Protein AF-0000000068952014 (afdb_homodimer)

Organism: Cupriavidus necator (strain ATCC 17699 / DSM 428 / KCTC 22496 / NCIMB 10442 / H16 / Stanier 337) (NCBI:txid381666)

InterPro domains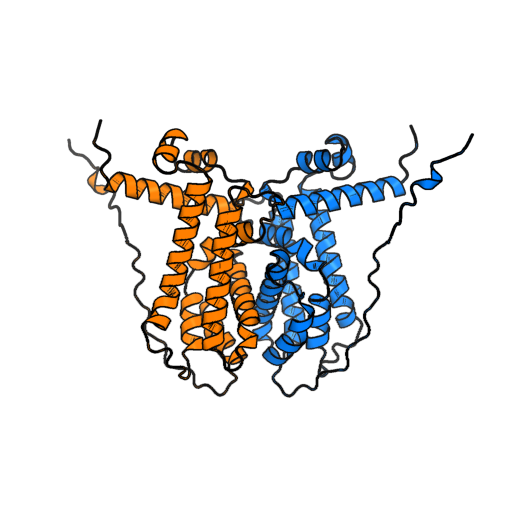:
  IPR001647 DNA-binding HTH domain, TetR-type [PF00440] (16-62)
  IPR001647 DNA-binding HTH domain, TetR-type [PR00455] (16-29)
  IPR001647 DNA-binding HTH domain, TetR-type [PR00455] (37-60)
  IPR001647 DNA-binding HTH domain, TetR-type [PS50977] (10-70)
  IPR009057 Homedomain-like superfamily [SSF46689] (2-76)
  IPR050109 HTH-type, TetR-like transcriptional regulator [PTHR30055] (3-180)

Secondary structure (DSSP, 8-state):
-----HHHHHHHHHHHHHHHHHHHHHH-GGG--HHHHHHHTT--HHHHHTT-SSHHHHHHHHHHHHHHHHHHHHHHHHHS-----TTHHHHHHHHHHSSSTTGGGHHHHHHHHH---SS--TTHHHHHHHHHHHHHHHHHHHTTSSSGGGHHHHHHHHHHHHHHHHTT--TT-STTHHHHHHHHHH-TTSPPPP---------------GGGGS---/-----HHHHHHHHHHHHHHHHHHHHHH-GGG--HHHHHHHTT--HHHHHTT-SSHHHHHHHHHHHHHHHHHHHHHHHHHS-----TTHHHHHHHHHHSSSTTGGGHHHHHHHHH---SS--TTHHHHHHHHHHHHHHHHHHHTTSSSGGGHHHHHHHHHHHHHHHHTT--TT-STTHHHHHHHHHH-TTSPPPP---------------GGGGS---

Nearest PDB structures (foldseek):
  6yj2-assembly1_A  TM=7.355E-01  e=4.094E-04  Mycobacterium tuberculosis H37Rv
  8t5y-assembly1_A-2  TM=7.036E-01  e=1.053E-03  Rhodococcus sp. USK13
  3pas-assembly1_A  TM=5.888E-01  e=6.333E-03  Marinobacter nauticus VT8
  1ui5-assembly1_A  TM=5.022E-01  e=4.770E-03  Streptomyces coelicolor A3(2)
  4pxi-assembly1_C  TM=5.421E-01  e=2.611E-02  Streptomyces coelicolor

Radius of gyration: 24.77 Å; Cα contacts (8 Å, |Δi|>4): 427; chains: 2; bounding box: 82×66×55 Å

Sequence (434 aa):
MARHTREDAAVTRTRILASALQLIRHRGLHCVTVDDVARAIGMTRGAVYGHFRSRAELLGALLSCAEADFAARLAPLAQGRAANGPGTLEQALAALLDGDDLARHVSLLAALLQHKCGDDCELCPLRARVLAGVETLRATFAGLLPAPGMAGLLVAHLWGLLSAHAMHLAPSGLSGCAAALARLYQGPDVPPHPALSTIPSCRPDATFDPALLRDTPMARHTREDAAVTRTRILASALQLIRHRGLHCVTVDDVARAIGMTRGAVYGHFRSRAELLGALLSCAEADFAARLAPLAQGRAANGPGTLEQALAALLDGDDLARHVSLLAALLQHKCGDDCELCPLRARVLAGVETLRATFAGLLPAPGMAGLLVAHLWGLLSAHAMHLAPSGLSGCAAALARLYQGPDVPPHPALSTIPSCRPDATFDPALLRDTP

Solvent-accessible surface area (backbone atoms only — not comparable to full-atom values): 24558 Å² total; per-residue (Å²): 129,80,76,78,42,75,66,53,50,50,54,49,48,51,51,51,50,53,43,40,47,52,45,25,55,71,44,28,62,73,57,54,46,66,57,55,38,18,56,75,71,75,44,49,55,66,62,48,43,74,77,29,87,38,68,52,52,46,52,49,52,52,49,50,51,47,52,49,56,54,48,61,42,48,39,60,56,72,74,39,79,77,49,88,46,75,38,46,53,28,51,51,39,34,41,64,31,47,75,65,70,66,30,68,41,43,53,58,52,50,49,36,45,44,57,77,66,99,56,92,50,77,56,48,65,55,24,52,51,52,52,51,50,52,50,51,52,29,52,56,43,21,74,61,36,87,56,41,86,46,17,62,58,49,51,25,30,51,49,12,47,38,46,34,44,52,37,64,70,35,86,85,54,45,55,80,46,18,61,55,49,35,36,47,66,67,39,81,83,54,65,81,57,80,80,76,80,81,76,82,72,84,64,82,76,76,75,77,67,73,69,75,76,58,69,83,127,129,81,76,78,42,75,65,54,51,51,54,50,50,51,51,51,50,52,43,41,48,52,46,25,57,72,43,28,62,73,58,54,48,66,57,55,37,19,56,73,71,74,44,51,56,66,62,48,41,74,78,31,87,39,69,52,52,47,51,49,50,53,48,49,51,47,53,48,55,54,47,62,44,47,42,62,55,72,74,39,77,77,50,84,44,77,38,46,52,28,53,53,39,34,41,64,32,47,76,65,70,65,30,68,41,43,53,59,52,51,48,37,44,44,55,76,64,98,56,92,50,76,54,50,65,55,24,51,52,51,51,51,50,52,51,51,52,29,54,56,42,21,71,61,37,90,55,41,86,48,16,62,59,50,51,25,30,49,48,10,47,40,46,34,44,53,37,63,69,34,87,85,54,45,56,79,46,18,61,56,49,34,35,48,67,65,40,81,82,53,64,83,57,82,81,78,80,81,75,82,74,82,64,82,76,75,73,76,70,73,68,75,75,54,75,78,126

pLDDT: mean 82.07, std 20.83, range [26.66, 98.38]

Foldseek 3Di:
DPPCDPVNLVVVLVLLLVQLLVCCLVPNDVPDDCCNSQVVVVHHSVVVCVNPVGPLRSLVVNLVVLVVQLCVLCVVVVVPPVPLAQASQLSSLLSLQPDLVNLSCLRSLVRLCPDDDPDDDSSVVVNVVSVVVLVVQLCVVLSNFPHSVCSNVVSVVSSVLSPCVSVVVCVVGCNVVSVVSCCVGHPPPRPHDPDPDDDDDPPPPPPPPVPVVDDDD/DPPCDPVNLVVVLVLLLVQLLVCCLVPNDVPDDCCNSQVVVVHHSVVVCVNPVGPLRSLVVNLVVLVVQLCVLCVVVVVPPVPLAQASQLSSLLSLQPDLVNLSCLRSLVRLCPDDDPDDDSSVVVNVVSVVVLVVQLCVVLSNFPHSVCSNVVSVVSSVLSPCVSVVVCVVGCNVVSVVSCCVGHPPPRPHDPDPDDDDDPPPPPPPPVVVVDDPD

Structure (mmCIF, N/CA/C/O backbone):
data_AF-0000000068952014-model_v1
#
loop_
_entity.id
_entity.type
_entity.pdbx_description
1 polymer 'TetR family transcriptional regulator'
#
loop_
_atom_site.group_PDB
_atom_site.id
_atom_site.type_symbol
_atom_site.label_atom_id
_atom_site.label_alt_id
_atom_site.label_comp_id
_atom_site.label_asym_id
_atom_site.label_entity_id
_atom_site.label_seq_id
_atom_site.pdbx_PDB_ins_code
_atom_site.Cartn_x
_atom_site.Cartn_y
_atom_site.Cartn_z
_atom_site.occupancy
_atom_site.B_iso_or_equiv
_atom_site.auth_seq_id
_atom_site.auth_comp_id
_atom_site.auth_asym_id
_atom_site.auth_atom_id
_atom_site.pdbx_PDB_model_num
ATOM 1 N N . MET A 1 1 ? -34.156 31.016 9.719 1 43.47 1 MET A N 1
ATOM 2 C CA . MET A 1 1 ? -33.156 29.969 9.805 1 43.47 1 MET A CA 1
ATOM 3 C C . MET A 1 1 ? -33.625 28.703 9.102 1 43.47 1 MET A C 1
ATOM 5 O O . MET A 1 1 ? -34.625 28.109 9.492 1 43.47 1 MET A O 1
ATOM 9 N N . ALA A 1 2 ? -33.594 28.531 7.93 1 51.16 2 ALA A N 1
ATOM 10 C CA . ALA A 1 2 ? -34.188 27.453 7.152 1 51.16 2 ALA A CA 1
ATOM 11 C C . ALA A 1 2 ? -33.875 26.094 7.789 1 51.16 2 ALA A C 1
ATOM 13 O O . ALA A 1 2 ? -32.75 25.828 8.227 1 51.16 2 ALA A O 1
ATOM 14 N N . ARG A 1 3 ? -34.688 25.406 8.211 1 53.66 3 ARG A N 1
ATOM 15 C CA . ARG A 1 3 ? -34.719 24.125 8.898 1 53.66 3 ARG A CA 1
ATOM 16 C C . ARG A 1 3 ? -33.875 23.094 8.148 1 53.66 3 ARG A C 1
ATOM 18 O O . ARG A 1 3 ? -34.188 22.75 7.004 1 53.66 3 ARG A O 1
ATOM 25 N N . HIS A 1 4 ? -32.5 23.109 8.352 1 64.81 4 HIS A N 1
ATOM 26 C CA . HIS A 1 4 ? -31.641 22.047 7.867 1 64.81 4 HIS A CA 1
ATOM 27 C C . HIS A 1 4 ? -32.312 20.688 8.031 1 64.81 4 HIS A C 1
ATOM 29 O O . HIS A 1 4 ? -32.625 20.281 9.148 1 64.81 4 HIS A O 1
ATOM 35 N N . THR A 1 5 ? -33.094 20.266 7.035 1 75.88 5 THR A N 1
ATOM 36 C CA . THR A 1 5 ? -33.75 18.969 7.031 1 75.88 5 THR A CA 1
ATOM 37 C C . THR A 1 5 ? -32.75 17.844 7.176 1 75.88 5 THR A C 1
ATOM 39 O O . THR A 1 5 ? -31.547 18.047 7.043 1 75.88 5 THR A O 1
ATOM 42 N N . ARG A 1 6 ? -33.281 16.734 7.805 1 76 6 ARG A N 1
ATOM 43 C CA . ARG A 1 6 ? -32.5 15.508 7.918 1 76 6 ARG A CA 1
ATOM 44 C C . ARG A 1 6 ? -31.812 15.172 6.602 1 76 6 ARG A C 1
ATOM 46 O O . ARG A 1 6 ? -30.688 14.664 6.594 1 76 6 ARG A O 1
ATOM 53 N N . GLU A 1 7 ? -32.438 15.523 5.488 1 76.75 7 GLU A N 1
ATOM 54 C CA . GLU A 1 7 ? -31.891 15.25 4.16 1 76.75 7 GLU A CA 1
ATOM 55 C C . GLU A 1 7 ? -30.688 16.141 3.865 1 76.75 7 GLU A C 1
ATOM 57 O O . GLU A 1 7 ? -29.688 15.68 3.301 1 76.75 7 GLU A O 1
ATOM 62 N N . ASP A 1 8 ? -30.812 17.344 4.32 1 83.12 8 ASP A N 1
ATOM 63 C CA . ASP A 1 8 ? -29.703 18.281 4.121 1 83.12 8 ASP A CA 1
ATOM 64 C C . ASP A 1 8 ? -28.484 17.859 4.918 1 83.12 8 ASP A C 1
ATOM 66 O O . ASP A 1 8 ? -27.359 17.938 4.426 1 83.12 8 ASP A O 1
ATOM 70 N N . ALA A 1 9 ? -28.797 17.312 6.062 1 87 9 ALA A N 1
ATOM 71 C CA . ALA A 1 9 ? -27.703 16.875 6.938 1 87 9 ALA A CA 1
ATOM 72 C C . ALA A 1 9 ? -26.984 15.664 6.348 1 87 9 ALA A C 1
ATOM 74 O O . ALA A 1 9 ? -25.766 15.562 6.43 1 87 9 ALA A O 1
ATOM 75 N N . ALA A 1 10 ? -27.781 14.844 5.73 1 90.12 10 ALA A N 1
ATOM 76 C CA . ALA A 1 10 ? -27.219 13.648 5.125 1 90.12 10 ALA A CA 1
ATOM 77 C C . ALA A 1 10 ? -26.344 14 3.924 1 90.12 10 ALA A C 1
ATOM 79 O O . ALA A 1 10 ? -25.281 13.406 3.727 1 90.12 10 ALA A O 1
ATOM 80 N N . VAL A 1 11 ? -26.781 14.906 3.186 1 92.69 11 VAL A N 1
ATOM 81 C CA . VAL A 1 11 ? -26.031 15.352 2.014 1 92.69 11 VAL A CA 1
ATOM 82 C C . VAL A 1 11 ? -24.703 15.984 2.451 1 92.69 11 VAL A C 1
ATOM 84 O O . VAL A 1 11 ? -23.656 15.695 1.878 1 92.69 11 VAL A O 1
ATOM 87 N N . THR A 1 12 ? -24.75 16.766 3.498 1 94.31 12 THR A N 1
ATOM 88 C CA . THR A 1 12 ? -23.547 17.406 4.012 1 94.31 12 THR A CA 1
ATOM 89 C C . THR A 1 12 ? -22.578 16.375 4.574 1 94.31 12 THR A C 1
ATOM 91 O O . THR A 1 12 ? -21.375 16.469 4.352 1 94.31 12 THR A O 1
ATOM 94 N N . ARG A 1 13 ? -23.125 15.453 5.246 1 95.81 13 ARG A N 1
ATOM 95 C CA . ARG A 1 13 ? -22.297 14.391 5.809 1 95.81 13 ARG A CA 1
ATOM 96 C C . ARG A 1 13 ? -21.547 13.641 4.715 1 95.81 13 ARG A C 1
ATOM 98 O O . ARG A 1 13 ? -20.359 13.367 4.852 1 95.81 13 ARG A O 1
ATOM 105 N N . THR A 1 14 ? -22.219 13.391 3.646 1 96.19 14 THR A N 1
ATOM 106 C CA . THR A 1 14 ? -21.609 12.703 2.516 1 96.19 14 THR A CA 1
ATOM 107 C C . THR A 1 14 ? -20.516 13.555 1.877 1 96.19 14 THR A C 1
ATOM 109 O O . THR A 1 14 ? -19.469 13.047 1.484 1 96.19 14 THR A O 1
ATOM 112 N N . ARG A 1 15 ? -20.75 14.789 1.837 1 96.38 15 ARG A N 1
ATOM 113 C CA . ARG A 1 15 ? -19.766 15.719 1.286 1 96.38 15 ARG A CA 1
ATOM 114 C C . ARG A 1 15 ? -18.5 15.742 2.141 1 96.38 15 ARG A C 1
ATOM 116 O O . ARG A 1 15 ? -17.391 15.773 1.61 1 96.38 15 ARG A O 1
ATOM 123 N N . ILE A 1 16 ? -18.703 15.711 3.412 1 97.62 16 ILE A N 1
ATOM 124 C CA . ILE A 1 16 ? -17.578 15.711 4.344 1 97.62 16 ILE A CA 1
ATOM 125 C C . ILE A 1 16 ? -16.75 14.438 4.164 1 97.62 16 ILE A C 1
ATOM 127 O O . ILE A 1 16 ? -15.531 14.484 4.062 1 97.62 16 ILE A O 1
ATOM 131 N N . LEU A 1 17 ? -17.453 13.328 4.027 1 97.94 17 LEU A N 1
ATOM 132 C CA . LEU A 1 17 ? -16.781 12.039 3.889 1 97.94 17 LEU A CA 1
ATOM 133 C C . LEU A 1 17 ? -16 11.969 2.574 1 97.94 17 LEU A C 1
ATOM 135 O O . LEU A 1 17 ? -14.859 11.516 2.545 1 97.94 17 LEU A O 1
ATOM 139 N N . ALA A 1 18 ? -16.625 12.453 1.526 1 97.25 18 ALA A N 1
ATOM 140 C CA . ALA A 1 18 ? -15.984 12.445 0.217 1 97.25 18 ALA A CA 1
ATOM 141 C C . ALA A 1 18 ? -14.727 13.32 0.22 1 97.25 18 ALA A C 1
ATOM 143 O O . ALA A 1 18 ? -13.688 12.93 -0.32 1 97.25 18 ALA A O 1
ATOM 144 N N . SER A 1 19 ? -14.828 14.438 0.833 1 97.19 19 SER A N 1
ATOM 145 C CA . SER A 1 19 ? -13.688 15.344 0.934 1 97.19 19 SER A CA 1
ATOM 146 C C . SER A 1 19 ? -12.562 14.734 1.753 1 97.19 19 SER A C 1
ATOM 148 O O . SER A 1 19 ? -11.391 14.789 1.355 1 97.19 19 SER A O 1
ATOM 150 N N . ALA A 1 20 ? -12.898 14.133 2.883 1 97.75 20 ALA A N 1
ATOM 151 C CA . ALA A 1 20 ? -11.906 13.516 3.76 1 97.75 20 ALA A CA 1
ATOM 152 C C . ALA A 1 20 ? -11.156 12.398 3.037 1 97.75 20 ALA A C 1
ATOM 154 O O . ALA A 1 20 ? -9.93 12.328 3.102 1 97.75 20 ALA A O 1
ATOM 155 N N . LEU A 1 21 ? -11.914 11.602 2.338 1 96.62 21 LEU A N 1
ATOM 156 C CA . LEU A 1 21 ? -11.305 10.484 1.629 1 96.62 21 LEU A CA 1
ATOM 157 C C . LEU A 1 21 ? -10.359 10.977 0.543 1 96.62 21 LEU A C 1
ATOM 159 O O . LEU A 1 21 ? -9.258 10.438 0.382 1 96.62 21 LEU A O 1
ATOM 163 N N . GLN A 1 22 ? -10.766 11.969 -0.124 1 94 22 GLN A N 1
ATOM 164 C CA . GLN A 1 22 ? -9.93 12.539 -1.176 1 94 22 GLN A CA 1
ATOM 165 C C . GLN A 1 22 ? -8.641 13.117 -0.601 1 94 22 GLN A C 1
ATOM 167 O O . GLN A 1 22 ? -7.559 12.906 -1.15 1 94 22 GLN A O 1
ATOM 172 N N . LEU A 1 23 ? -8.727 13.82 0.485 1 93.69 23 LEU A N 1
ATOM 173 C CA . LEU A 1 23 ? -7.555 14.414 1.117 1 93.69 23 LEU A CA 1
ATOM 174 C C . LEU A 1 23 ? -6.609 13.336 1.628 1 93.69 23 LEU A C 1
ATOM 176 O O . LEU A 1 23 ? -5.391 13.453 1.481 1 93.69 23 LEU A O 1
ATOM 180 N N . ILE A 1 24 ? -7.191 12.32 2.152 1 93.56 24 ILE A N 1
ATOM 181 C CA . ILE A 1 24 ? -6.375 11.227 2.678 1 93.56 24 ILE A CA 1
ATOM 182 C C . ILE A 1 24 ? -5.656 10.523 1.529 1 93.56 24 ILE A C 1
ATOM 184 O O . ILE A 1 24 ? -4.484 10.164 1.65 1 93.56 24 ILE A O 1
ATOM 188 N N . ARG A 1 25 ? -6.332 10.367 0.453 1 90.06 25 ARG A N 1
ATOM 189 C CA . ARG A 1 25 ? -5.73 9.742 -0.718 1 90.06 25 ARG A CA 1
ATOM 190 C C . ARG A 1 25 ? -4.543 10.555 -1.227 1 90.06 25 ARG A C 1
ATOM 192 O O . ARG A 1 25 ? -3.539 9.984 -1.661 1 90.06 25 ARG A O 1
ATOM 199 N N . HIS A 1 26 ? -4.613 11.805 -1.052 1 85.56 26 HIS A N 1
ATOM 200 C CA . HIS A 1 26 ? -3.611 12.688 -1.647 1 85.56 26 HIS A CA 1
ATOM 201 C C . HIS A 1 26 ? -2.502 13.008 -0.651 1 85.56 26 HIS A C 1
ATOM 203 O O . HIS A 1 26 ? -1.327 13.07 -1.021 1 85.56 26 HIS A O 1
ATOM 209 N N . ARG A 1 27 ? -2.863 13.125 0.619 1 86.38 27 ARG A N 1
ATOM 210 C CA . ARG A 1 27 ? -1.905 13.672 1.57 1 86.38 27 ARG A CA 1
ATOM 211 C C . ARG A 1 27 ? -1.518 12.641 2.621 1 86.38 27 ARG A C 1
ATOM 213 O O . ARG A 1 27 ? -0.521 12.805 3.328 1 86.38 27 ARG A O 1
ATOM 220 N N . GLY A 1 28 ? -2.318 11.648 2.703 1 88.81 28 GLY A N 1
ATOM 221 C CA . GLY A 1 28 ? -2.086 10.688 3.764 1 88.81 28 GLY A CA 1
ATOM 222 C C . GLY A 1 28 ? -2.943 10.93 4.992 1 88.81 28 GLY A C 1
ATOM 223 O O . GLY A 1 28 ? -3.273 12.078 5.305 1 88.81 28 GLY A O 1
ATOM 224 N N . LEU A 1 29 ? -3.227 9.914 5.715 1 91 29 LEU A N 1
ATOM 225 C CA . LEU A 1 29 ? -4.141 9.914 6.848 1 91 29 LEU A CA 1
ATOM 226 C C . LEU A 1 29 ? -3.643 10.836 7.953 1 91 29 LEU A C 1
ATOM 228 O O . LEU A 1 29 ? -4.414 11.633 8.5 1 91 29 LEU A O 1
ATOM 232 N N . HIS A 1 30 ? -2.383 10.75 8.195 1 86.88 30 HIS A N 1
ATOM 233 C CA . HIS A 1 30 ? -1.825 11.453 9.352 1 86.88 30 HIS A CA 1
ATOM 234 C C . HIS A 1 30 ? -1.729 12.945 9.094 1 86.88 30 HIS A C 1
ATOM 236 O O . HIS A 1 30 ? -1.673 13.742 10.031 1 86.88 30 HIS A O 1
ATOM 242 N N . CYS A 1 31 ? -1.848 13.328 7.875 1 87 31 CYS A N 1
ATOM 243 C CA . CYS A 1 31 ? -1.68 14.734 7.508 1 87 31 CYS A CA 1
ATOM 244 C C . CYS A 1 31 ? -3.029 15.43 7.402 1 87 31 CYS A C 1
ATOM 246 O O . CYS A 1 31 ? -3.088 16.656 7.238 1 87 31 CYS A O 1
ATOM 248 N N . VAL A 1 32 ? -4.031 14.703 7.492 1 92.06 32 VAL A N 1
ATOM 249 C CA . VAL A 1 32 ? -5.348 15.289 7.25 1 92.06 32 VAL A CA 1
ATOM 250 C C . VAL A 1 32 ? -6.055 15.531 8.586 1 92.06 32 VAL A C 1
ATOM 252 O O . VAL A 1 32 ? -6.211 14.617 9.391 1 92.06 32 VAL A O 1
ATOM 255 N N . THR A 1 33 ? -6.457 16.766 8.773 1 92.94 33 THR A N 1
ATOM 256 C CA . THR A 1 33 ? -7.215 17.141 9.961 1 92.94 33 THR A CA 1
ATOM 257 C C . THR A 1 33 ? -8.656 17.484 9.594 1 92.94 33 THR A C 1
ATOM 259 O O . THR A 1 33 ? -8.992 17.609 8.414 1 92.94 33 THR A O 1
ATOM 262 N N . VAL A 1 34 ? -9.414 17.578 10.648 1 95.25 34 VAL A N 1
ATOM 263 C CA . VAL A 1 34 ? -10.805 17.984 10.438 1 95.25 34 VAL A CA 1
ATOM 264 C C . VAL A 1 34 ? -10.852 19.391 9.844 1 95.25 34 VAL A C 1
ATOM 266 O O . VAL A 1 34 ? -11.695 19.672 8.984 1 95.25 34 VAL A O 1
ATOM 269 N N . ASP A 1 35 ? -9.938 20.234 10.195 1 95.12 35 ASP A N 1
ATOM 270 C CA . ASP A 1 35 ? -9.852 21.578 9.656 1 95.12 35 ASP A CA 1
ATOM 271 C C . ASP A 1 35 ? -9.555 21.562 8.156 1 95.12 35 ASP A C 1
ATOM 273 O O . ASP A 1 35 ? -10.141 22.312 7.387 1 95.12 35 ASP A O 1
ATOM 277 N N . ASP A 1 36 ? -8.703 20.719 7.746 1 94.88 36 ASP A N 1
ATOM 278 C CA . ASP A 1 36 ? -8.391 20.562 6.328 1 94.88 36 ASP A CA 1
ATOM 279 C C . ASP A 1 36 ? -9.625 20.172 5.527 1 94.88 36 ASP A C 1
ATOM 281 O O . ASP A 1 36 ? -9.867 20.719 4.445 1 94.88 36 ASP A O 1
ATOM 285 N N . VAL A 1 37 ? -10.367 19.25 6.074 1 97.25 37 VAL A N 1
ATOM 286 C CA . VAL A 1 37 ? -11.562 18.734 5.414 1 97.25 37 VAL A CA 1
ATOM 287 C C . VAL A 1 37 ? -12.602 19.828 5.293 1 97.25 37 VAL A C 1
ATOM 289 O O . VAL A 1 37 ? -13.18 20.031 4.223 1 97.25 37 VAL A O 1
ATOM 292 N N . ALA A 1 38 ? -12.789 20.547 6.375 1 97.12 38 ALA A N 1
ATOM 293 C CA . ALA A 1 38 ? -13.742 21.656 6.391 1 97.12 38 ALA A CA 1
ATOM 294 C C . ALA A 1 38 ? -13.383 22.703 5.344 1 97.12 38 ALA A C 1
ATOM 296 O O . ALA A 1 38 ? -14.227 23.094 4.535 1 97.12 38 ALA A O 1
ATOM 297 N N . ARG A 1 39 ? -12.164 23.094 5.297 1 96.75 39 ARG A N 1
ATOM 298 C CA . ARG A 1 39 ? -11.68 24.109 4.379 1 96.75 39 ARG A CA 1
ATOM 299 C C . ARG A 1 39 ? -11.844 23.672 2.93 1 96.75 39 ARG A C 1
ATOM 301 O O . ARG A 1 39 ? -12.227 24.469 2.072 1 96.75 39 ARG A O 1
ATOM 308 N N . ALA A 1 40 ? -11.688 22.469 2.658 1 95.88 40 ALA A N 1
ATOM 309 C CA . ALA A 1 40 ? -11.734 21.953 1.295 1 95.88 40 ALA A CA 1
ATOM 310 C C . ALA A 1 40 ? -13.141 22.062 0.71 1 95.88 40 ALA A C 1
ATOM 312 O O . ALA A 1 40 ? -13.305 22.172 -0.508 1 95.88 40 ALA A O 1
ATOM 313 N N . ILE A 1 41 ? -14.094 22.047 1.554 1 96.69 41 ILE A N 1
ATOM 314 C CA . ILE A 1 41 ? -15.461 22.062 1.042 1 96.69 41 ILE A CA 1
ATOM 315 C C . ILE A 1 41 ? -16.156 23.359 1.461 1 96.69 41 ILE A C 1
ATOM 317 O O . ILE A 1 41 ? -17.391 23.453 1.441 1 96.69 41 ILE A O 1
ATOM 321 N N . GLY A 1 42 ? -15.398 24.312 2.002 1 97.19 42 GLY A N 1
ATOM 322 C CA . GLY A 1 42 ? -15.922 25.641 2.311 1 97.19 42 GLY A CA 1
ATOM 323 C C . GLY A 1 42 ? -16.812 25.656 3.541 1 97.19 42 GLY A C 1
ATOM 324 O O . GLY A 1 42 ? -17.797 26.406 3.592 1 97.19 42 GLY A O 1
ATOM 325 N N . MET A 1 43 ? -16.531 24.844 4.438 1 96.12 43 MET A N 1
ATOM 326 C CA . MET A 1 43 ? -17.266 24.812 5.699 1 96.12 43 MET A CA 1
ATOM 327 C C . MET A 1 43 ? -16.375 25.25 6.859 1 96.12 43 MET A C 1
ATOM 329 O O . MET A 1 43 ? -15.148 25.234 6.746 1 96.12 43 MET A O 1
ATOM 333 N N . THR A 1 44 ? -17.047 25.609 7.965 1 94.69 44 THR A N 1
ATOM 334 C CA . THR A 1 44 ? -16.312 25.891 9.188 1 94.69 44 THR A CA 1
ATOM 335 C C . THR A 1 44 ? -16 24.594 9.945 1 94.69 44 THR A C 1
ATOM 337 O O . THR A 1 44 ? -16.719 23.609 9.789 1 94.69 44 THR A O 1
ATOM 340 N N . ARG A 1 45 ? -14.914 24.688 10.695 1 92.56 45 ARG A N 1
ATOM 341 C CA . ARG A 1 45 ? -14.586 23.562 11.562 1 92.56 45 ARG A CA 1
ATOM 342 C C . ARG A 1 45 ? -15.766 23.188 12.453 1 92.56 45 ARG A C 1
ATOM 344 O O . ARG A 1 45 ? -16.078 22 12.617 1 92.56 45 ARG A O 1
ATOM 351 N N . GLY A 1 46 ? -16.5 24.156 12.898 1 93.75 46 GLY A N 1
ATOM 352 C CA . GLY A 1 46 ? -17.656 23.953 13.75 1 93.75 46 GLY A CA 1
ATOM 353 C C . GLY A 1 46 ? -18.781 23.203 13.055 1 93.75 46 GLY A C 1
ATOM 354 O O . GLY A 1 46 ? -19.422 22.328 13.641 1 93.75 46 GLY A O 1
ATOM 355 N N . ALA A 1 47 ? -19.031 23.531 11.898 1 94.12 47 ALA A N 1
ATOM 356 C CA . ALA A 1 47 ? -20.078 22.891 11.117 1 94.12 47 ALA A CA 1
ATOM 357 C C . ALA A 1 47 ? -19.797 21.406 10.922 1 94.12 47 ALA A C 1
ATOM 359 O O . ALA A 1 47 ? -20.719 20.578 10.961 1 94.12 47 ALA A O 1
ATOM 360 N N . VAL A 1 48 ? -18.516 21.094 10.711 1 95.62 48 VAL A N 1
ATOM 361 C CA . VAL A 1 48 ? -18.141 19.688 10.523 1 95.62 48 VAL A CA 1
ATOM 362 C C . VAL A 1 48 ? -18.297 18.938 11.844 1 95.62 48 VAL A C 1
ATOM 364 O O . VAL A 1 48 ? -18.766 17.797 11.867 1 95.62 48 VAL A O 1
ATOM 367 N N . TYR A 1 49 ? -18 19.578 12.898 1 94.31 49 TYR A N 1
ATOM 368 C CA . TYR A 1 49 ? -18.094 18.938 14.211 1 94.31 49 TYR A CA 1
ATOM 369 C C . TYR A 1 49 ? -19.562 18.719 14.602 1 94.31 49 TYR A C 1
ATOM 371 O O . TYR A 1 49 ? -19.859 17.922 15.492 1 94.31 49 TYR A O 1
ATOM 379 N N . GLY A 1 50 ? -20.469 19.422 13.977 1 94.69 50 GLY A N 1
ATOM 380 C CA . GLY A 1 50 ? -21.875 19.109 14.125 1 94.69 50 GLY A CA 1
ATOM 381 C C . GLY A 1 50 ? -22.25 17.766 13.555 1 94.69 50 GLY A C 1
ATOM 382 O O . GLY A 1 50 ? -23.203 17.125 14.016 1 94.69 50 GLY A O 1
ATOM 383 N N . HIS A 1 51 ? -21.484 17.297 12.672 1 95.75 51 HIS A N 1
ATOM 384 C CA . HIS A 1 51 ? -21.734 16.031 12.008 1 95.75 51 HIS A CA 1
ATOM 385 C C . HIS A 1 51 ? -20.844 14.922 12.578 1 95.75 51 HIS A C 1
ATOM 387 O O . HIS A 1 51 ? -21.25 13.766 12.633 1 95.75 51 HIS A O 1
ATOM 393 N N . PHE A 1 52 ? -19.594 15.305 12.906 1 96.62 52 PHE A N 1
ATOM 394 C CA . PHE A 1 52 ? -18.594 14.398 13.477 1 96.62 52 PHE A CA 1
ATOM 395 C C . PHE A 1 52 ? -17.953 15.016 14.711 1 96.62 52 PHE A C 1
ATOM 397 O O . PHE A 1 52 ? -17.203 15.992 14.602 1 96.62 52 PHE A O 1
ATOM 404 N N . ARG A 1 53 ? -18.047 14.312 15.781 1 93.81 53 ARG A N 1
ATOM 405 C CA . ARG A 1 53 ? -17.656 14.898 17.062 1 93.81 53 ARG A CA 1
ATOM 406 C C . ARG A 1 53 ? -16.156 14.836 17.25 1 93.81 53 ARG A C 1
ATOM 408 O O . ARG A 1 53 ? -15.609 15.461 18.156 1 93.81 53 ARG A O 1
ATOM 415 N N . SER A 1 54 ? -15.531 14.008 16.406 1 93.31 54 SER A N 1
ATOM 416 C CA . SER A 1 54 ? -14.086 13.844 16.516 1 93.31 54 SER A CA 1
ATOM 417 C C . SER A 1 54 ? -13.484 13.32 15.219 1 93.31 54 SER A C 1
ATOM 419 O O . SER A 1 54 ? -14.211 12.828 14.352 1 93.31 54 SER A O 1
ATOM 421 N N . ARG A 1 55 ? -12.227 13.477 15.117 1 93.88 55 ARG A N 1
ATOM 422 C CA . ARG A 1 55 ? -11.508 12.891 13.984 1 93.88 55 ARG A CA 1
ATOM 423 C C . ARG A 1 55 ? -11.688 11.383 13.945 1 93.88 55 ARG A C 1
ATOM 425 O O . ARG A 1 55 ? -11.844 10.797 12.867 1 93.88 55 ARG A O 1
ATOM 432 N N . ALA A 1 56 ? -11.75 10.773 15.102 1 94.06 56 ALA A N 1
ATOM 433 C CA . ALA A 1 56 ? -11.945 9.328 15.195 1 94.06 56 ALA A CA 1
ATOM 434 C C . ALA A 1 56 ? -13.305 8.922 14.633 1 94.06 56 ALA A C 1
ATOM 436 O O . ALA A 1 56 ? -13.414 7.914 13.93 1 94.06 56 ALA A O 1
ATOM 437 N N . GLU A 1 57 ? -14.25 9.68 14.953 1 96.56 57 GLU A N 1
ATOM 438 C CA . GLU A 1 57 ? -15.594 9.398 14.445 1 96.56 57 GLU A CA 1
ATOM 439 C C . GLU A 1 57 ? -15.648 9.555 12.93 1 96.56 57 GLU A C 1
ATOM 441 O O . GLU A 1 57 ? -16.281 8.75 12.242 1 96.56 57 GLU A O 1
ATOM 446 N N . LEU A 1 58 ? -15.031 10.578 12.445 1 97.5 58 LEU A N 1
ATOM 447 C CA . LEU A 1 58 ? -14.953 10.797 11.008 1 97.5 58 LEU A CA 1
ATOM 448 C C . LEU A 1 58 ? -14.258 9.625 10.32 1 97.5 58 LEU A C 1
ATOM 450 O O . LEU A 1 58 ? -14.781 9.07 9.352 1 97.5 58 LEU A O 1
ATOM 454 N N . LEU A 1 59 ? -13.156 9.188 10.859 1 97.69 59 LEU A N 1
ATOM 455 C CA . LEU A 1 59 ? -12.398 8.078 10.289 1 97.69 59 LEU A CA 1
ATOM 456 C C . LEU A 1 59 ? -13.18 6.777 10.391 1 97.69 59 LEU A C 1
ATOM 458 O O . LEU A 1 59 ? -13.133 5.941 9.484 1 97.69 59 LEU A O 1
ATOM 462 N N . GLY A 1 60 ? -13.852 6.625 11.492 1 98 60 GLY A N 1
ATOM 463 C CA . GLY A 1 60 ? -14.711 5.461 11.656 1 98 60 GLY A CA 1
ATOM 464 C C . GLY A 1 60 ? -15.805 5.375 10.602 1 98 60 GLY A C 1
ATOM 465 O O . GLY A 1 60 ? -16.109 4.293 10.109 1 98 60 GLY A O 1
ATOM 466 N N . ALA A 1 61 ? -16.328 6.523 10.289 1 98.31 61 ALA A N 1
ATOM 467 C CA . ALA A 1 61 ? -17.359 6.578 9.258 1 98.31 61 ALA A CA 1
ATOM 468 C C . ALA A 1 61 ? -16.781 6.246 7.887 1 98.31 61 ALA A C 1
ATOM 470 O O . ALA A 1 61 ? -17.422 5.551 7.094 1 98.31 61 ALA A O 1
ATOM 471 N N . LEU A 1 62 ? -15.648 6.711 7.594 1 98.25 62 LEU A N 1
ATOM 472 C CA . LEU A 1 62 ? -14.969 6.363 6.352 1 98.25 62 LEU A CA 1
ATOM 473 C C . LEU A 1 62 ? -14.719 4.863 6.27 1 98.25 62 LEU A C 1
ATOM 475 O O . LEU A 1 62 ? -14.922 4.25 5.219 1 98.25 62 LEU A O 1
ATOM 479 N N . LEU A 1 63 ? -14.312 4.309 7.379 1 98.25 63 LEU A N 1
ATOM 480 C CA . LEU A 1 63 ? -14.062 2.871 7.426 1 98.25 63 LEU A CA 1
ATOM 481 C C . LEU A 1 63 ? -15.352 2.084 7.211 1 98.25 63 LEU A C 1
ATOM 483 O O . LEU A 1 63 ? -15.352 1.066 6.512 1 98.25 63 LEU A O 1
ATOM 487 N N . SER A 1 64 ? -16.406 2.586 7.762 1 98.38 64 SER A N 1
ATOM 488 C CA . SER A 1 64 ? -17.688 1.935 7.562 1 98.38 64 SER A CA 1
ATOM 489 C C . SER A 1 64 ? -18.094 1.938 6.09 1 98.38 64 SER A C 1
ATOM 491 O O . SER A 1 64 ? -18.672 0.965 5.594 1 98.38 64 SER A O 1
ATOM 493 N N . CYS A 1 65 ? -17.797 3.006 5.406 1 97.31 65 CYS A N 1
ATOM 494 C CA . CYS A 1 65 ? -18.047 3.061 3.969 1 97.31 65 CYS A CA 1
ATOM 495 C C . CYS A 1 65 ? -17.234 1.999 3.238 1 97.31 65 CYS A C 1
ATOM 497 O O . CYS A 1 65 ? -17.75 1.301 2.367 1 97.31 65 CYS A O 1
ATOM 499 N N . ALA A 1 66 ? -15.977 1.873 3.582 1 97.44 66 ALA A N 1
ATOM 500 C CA . ALA A 1 66 ? -15.117 0.86 2.98 1 97.44 66 ALA A CA 1
ATOM 501 C C . ALA A 1 66 ? -15.656 -0.543 3.236 1 97.44 66 ALA A C 1
ATOM 503 O O . ALA A 1 66 ? -15.742 -1.36 2.316 1 97.44 66 ALA A O 1
ATOM 504 N N . GLU A 1 67 ? -16 -0.776 4.453 1 97 67 GLU A N 1
ATOM 505 C CA . GLU A 1 67 ? -16.547 -2.072 4.84 1 97 67 GLU A CA 1
ATOM 506 C C . GLU A 1 67 ? -17.812 -2.396 4.051 1 97 67 GLU A C 1
ATOM 508 O O . GLU A 1 67 ? -17.984 -3.525 3.59 1 97 67 GLU A O 1
ATOM 513 N N . ALA A 1 68 ? -18.609 -1.41 3.906 1 96.25 68 ALA A N 1
ATOM 514 C CA . ALA A 1 68 ? -19.859 -1.591 3.164 1 96.25 68 ALA A CA 1
ATOM 515 C C . ALA A 1 68 ? -19.578 -1.891 1.693 1 96.25 68 ALA A C 1
ATOM 517 O O . ALA A 1 68 ? -20.234 -2.752 1.095 1 96.25 68 ALA A O 1
ATOM 518 N N . ASP A 1 69 ? -18.688 -1.187 1.087 1 95.19 69 ASP A N 1
ATOM 519 C CA . ASP A 1 69 ? -18.328 -1.397 -0.313 1 95.19 69 ASP A CA 1
ATOM 520 C C . ASP A 1 69 ? -17.797 -2.809 -0.536 1 95.19 69 ASP A C 1
ATOM 522 O O . ASP A 1 69 ? -18.156 -3.473 -1.506 1 95.19 69 ASP A O 1
ATOM 526 N N . PHE A 1 70 ? -16.938 -3.316 0.357 1 94.56 70 PHE A N 1
ATOM 527 C CA . PHE A 1 70 ? -16.406 -4.668 0.249 1 94.56 70 PHE A CA 1
ATOM 528 C C . PHE A 1 70 ? -17.5 -5.707 0.417 1 94.56 70 PHE A C 1
ATOM 530 O O . PHE A 1 70 ? -17.578 -6.672 -0.346 1 94.56 70 PHE A O 1
ATOM 537 N N . ALA A 1 71 ? -18.312 -5.461 1.426 1 93.19 71 ALA A N 1
ATOM 538 C CA . ALA A 1 71 ? -19.422 -6.387 1.687 1 93.19 71 ALA A CA 1
ATOM 539 C C . ALA A 1 71 ? -20.344 -6.484 0.484 1 93.19 71 ALA A C 1
ATOM 541 O O . ALA A 1 71 ? -20.797 -7.574 0.127 1 93.19 71 ALA A O 1
ATOM 542 N N . ALA A 1 72 ? -20.594 -5.387 -0.125 1 93.25 72 ALA A N 1
ATOM 543 C CA . ALA A 1 72 ? -21.484 -5.352 -1.28 1 93.25 72 ALA A CA 1
ATOM 544 C C . ALA A 1 72 ? -20.922 -6.16 -2.439 1 93.25 72 ALA A C 1
ATOM 546 O O . ALA A 1 72 ? -21.656 -6.809 -3.178 1 93.25 72 ALA A O 1
ATOM 547 N N . ARG A 1 73 ? -19.625 -6.152 -2.582 1 91.75 73 ARG A N 1
ATOM 548 C CA . ARG A 1 73 ? -18.984 -6.887 -3.662 1 91.75 73 ARG A CA 1
ATOM 549 C C . ARG A 1 73 ? -19.031 -8.391 -3.41 1 91.75 73 ARG A C 1
ATOM 551 O O . ARG A 1 73 ? -19.094 -9.18 -4.355 1 91.75 73 ARG A O 1
ATOM 558 N N . LEU A 1 74 ? -19.047 -8.789 -2.172 1 87.44 74 LEU A N 1
ATOM 559 C CA . LEU A 1 74 ? -18.984 -10.211 -1.839 1 87.44 74 LEU A CA 1
ATOM 560 C C . LEU A 1 74 ? -20.391 -10.766 -1.575 1 87.44 74 LEU A C 1
ATOM 562 O O . LEU A 1 74 ? -20.562 -11.984 -1.486 1 87.44 74 LEU A O 1
ATOM 566 N N . ALA A 1 75 ? -21.375 -9.953 -1.442 1 86.44 75 ALA A N 1
ATOM 567 C CA . ALA A 1 75 ? -22.75 -10.32 -1.073 1 86.44 75 ALA A CA 1
ATOM 568 C C . ALA A 1 75 ? -23.297 -11.391 -2.012 1 86.44 75 ALA A C 1
ATOM 570 O O . ALA A 1 75 ? -23.906 -12.367 -1.562 1 86.44 75 ALA A O 1
ATOM 571 N N . PRO A 1 76 ? -23.047 -11.219 -3.305 1 77.19 76 PRO A N 1
ATOM 572 C CA . PRO A 1 76 ? -23.609 -12.234 -4.195 1 77.19 76 PRO A CA 1
ATOM 573 C C . PRO A 1 76 ? -23.062 -13.633 -3.92 1 77.19 76 PRO A C 1
ATOM 575 O O . PRO A 1 76 ? -23.719 -14.633 -4.207 1 77.19 76 PRO A O 1
ATOM 578 N N . LEU A 1 77 ? -21.859 -13.68 -3.469 1 74.5 77 LEU A N 1
ATOM 579 C CA . LEU A 1 77 ? -21.266 -14.969 -3.143 1 74.5 77 LEU A CA 1
ATOM 580 C C . LEU A 1 77 ? -21.953 -15.602 -1.943 1 74.5 77 LEU A C 1
ATOM 582 O O . LEU A 1 77 ? -22.094 -16.828 -1.874 1 74.5 77 LEU A O 1
ATOM 586 N N . ALA A 1 78 ? -22.359 -14.711 -1.01 1 67.44 78 ALA A N 1
ATOM 587 C CA . ALA A 1 78 ? -23.031 -15.18 0.196 1 67.44 78 ALA A CA 1
ATOM 588 C C . ALA A 1 78 ? -24.438 -15.672 -0.122 1 67.44 78 ALA A C 1
ATOM 590 O O . ALA A 1 78 ? -24.938 -16.594 0.519 1 67.44 78 ALA A O 1
ATOM 591 N N . GLN A 1 79 ? -25.219 -14.781 -0.947 1 62.28 79 GLN A N 1
ATOM 592 C CA . GLN A 1 79 ? -26.594 -15.117 -1.284 1 62.28 79 GLN A CA 1
ATOM 593 C C . GLN A 1 79 ? -26.656 -16.328 -2.197 1 62.28 79 GLN A C 1
ATOM 595 O O . GLN A 1 79 ? -27.672 -17.047 -2.219 1 62.28 79 GLN A O 1
ATOM 600 N N . GLY A 1 80 ? -25.828 -16.344 -3.193 1 57 80 GLY A N 1
ATOM 601 C CA . GLY A 1 80 ? -25.781 -17.516 -4.066 1 57 80 GLY A CA 1
ATOM 602 C C . GLY A 1 80 ? -25.016 -18.672 -3.459 1 57 80 GLY A C 1
ATOM 603 O O . GLY A 1 80 ? -24.219 -18.5 -2.547 1 57 80 GLY A O 1
ATOM 604 N N . ARG A 1 81 ? -25.719 -19.875 -3.35 1 48.25 81 ARG A N 1
ATOM 605 C CA . ARG A 1 81 ? -25.109 -21.094 -2.83 1 48.25 81 ARG A CA 1
ATOM 606 C C . ARG A 1 81 ? -23.609 -21.125 -3.133 1 48.25 81 ARG A C 1
ATOM 608 O O . ARG A 1 81 ? -23.188 -20.797 -4.242 1 48.25 81 ARG A O 1
ATOM 615 N N . ALA A 1 82 ? -22.469 -20.875 -2.084 1 48.31 82 ALA A N 1
ATOM 616 C CA . ALA A 1 82 ? -21.156 -21.516 -2.027 1 48.31 82 ALA A CA 1
ATOM 617 C C . ALA A 1 82 ? -21.062 -22.656 -3.041 1 48.31 82 ALA A C 1
ATOM 619 O O . ALA A 1 82 ? -21.25 -23.828 -2.689 1 48.31 82 ALA A O 1
ATOM 620 N N . ALA A 1 83 ? -21.969 -22.609 -3.867 1 47.38 83 ALA A N 1
ATOM 621 C CA . ALA A 1 83 ? -21.797 -23.781 -4.719 1 47.38 83 ALA A CA 1
ATOM 622 C C . ALA A 1 83 ? -20.359 -23.891 -5.219 1 47.38 83 ALA A C 1
ATOM 624 O O . ALA A 1 83 ? -19.844 -22.984 -5.871 1 47.38 83 ALA A O 1
ATOM 625 N N . ASN A 1 84 ? -19.531 -24.25 -4.316 1 54.53 84 ASN A N 1
ATOM 626 C CA . ASN A 1 84 ? -18.188 -24.781 -4.562 1 54.53 84 ASN A CA 1
ATOM 627 C C . ASN A 1 84 ? -18.031 -25.25 -6 1 54.53 84 ASN A C 1
ATOM 629 O O . ASN A 1 84 ? -17.344 -26.25 -6.254 1 54.53 84 ASN A O 1
ATOM 633 N N . GLY A 1 85 ? -19.016 -24.594 -6.828 1 57.81 85 GLY A N 1
ATOM 634 C CA . GLY A 1 85 ? -18.859 -25.094 -8.18 1 57.81 85 GLY A CA 1
ATOM 635 C C . GLY A 1 85 ? -17.703 -24.469 -8.93 1 57.81 85 GLY A C 1
ATOM 636 O O . GLY A 1 85 ? -17.047 -23.547 -8.414 1 57.81 85 GLY A O 1
ATOM 637 N N . PRO A 1 86 ? -17.453 -25.031 -10.031 1 64.06 86 PRO A N 1
ATOM 638 C CA . PRO A 1 86 ? -16.438 -24.484 -10.938 1 64.06 86 PRO A CA 1
ATOM 639 C C . PRO A 1 86 ? -16.703 -23.016 -11.297 1 64.06 86 PRO A C 1
ATOM 641 O O . PRO A 1 86 ? -17.859 -22.641 -11.508 1 64.06 86 PRO A O 1
ATOM 644 N N . GLY A 1 87 ? -15.883 -22.047 -10.984 1 81.38 87 GLY A N 1
ATOM 645 C CA . GLY A 1 87 ? -16 -20.672 -11.43 1 81.38 87 GLY A CA 1
ATOM 646 C C . GLY A 1 87 ? -16.312 -19.703 -10.305 1 81.38 87 GLY A C 1
ATOM 647 O O . GLY A 1 87 ? -16.25 -18.484 -10.492 1 81.38 87 GLY A O 1
ATOM 648 N N . THR A 1 88 ? -16.766 -20.281 -9.164 1 86.12 88 THR A N 1
ATOM 649 C CA . THR A 1 88 ? -17.156 -19.422 -8.047 1 86.12 88 THR A CA 1
ATOM 650 C C . THR A 1 88 ? -16 -18.5 -7.648 1 86.12 88 THR A C 1
ATOM 652 O O . THR A 1 88 ? -16.219 -17.312 -7.367 1 86.12 88 THR A O 1
ATOM 655 N N . LEU A 1 89 ? -14.836 -19.047 -7.672 1 90.81 89 LEU A N 1
ATOM 656 C CA . LEU A 1 89 ? -13.68 -18.234 -7.324 1 90.81 89 LEU A CA 1
ATOM 657 C C . LEU A 1 89 ? -13.516 -17.078 -8.312 1 90.81 89 LEU A C 1
ATOM 659 O O . LEU A 1 89 ? -13.32 -15.93 -7.906 1 90.81 89 LEU A O 1
ATOM 663 N N . GLU A 1 90 ? -13.633 -17.406 -9.578 1 91 90 GLU A N 1
ATOM 664 C CA . GLU A 1 90 ? -13.469 -16.375 -10.602 1 91 90 GLU A CA 1
ATOM 665 C C . GLU A 1 90 ? -14.523 -15.289 -10.461 1 91 90 GLU A C 1
ATOM 667 O O . GLU A 1 90 ? -14.227 -14.102 -10.617 1 91 90 GLU A O 1
ATOM 672 N N . GLN A 1 91 ? -15.711 -15.664 -10.164 1 89.06 91 GLN A N 1
ATOM 673 C CA . GLN A 1 91 ? -16.781 -14.695 -9.977 1 89.06 91 GLN A CA 1
ATOM 674 C C . GLN A 1 91 ? -16.516 -13.797 -8.773 1 89.06 91 GLN A C 1
ATOM 676 O O . GLN A 1 91 ? -16.719 -12.578 -8.844 1 89.06 91 GLN A O 1
ATOM 681 N N . ALA A 1 92 ? -16.094 -14.383 -7.715 1 91.19 92 ALA A N 1
ATOM 682 C CA . ALA A 1 92 ? -15.75 -13.617 -6.52 1 91.19 92 ALA A CA 1
ATOM 683 C C . ALA A 1 92 ? -14.625 -12.625 -6.801 1 91.19 92 ALA A C 1
ATOM 685 O O . ALA A 1 92 ? -14.703 -11.461 -6.406 1 91.19 92 ALA A O 1
ATOM 686 N N . LEU A 1 93 ? -13.672 -13.102 -7.5 1 93.88 93 LEU A N 1
ATOM 687 C CA . LEU A 1 93 ? -12.531 -12.266 -7.848 1 93.88 93 LEU A CA 1
ATOM 688 C C . LEU A 1 93 ? -12.945 -11.141 -8.797 1 93.88 93 LEU A C 1
ATOM 690 O O . LEU A 1 93 ? -12.531 -9.992 -8.625 1 93.88 93 LEU A O 1
ATOM 694 N N . ALA A 1 94 ? -13.766 -11.484 -9.758 1 92 94 ALA A N 1
ATOM 695 C CA . ALA A 1 94 ? -14.266 -10.484 -10.695 1 92 94 ALA A CA 1
ATOM 696 C C . ALA A 1 94 ? -15.07 -9.406 -9.977 1 92 94 ALA A C 1
ATOM 698 O O . ALA A 1 94 ? -14.953 -8.219 -10.297 1 92 94 ALA A O 1
ATOM 699 N N . ALA A 1 95 ? -15.812 -9.789 -9.039 1 91.25 95 ALA A N 1
ATOM 700 C CA . ALA A 1 95 ? -16.609 -8.836 -8.266 1 91.25 95 ALA A CA 1
ATOM 701 C C . ALA A 1 95 ? -15.727 -7.883 -7.477 1 91.25 95 ALA A C 1
ATOM 703 O O . ALA A 1 95 ? -15.961 -6.672 -7.461 1 91.25 95 ALA A O 1
ATOM 704 N N . LEU A 1 96 ? -14.727 -8.398 -6.902 1 93.12 96 LEU A N 1
ATOM 705 C CA . LEU A 1 96 ? -13.844 -7.602 -6.059 1 93.12 96 LEU A CA 1
ATOM 706 C C . LEU A 1 96 ? -12.984 -6.672 -6.902 1 93.12 96 LEU A C 1
ATOM 708 O O . LEU A 1 96 ? -12.664 -5.559 -6.48 1 93.12 96 LEU A O 1
ATOM 712 N N . LEU A 1 97 ? -12.672 -7.125 -8.078 1 94.38 97 LEU A N 1
ATOM 713 C CA . LEU A 1 97 ? -11.719 -6.387 -8.898 1 94.38 97 LEU A CA 1
ATOM 714 C C . LEU A 1 97 ? -12.43 -5.516 -9.922 1 94.38 97 LEU A C 1
ATOM 716 O O . LEU A 1 97 ? -11.789 -4.84 -10.727 1 94.38 97 LEU A O 1
ATOM 720 N N . ASP A 1 98 ? -13.75 -5.492 -9.82 1 90.81 98 ASP A N 1
ATOM 721 C CA . ASP A 1 98 ? -14.555 -4.723 -10.766 1 90.81 98 ASP A CA 1
ATOM 722 C C . ASP A 1 98 ? -14.555 -3.236 -10.406 1 90.81 98 ASP A C 1
ATOM 724 O O . ASP A 1 98 ? -14.836 -2.869 -9.266 1 90.81 98 ASP A O 1
ATOM 728 N N . GLY A 1 99 ? -14.164 -2.447 -11.391 1 88.5 99 GLY A N 1
ATOM 729 C CA . GLY A 1 99 ? -14.273 -1.007 -11.227 1 88.5 99 GLY A CA 1
ATOM 730 C C . GLY A 1 99 ? -13.18 -0.417 -10.359 1 88.5 99 GLY A C 1
ATOM 731 O O . GLY A 1 99 ? -12.148 -1.052 -10.133 1 88.5 99 GLY A O 1
ATOM 732 N N . ASP A 1 100 ? -13.484 0.869 -9.898 1 86.69 100 ASP A N 1
ATOM 733 C CA . ASP A 1 100 ? -12.453 1.645 -9.219 1 86.69 100 ASP A CA 1
ATOM 734 C C . ASP A 1 100 ? -12.844 1.923 -7.77 1 86.69 100 ASP A C 1
ATOM 736 O O . ASP A 1 100 ? -12.055 2.477 -7.004 1 86.69 100 ASP A O 1
ATOM 740 N N . ASP A 1 101 ? -13.859 1.391 -7.348 1 89.69 101 ASP A N 1
ATOM 741 C CA . ASP A 1 101 ? -14.469 1.828 -6.094 1 89.69 101 ASP A CA 1
ATOM 742 C C . ASP A 1 101 ? -13.648 1.366 -4.895 1 89.69 101 ASP A C 1
ATOM 744 O O . ASP A 1 101 ? -13.477 2.111 -3.928 1 89.69 101 ASP A O 1
ATOM 748 N N . LEU A 1 102 ? -13.117 0.173 -5.008 1 93.81 102 LEU A N 1
ATOM 749 C CA . LEU A 1 102 ? -12.406 -0.342 -3.836 1 93.81 102 LEU A CA 1
ATOM 750 C C . LEU A 1 102 ? -11.023 0.289 -3.713 1 93.81 102 LEU A C 1
ATOM 752 O O . LEU A 1 102 ? -10.508 0.44 -2.607 1 93.81 102 LEU A O 1
ATOM 756 N N . ALA A 1 103 ? -10.492 0.705 -4.836 1 92.44 103 ALA A N 1
ATOM 757 C CA . ALA A 1 103 ? -9.156 1.286 -4.848 1 92.44 103 ALA A CA 1
ATOM 758 C C . ALA A 1 103 ? -9.117 2.588 -4.051 1 92.44 103 ALA A C 1
ATOM 760 O O . ALA A 1 103 ? -8.086 2.938 -3.473 1 92.44 103 ALA A O 1
ATOM 761 N N . ARG A 1 104 ? -10.227 3.301 -3.939 1 93 104 ARG A N 1
ATOM 762 C CA . ARG A 1 104 ? -10.273 4.594 -3.27 1 93 104 ARG A CA 1
ATOM 763 C C . ARG A 1 104 ? -10.055 4.441 -1.768 1 93 104 ARG A C 1
ATOM 765 O O . ARG A 1 104 ? -9.758 5.418 -1.075 1 93 104 ARG A O 1
ATOM 772 N N . HIS A 1 105 ? -10.227 3.221 -1.242 1 96.38 105 HIS A N 1
ATOM 773 C CA . HIS A 1 105 ? -10.125 2.988 0.193 1 96.38 105 HIS A CA 1
ATOM 774 C C . HIS A 1 105 ? -8.711 2.551 0.58 1 96.38 105 HIS A C 1
ATOM 776 O O . HIS A 1 105 ? -8.383 2.492 1.766 1 96.38 105 HIS A O 1
ATOM 782 N N . VAL A 1 106 ? -7.863 2.252 -0.375 1 95.38 106 VAL A N 1
ATOM 783 C CA . VAL A 1 106 ? -6.586 1.585 -0.151 1 95.38 106 VAL A CA 1
ATOM 784 C C . VAL A 1 106 ? -5.699 2.451 0.745 1 95.38 106 VAL A C 1
ATOM 786 O O . VAL A 1 106 ? -5.086 1.95 1.69 1 95.38 106 VAL A O 1
ATOM 789 N N . SER A 1 107 ? -5.684 3.744 0.461 1 93.06 107 SER A N 1
ATOM 790 C CA . SER A 1 107 ? -4.824 4.637 1.229 1 93.06 107 SER A CA 1
ATOM 791 C C . SER A 1 107 ? -5.227 4.664 2.701 1 93.06 107 SER A C 1
ATOM 793 O O . SER A 1 107 ? -4.371 4.605 3.586 1 93.06 107 SER A O 1
ATOM 795 N N . LEU A 1 108 ? -6.492 4.738 2.957 1 95.44 108 LEU A N 1
ATOM 796 C CA . LEU A 1 108 ? -6.996 4.75 4.324 1 95.44 108 LEU A CA 1
ATOM 797 C C . LEU A 1 108 ? -6.688 3.434 5.031 1 95.44 108 LEU A C 1
ATOM 799 O O . LEU A 1 108 ? -6.16 3.43 6.145 1 95.44 108 LEU A O 1
ATOM 803 N N . LEU A 1 109 ? -6.934 2.336 4.387 1 96.5 109 LEU A N 1
ATOM 804 C CA . LEU A 1 109 ? -6.754 1.014 4.977 1 96.5 109 LEU A CA 1
ATOM 805 C C . LEU A 1 109 ? -5.277 0.735 5.246 1 96.5 109 LEU A C 1
ATOM 807 O O . LEU A 1 109 ? -4.922 0.223 6.312 1 96.5 109 LEU A O 1
ATOM 811 N N . ALA A 1 110 ? -4.488 1.087 4.301 1 93.94 110 ALA A N 1
ATOM 812 C CA . ALA A 1 110 ? -3.051 0.894 4.469 1 93.94 110 ALA A CA 1
ATOM 813 C C . ALA A 1 110 ? -2.521 1.703 5.648 1 93.94 110 ALA A C 1
ATOM 815 O O . ALA A 1 110 ? -1.736 1.195 6.453 1 93.94 110 ALA A O 1
ATOM 816 N N . ALA A 1 111 ? -2.945 2.93 5.758 1 92.12 111 ALA A N 1
ATOM 817 C CA . ALA A 1 111 ? -2.486 3.803 6.832 1 92.12 111 ALA A CA 1
ATOM 818 C C . ALA A 1 111 ? -2.912 3.266 8.195 1 92.12 111 ALA A C 1
ATOM 820 O O . ALA A 1 111 ? -2.133 3.295 9.148 1 92.12 111 ALA A O 1
ATOM 821 N N . LEU A 1 112 ? -4.113 2.775 8.266 1 93.94 112 LEU A N 1
ATOM 822 C CA . LEU A 1 112 ? -4.602 2.223 9.523 1 93.94 112 LEU A CA 1
ATOM 823 C C . LEU A 1 112 ? -3.828 0.964 9.898 1 93.94 112 LEU A C 1
ATOM 825 O O . LEU A 1 112 ? -3.455 0.784 11.062 1 93.94 112 LEU A O 1
ATOM 829 N N . LEU A 1 113 ? -3.502 0.165 8.953 1 93.19 113 LEU A N 1
ATOM 830 C CA . LEU A 1 113 ? -2.801 -1.088 9.211 1 93.19 113 LEU A CA 1
ATOM 831 C C . LEU A 1 113 ? -1.345 -0.829 9.586 1 93.19 113 LEU A C 1
ATOM 833 O O . LEU A 1 113 ? -0.758 -1.577 10.375 1 93.19 113 LEU A O 1
ATOM 837 N N . GLN A 1 114 ? -0.833 0.193 9.023 1 88.56 114 GLN A N 1
ATOM 838 C CA . GLN A 1 114 ? 0.563 0.522 9.289 1 88.56 114 GLN A CA 1
ATOM 839 C C . GLN A 1 114 ? 0.717 1.206 10.648 1 88.56 114 GLN A C 1
ATOM 841 O O . GLN A 1 114 ? 1.811 1.228 11.219 1 88.56 114 GLN A O 1
ATOM 846 N N . HIS A 1 115 ? -0.392 1.726 11.086 1 83.38 115 HIS A N 1
ATOM 847 C CA . HIS A 1 115 ? -0.337 2.449 12.352 1 83.38 115 HIS A CA 1
ATOM 848 C C . HIS A 1 115 ? 0 1.514 13.508 1 83.38 115 HIS A C 1
ATOM 850 O O . HIS A 1 115 ? -0.696 0.521 13.734 1 83.38 115 HIS A O 1
ATOM 856 N N . LYS A 1 116 ? 1.181 1.683 14.062 1 73.12 116 LYS A N 1
ATOM 857 C CA . LYS A 1 116 ? 1.547 0.951 15.273 1 73.12 116 LYS A CA 1
AT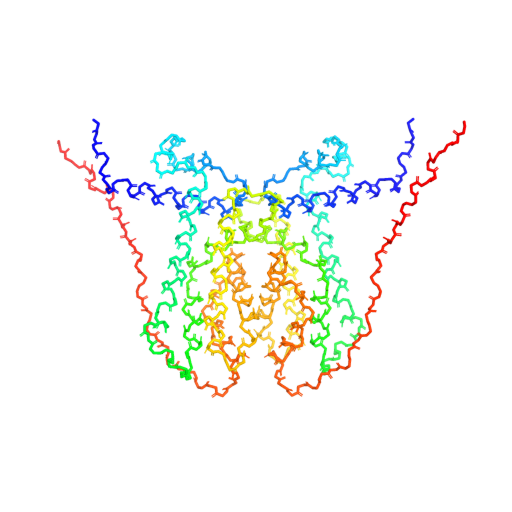OM 858 C C . LYS A 1 116 ? 1.983 1.904 16.375 1 73.12 116 LYS A C 1
ATOM 860 O O . LYS A 1 116 ? 2.936 2.67 16.203 1 73.12 116 LYS A O 1
ATOM 865 N N . CYS A 1 117 ? 1.091 2.045 17.234 1 72.69 117 CYS A N 1
ATOM 866 C CA . CYS A 1 117 ? 1.464 2.893 18.359 1 72.69 117 CYS A CA 1
ATOM 867 C C . CYS A 1 117 ? 1.588 2.078 19.641 1 72.69 117 CYS A C 1
ATOM 869 O O . CYS A 1 117 ? 1.111 0.943 19.719 1 72.69 117 CYS A O 1
ATOM 871 N N . GLY A 1 118 ? 2.66 2.357 20.359 1 62.5 118 GLY A N 1
ATOM 872 C CA . GLY A 1 118 ? 2.873 1.743 21.656 1 62.5 118 GLY A CA 1
ATOM 873 C C . GLY A 1 118 ? 1.729 1.98 22.625 1 62.5 118 GLY A C 1
ATOM 874 O O . GLY A 1 118 ? 1.57 1.244 23.609 1 62.5 118 GLY A O 1
ATOM 875 N N . ASP A 1 119 ? 0.923 2.998 22.391 1 68.06 119 ASP A N 1
ATOM 876 C CA . ASP A 1 119 ? -0.18 3.373 23.281 1 68.06 119 ASP A CA 1
ATOM 877 C C . ASP A 1 119 ? -1.513 3.34 22.531 1 68.06 119 ASP A C 1
ATOM 879 O O . ASP A 1 119 ? -1.547 3.449 21.297 1 68.06 119 ASP A O 1
ATOM 883 N N . ASP A 1 120 ? -2.531 2.857 23.172 1 71.75 120 ASP A N 1
ATOM 884 C CA . ASP A 1 120 ? -3.871 2.869 22.594 1 71.75 120 ASP A CA 1
ATOM 885 C C . ASP A 1 120 ? -4.289 4.289 22.203 1 71.75 120 ASP A C 1
ATOM 887 O O . ASP A 1 120 ? -4.383 5.164 23.062 1 71.75 120 ASP A O 1
ATOM 891 N N . CYS A 1 121 ? -4.289 4.527 20.906 1 86.06 121 CYS A N 1
ATOM 892 C CA . CYS A 1 121 ? -4.719 5.84 20.422 1 86.06 121 CYS A CA 1
ATOM 893 C C . CYS A 1 121 ? -5.988 5.727 19.594 1 86.06 121 CYS A C 1
ATOM 895 O O . CYS A 1 121 ? -6.594 4.656 19.516 1 86.06 121 CYS A O 1
ATOM 897 N N . GLU A 1 122 ? -6.48 6.789 19.062 1 88.19 122 GLU A N 1
ATOM 898 C CA . GLU A 1 122 ? -7.762 6.887 18.375 1 88.19 122 GLU A CA 1
ATOM 899 C C . GLU A 1 122 ? -7.801 5.965 17.156 1 88.19 122 GLU A C 1
ATOM 901 O O . GLU A 1 122 ? -8.883 5.562 16.719 1 88.19 122 GLU A O 1
ATOM 906 N N . LEU A 1 123 ? -6.641 5.543 16.719 1 91.5 123 LEU A N 1
ATOM 907 C CA . LEU A 1 123 ? -6.578 4.762 15.492 1 91.5 123 LEU A CA 1
ATOM 908 C C . LEU A 1 123 ? -6.562 3.268 15.805 1 91.5 123 LEU A C 1
ATOM 910 O O . LEU A 1 123 ? -6.836 2.445 14.922 1 91.5 123 LEU A O 1
ATOM 914 N N . CYS A 1 124 ? -6.27 2.883 17 1 92.69 124 CYS A N 1
ATOM 915 C CA . CYS A 1 124 ? -6.066 1.485 17.359 1 92.69 124 CYS A CA 1
ATOM 916 C C . CYS A 1 124 ? -7.344 0.676 17.156 1 92.69 124 CYS A C 1
ATOM 918 O O . CYS A 1 124 ? -7.312 -0.401 16.562 1 92.69 124 CYS A O 1
ATOM 920 N N . PRO A 1 125 ? -8.453 1.239 17.625 1 94.38 125 PRO A N 1
ATOM 921 C CA . PRO A 1 125 ? -9.688 0.489 17.391 1 94.38 125 PRO A CA 1
ATOM 922 C C . PRO A 1 125 ? -10.023 0.357 15.898 1 94.38 125 PRO A C 1
ATOM 924 O O . PRO A 1 125 ? -10.594 -0.652 15.484 1 94.38 125 PRO A O 1
ATOM 927 N N . LEU A 1 126 ? -9.734 1.344 15.148 1 96.38 126 LEU A N 1
ATOM 928 C CA . LEU A 1 126 ? -9.984 1.304 13.711 1 96.38 126 LEU A CA 1
ATOM 929 C C . LEU A 1 126 ? -9.078 0.287 13.031 1 96.38 126 LEU A C 1
ATOM 931 O O . LEU A 1 126 ? -9.516 -0.441 12.141 1 96.38 126 LEU A O 1
ATOM 935 N N . ARG A 1 127 ? -7.844 0.216 13.445 1 94.81 127 ARG A N 1
ATOM 936 C CA . ARG A 1 127 ? -6.926 -0.801 12.938 1 94.81 127 ARG A CA 1
ATOM 937 C C . ARG A 1 127 ? -7.465 -2.203 13.203 1 94.81 127 ARG A C 1
ATOM 939 O O . ARG A 1 127 ? -7.402 -3.072 12.328 1 94.81 127 ARG A O 1
ATOM 946 N N . ALA A 1 128 ? -7.977 -2.395 14.406 1 94.94 128 ALA A N 1
ATOM 947 C CA . ALA A 1 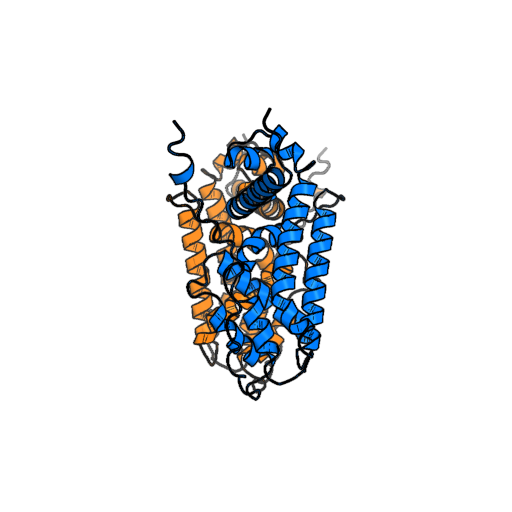128 ? -8.531 -3.695 14.773 1 94.94 128 ALA A CA 1
ATOM 948 C C . ALA A 1 128 ? -9.688 -4.078 13.852 1 94.94 128 ALA A C 1
ATOM 950 O O . ALA A 1 128 ? -9.828 -5.246 13.484 1 94.94 128 ALA A O 1
ATOM 951 N N . ARG A 1 129 ? -10.453 -3.092 13.461 1 96.88 129 ARG A N 1
ATOM 952 C CA . ARG A 1 129 ? -11.562 -3.336 12.547 1 96.88 129 ARG A CA 1
ATOM 953 C C . ARG A 1 129 ? -11.047 -3.764 11.172 1 96.88 129 ARG A C 1
ATOM 955 O O . ARG A 1 129 ? -11.594 -4.688 10.562 1 96.88 129 ARG A O 1
ATOM 962 N N . VAL A 1 130 ? -10.047 -3.084 10.75 1 97.19 130 VAL A N 1
ATOM 963 C CA . VAL A 1 130 ? -9.477 -3.438 9.453 1 97.19 130 VAL A CA 1
ATOM 964 C C . VAL A 1 130 ? -8.898 -4.852 9.508 1 97.19 130 VAL A C 1
ATOM 966 O O . VAL A 1 130 ? -9.117 -5.652 8.594 1 97.19 130 VAL A O 1
ATOM 969 N N . LEU A 1 131 ? -8.219 -5.199 10.578 1 95.62 131 LEU A N 1
ATOM 970 C CA . LEU A 1 131 ? -7.633 -6.523 10.758 1 95.62 131 LEU A CA 1
ATOM 971 C C . LEU A 1 131 ? -8.711 -7.602 10.742 1 95.62 131 LEU A C 1
ATOM 973 O O . LEU A 1 131 ? -8.531 -8.656 10.125 1 95.62 131 LEU A O 1
ATOM 977 N N . ALA A 1 132 ? -9.797 -7.289 11.367 1 96.81 132 ALA A N 1
ATOM 978 C CA . ALA A 1 132 ? -10.914 -8.227 11.367 1 96.81 132 ALA A CA 1
ATOM 979 C C . ALA A 1 132 ? -11.461 -8.43 9.961 1 96.81 132 ALA A C 1
ATOM 981 O O . ALA A 1 132 ? -11.836 -9.547 9.586 1 96.81 132 ALA A O 1
ATOM 982 N N . GLY A 1 133 ? -11.508 -7.379 9.164 1 96.12 133 GLY A N 1
ATOM 983 C CA . GLY A 1 133 ? -11.93 -7.473 7.777 1 96.12 133 GLY A CA 1
ATOM 984 C C . GLY A 1 133 ? -11 -8.32 6.934 1 96.12 133 GLY A C 1
ATOM 985 O O . GLY A 1 133 ? -11.461 -9.125 6.113 1 96.12 133 GLY A O 1
ATOM 986 N N . VAL A 1 134 ? -9.75 -8.195 7.141 1 95.75 134 VAL A N 1
ATOM 987 C CA . VAL A 1 134 ? -8.758 -8.984 6.422 1 95.75 134 VAL A CA 1
ATOM 988 C C . VAL A 1 134 ? -8.938 -10.461 6.754 1 95.75 134 VAL A C 1
ATOM 990 O O . VAL A 1 134 ? -8.906 -11.312 5.859 1 95.75 134 VAL A O 1
ATOM 993 N N . GLU A 1 135 ? -9.164 -10.734 8 1 95.25 135 GLU A N 1
ATOM 994 C CA . GLU A 1 135 ? -9.344 -12.117 8.43 1 95.25 135 GLU A CA 1
ATOM 995 C C . GLU A 1 135 ? -10.625 -12.711 7.859 1 95.25 135 GLU A C 1
ATOM 997 O O . GLU A 1 135 ? -10.648 -13.867 7.449 1 95.25 135 GLU A O 1
ATOM 1002 N N . THR A 1 136 ? -11.617 -11.898 7.816 1 93.94 136 THR A N 1
ATOM 1003 C CA . THR A 1 136 ? -12.875 -12.344 7.223 1 93.94 136 THR A CA 1
ATOM 1004 C C . THR A 1 136 ? -12.688 -12.664 5.742 1 93.94 136 THR A C 1
ATOM 1006 O O . THR A 1 136 ? -13.18 -13.68 5.25 1 93.94 136 THR A O 1
ATOM 1009 N N . LEU A 1 137 ? -11.969 -11.852 5.051 1 94.19 137 LEU A N 1
ATOM 1010 C CA . LEU A 1 137 ? -11.688 -12.078 3.637 1 94.19 137 LEU A CA 1
ATOM 1011 C C . LEU A 1 137 ? -10.875 -13.352 3.439 1 94.19 137 LEU A C 1
ATOM 1013 O O . LEU A 1 137 ? -11.172 -14.156 2.551 1 94.19 137 LEU A O 1
ATOM 1017 N N . ARG A 1 138 ? -9.891 -13.539 4.297 1 94.44 138 ARG A N 1
ATOM 1018 C CA . ARG A 1 138 ? -9.062 -14.734 4.234 1 94.44 138 ARG A CA 1
ATOM 1019 C C . ARG A 1 138 ? -9.906 -15.992 4.426 1 94.44 138 ARG A C 1
ATOM 1021 O O . ARG A 1 138 ? -9.75 -16.969 3.688 1 94.44 138 ARG A O 1
ATOM 1028 N N . ALA A 1 139 ? -10.781 -15.938 5.367 1 93.5 139 ALA A N 1
ATOM 1029 C CA . ALA A 1 139 ? -11.648 -17.078 5.66 1 93.5 139 ALA A CA 1
ATOM 1030 C C . ALA A 1 139 ? -12.586 -17.3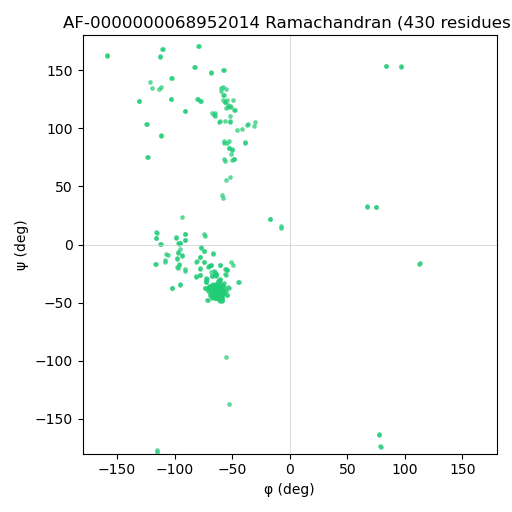59 4.492 1 93.5 139 ALA A C 1
ATOM 1032 O O . ALA A 1 139 ? -12.805 -18.531 4.133 1 93.5 139 ALA A O 1
ATOM 1033 N N . THR A 1 140 ? -13.094 -16.297 3.908 1 90.38 140 THR A N 1
ATOM 1034 C CA . THR A 1 140 ? -13.984 -16.438 2.762 1 90.38 140 THR A CA 1
ATOM 1035 C C . THR A 1 140 ? -13.273 -17.125 1.604 1 90.38 140 THR A C 1
ATOM 1037 O O . THR A 1 140 ? -13.781 -18.109 1.047 1 90.38 140 THR A O 1
ATOM 1040 N N . PHE A 1 141 ? -12.094 -16.781 1.365 1 92.88 141 PHE A N 1
ATOM 1041 C CA . PHE A 1 141 ? -11.383 -17.328 0.22 1 92.88 141 PHE A CA 1
ATOM 1042 C C . PHE A 1 141 ? -10.812 -18.703 0.548 1 92.88 141 PHE A C 1
ATOM 1044 O O . PHE A 1 141 ? -10.633 -19.547 -0.343 1 92.88 141 PHE A O 1
ATOM 1051 N N . ALA A 1 142 ? -10.539 -18.922 1.832 1 93.25 142 ALA A N 1
ATOM 1052 C CA . ALA A 1 142 ? -10.117 -20.266 2.234 1 93.25 142 ALA A CA 1
ATOM 1053 C C . ALA A 1 142 ? -11.172 -21.312 1.858 1 93.25 142 ALA A C 1
ATOM 1055 O O . ALA A 1 142 ? -10.828 -22.422 1.455 1 93.25 142 ALA A O 1
ATOM 1056 N N . GLY A 1 143 ? -12.391 -20.906 1.924 1 89.56 143 GLY A N 1
ATOM 1057 C CA . GLY A 1 143 ? -13.484 -21.812 1.6 1 89.56 143 GLY A CA 1
ATOM 1058 C C . GLY A 1 143 ? -13.688 -22 0.107 1 89.56 143 GLY A C 1
ATOM 1059 O O . GLY A 1 143 ? -14.344 -22.938 -0.324 1 89.56 143 GLY A O 1
ATOM 1060 N N . LEU A 1 144 ? -13.031 -21.172 -0.698 1 89 144 LEU A N 1
ATOM 1061 C CA . LEU A 1 144 ? -13.242 -21.203 -2.141 1 89 144 LEU A CA 1
ATOM 1062 C C . LEU A 1 144 ? -12.055 -21.859 -2.85 1 89 144 LEU A C 1
ATOM 1064 O O . LEU A 1 144 ? -12.109 -22.109 -4.055 1 89 144 LEU A O 1
ATOM 1068 N N . LEU A 1 145 ? -11.031 -22.094 -2.109 1 91.19 145 LEU A N 1
ATOM 1069 C CA . LEU A 1 145 ? -9.805 -22.594 -2.727 1 91.19 145 LEU A CA 1
ATOM 1070 C C . LEU A 1 145 ? -9.656 -24.094 -2.486 1 91.19 145 LEU A C 1
ATOM 1072 O O . LEU A 1 145 ? -10.023 -24.594 -1.425 1 91.19 145 LEU A O 1
ATOM 1076 N N . PRO A 1 146 ? -9.125 -24.828 -3.51 1 88.62 146 PRO A N 1
ATOM 1077 C CA . PRO A 1 146 ? -8.805 -26.234 -3.268 1 88.62 146 PRO A CA 1
ATOM 1078 C C . PRO A 1 146 ? -7.832 -26.438 -2.109 1 88.62 146 PRO A C 1
ATOM 1080 O O . PRO A 1 146 ? -7.945 -27.406 -1.357 1 88.62 146 PRO A O 1
ATOM 1083 N N . ALA A 1 147 ? -6.863 -25.562 -1.939 1 91.19 147 ALA A N 1
ATOM 1084 C CA . ALA A 1 147 ? -5.914 -25.531 -0.829 1 91.19 147 ALA A CA 1
ATOM 1085 C C . ALA A 1 147 ? -6.152 -24.312 0.063 1 91.19 147 ALA A C 1
ATOM 1087 O O . ALA A 1 147 ? -5.602 -23.234 -0.185 1 91.19 147 ALA A O 1
ATOM 1088 N N . PRO A 1 148 ? -6.922 -24.484 1.093 1 92.31 148 PRO A N 1
ATOM 1089 C CA . PRO A 1 148 ? -7.305 -23.359 1.945 1 92.31 148 PRO A CA 1
ATOM 1090 C C . PRO A 1 148 ? -6.102 -22.594 2.496 1 92.31 148 PRO A C 1
ATOM 1092 O O . PRO A 1 148 ? -6.199 -21.391 2.775 1 92.31 148 PRO A O 1
ATOM 1095 N N . GLY A 1 149 ? -4.984 -23.297 2.605 1 91.75 149 GLY A N 1
ATOM 1096 C CA . GLY A 1 149 ? -3.781 -22.688 3.15 1 91.75 149 GLY A CA 1
ATOM 1097 C C . GLY A 1 149 ? -3.223 -21.594 2.271 1 91.75 149 GLY A C 1
ATOM 1098 O O . GLY A 1 149 ? -2.385 -20.797 2.715 1 91.75 149 GLY A O 1
ATOM 1099 N N . MET A 1 150 ? -3.777 -21.438 1.057 1 93.56 150 MET A N 1
ATOM 1100 C CA . MET A 1 150 ? -3.275 -20.453 0.108 1 93.56 150 MET A CA 1
ATOM 1101 C C . MET A 1 150 ? -4.082 -19.156 0.193 1 93.56 150 MET A C 1
ATOM 1103 O O . MET A 1 150 ? -3.773 -18.188 -0.494 1 93.56 150 MET A O 1
ATOM 1107 N N . ALA A 1 151 ? -5.043 -19.094 1.078 1 94.56 151 ALA A N 1
ATOM 1108 C CA . ALA A 1 151 ? -5.934 -17.953 1.141 1 94.56 151 ALA A CA 1
ATOM 1109 C C . ALA A 1 151 ? -5.168 -16.672 1.506 1 94.56 151 ALA A C 1
ATOM 1111 O O . ALA A 1 151 ? -5.445 -15.602 0.976 1 94.56 151 ALA A O 1
ATOM 1112 N N . GLY A 1 152 ? -4.223 -16.828 2.436 1 94.56 152 GLY A N 1
ATOM 1113 C CA . GLY A 1 152 ? -3.41 -15.672 2.787 1 94.56 152 GLY A CA 1
ATOM 1114 C C . GLY A 1 152 ? -2.625 -15.117 1.614 1 94.56 152 GLY A C 1
ATOM 1115 O O . GLY A 1 152 ? -2.521 -13.898 1.45 1 94.56 152 GLY A O 1
ATOM 1116 N N . LEU A 1 153 ? -2.127 -16.016 0.827 1 94.62 153 LEU A N 1
ATOM 1117 C CA . LEU A 1 153 ? -1.381 -15.625 -0.365 1 94.62 153 LEU A CA 1
ATOM 1118 C C . LEU A 1 153 ? -2.287 -14.914 -1.367 1 94.62 153 LEU A C 1
ATOM 1120 O O . LEU A 1 153 ? -1.896 -13.906 -1.957 1 94.62 153 LEU A O 1
ATOM 1124 N N . LEU A 1 154 ? -3.461 -15.398 -1.528 1 95.81 154 LEU A N 1
ATOM 1125 C CA . LEU A 1 154 ? -4.418 -14.781 -2.441 1 95.81 154 LEU A CA 1
ATOM 1126 C C . LEU A 1 154 ? -4.824 -13.398 -1.95 1 95.81 154 LEU A C 1
ATOM 1128 O O . LEU A 1 154 ? -4.898 -12.453 -2.738 1 95.81 154 LEU A O 1
ATOM 1132 N N . VAL A 1 155 ? -5.055 -13.266 -0.699 1 96.5 155 VAL A N 1
ATOM 1133 C CA . VAL A 1 155 ? -5.453 -11.977 -0.135 1 96.5 155 VAL A CA 1
ATOM 1134 C C . VAL A 1 155 ? -4.336 -10.961 -0.332 1 96.5 155 VAL A C 1
ATOM 1136 O O . VAL A 1 155 ? -4.594 -9.805 -0.674 1 96.5 155 VAL A O 1
ATOM 1139 N N . ALA A 1 156 ? -3.119 -11.391 -0.164 1 96.44 156 ALA A N 1
ATOM 1140 C CA . ALA A 1 156 ? -1.982 -10.516 -0.433 1 96.44 156 ALA A CA 1
ATOM 1141 C C . ALA A 1 156 ? -1.939 -10.109 -1.903 1 96.44 156 ALA A C 1
ATOM 1143 O O . ALA A 1 156 ? -1.598 -8.969 -2.229 1 96.44 156 ALA A O 1
ATOM 1144 N N . HIS A 1 157 ? -2.264 -11.023 -2.754 1 96.69 157 HIS A N 1
ATOM 1145 C CA . HIS A 1 157 ? -2.309 -10.734 -4.184 1 96.69 157 HIS A CA 1
ATOM 1146 C C . HIS A 1 157 ? -3.377 -9.695 -4.504 1 96.69 157 HIS A C 1
ATOM 1148 O O . HIS A 1 157 ? -3.121 -8.742 -5.246 1 96.69 157 HIS A O 1
ATOM 1154 N N . LEU A 1 158 ? -4.488 -9.875 -3.939 1 96.44 158 LEU A N 1
ATOM 1155 C CA . LEU A 1 158 ? -5.582 -8.93 -4.141 1 96.44 158 LEU A CA 1
ATOM 1156 C C . LEU A 1 158 ? -5.199 -7.539 -3.635 1 96.44 158 LEU A C 1
ATOM 1158 O O . LEU A 1 158 ? -5.484 -6.535 -4.293 1 96.44 158 LEU A O 1
ATOM 1162 N N . TRP A 1 159 ? -4.59 -7.527 -2.518 1 96.69 159 TRP A N 1
ATOM 1163 C CA . TRP A 1 159 ? -4.102 -6.258 -1.992 1 96.69 159 TRP A CA 1
ATOM 1164 C C . TRP A 1 159 ? -3.119 -5.609 -2.963 1 96.69 159 TRP A C 1
ATOM 1166 O O . TRP A 1 159 ? -3.191 -4.402 -3.215 1 96.69 159 TRP A O 1
ATOM 1176 N N . GLY A 1 160 ? -2.207 -6.391 -3.451 1 96.94 160 GLY A N 1
ATOM 1177 C CA . GLY A 1 160 ? -1.257 -5.879 -4.426 1 96.94 160 GLY A CA 1
ATOM 1178 C C . GLY A 1 160 ? -1.923 -5.297 -5.656 1 96.94 160 GLY A C 1
ATOM 1179 O O . GLY A 1 160 ? -1.523 -4.234 -6.141 1 96.94 160 GLY A O 1
ATOM 1180 N N . LEU A 1 161 ? -2.934 -5.926 -6.16 1 96.5 161 LEU A N 1
ATOM 1181 C CA . LEU A 1 161 ? -3.641 -5.473 -7.352 1 96.5 161 LEU A CA 1
ATOM 1182 C C . LEU A 1 161 ? -4.418 -4.191 -7.07 1 96.5 161 LEU A C 1
ATOM 1184 O O . LEU A 1 161 ? -4.348 -3.234 -7.844 1 96.5 161 LEU A O 1
ATOM 1188 N N . LEU A 1 162 ? -5.062 -4.195 -5.953 1 95.81 162 LEU A N 1
ATOM 1189 C CA . LEU A 1 162 ? -5.82 -3.002 -5.594 1 95.81 162 LEU A CA 1
ATOM 1190 C C . LEU A 1 162 ? -4.887 -1.817 -5.359 1 95.81 162 LEU A C 1
ATOM 1192 O O . LEU A 1 162 ? -5.195 -0.693 -5.762 1 95.81 162 LEU A O 1
ATOM 1196 N N . SER A 1 163 ? -3.82 -2.072 -4.734 1 95.75 163 SER A N 1
ATOM 1197 C CA . SER A 1 163 ? -2.824 -1.03 -4.516 1 95.75 163 SER A CA 1
ATOM 1198 C C . SER A 1 163 ? -2.264 -0.511 -5.836 1 95.75 163 SER A C 1
ATOM 1200 O O . SER A 1 163 ? -2.117 0.699 -6.02 1 95.75 163 SER A O 1
ATOM 1202 N N . ALA A 1 164 ? -1.947 -1.412 -6.73 1 94.62 164 ALA A N 1
ATOM 1203 C CA . ALA A 1 164 ? -1.451 -1.006 -8.039 1 94.62 164 ALA A CA 1
ATOM 1204 C C . ALA A 1 164 ? -2.459 -0.109 -8.758 1 94.62 164 ALA A C 1
ATOM 1206 O O . ALA A 1 164 ? -2.082 0.887 -9.375 1 94.62 164 ALA A O 1
ATOM 1207 N N . HIS A 1 165 ? -3.678 -0.458 -8.633 1 93.81 165 HIS A N 1
ATOM 1208 C CA . HIS A 1 165 ? -4.73 0.354 -9.234 1 93.81 165 HIS A CA 1
ATOM 1209 C C . HIS A 1 165 ? -4.805 1.73 -8.586 1 93.81 165 HIS A C 1
ATOM 1211 O O . HIS A 1 165 ? -4.91 2.744 -9.273 1 93.81 165 HIS A O 1
ATOM 1217 N N . ALA A 1 166 ? -4.746 1.728 -7.273 1 92.44 166 ALA A N 1
ATOM 1218 C CA . ALA A 1 166 ? -4.797 2.982 -6.527 1 92.44 166 ALA A CA 1
ATOM 1219 C C . ALA A 1 166 ? -3.631 3.891 -6.898 1 92.44 166 ALA A C 1
ATOM 1221 O O . ALA A 1 166 ? -3.76 5.117 -6.871 1 92.44 166 ALA A O 1
ATOM 1222 N N . MET A 1 167 ? -2.521 3.273 -7.258 1 91.56 167 MET A N 1
ATOM 1223 C CA . MET A 1 167 ? -1.318 4.008 -7.629 1 91.56 167 MET A CA 1
ATOM 1224 C C . MET A 1 167 ? -1.286 4.277 -9.133 1 91.56 167 MET A C 1
ATOM 1226 O O . MET A 1 167 ? -0.251 4.664 -9.672 1 91.56 167 MET A O 1
ATOM 1230 N N . HIS A 1 168 ? -2.32 3.91 -9.859 1 88.12 168 HIS A N 1
ATOM 1231 C CA . HIS A 1 168 ? -2.5 4.145 -11.289 1 88.12 168 HIS A CA 1
ATOM 1232 C C . HIS A 1 168 ? -1.488 3.352 -12.109 1 88.12 168 HIS A C 1
ATOM 1234 O O . HIS A 1 168 ? -1.014 3.826 -13.141 1 88.12 168 HIS A O 1
ATOM 1240 N N . LEU A 1 169 ? -1.153 2.195 -11.586 1 88.88 169 LEU A N 1
ATOM 1241 C CA . LEU A 1 169 ? -0.21 1.327 -12.289 1 88.88 169 LEU A CA 1
ATOM 1242 C C . LEU A 1 169 ? -0.945 0.27 -13.102 1 88.88 169 LEU A C 1
ATOM 1244 O O . LEU A 1 169 ? -0.314 -0.57 -13.75 1 88.88 169 LEU A O 1
ATOM 1248 N N . ALA A 1 170 ? -2.254 0.288 -13.086 1 85.88 170 ALA A N 1
ATOM 1249 C CA . ALA A 1 170 ? -3.107 -0.604 -13.867 1 85.88 170 ALA A CA 1
ATOM 1250 C C . ALA A 1 170 ? -4.078 0.187 -14.742 1 85.88 170 ALA A C 1
ATOM 1252 O O . ALA A 1 170 ? -5.281 0.205 -14.484 1 85.88 170 ALA A O 1
ATOM 1253 N N . PRO A 1 171 ? -3.564 0.752 -15.805 1 75.19 171 PRO A N 1
ATOM 1254 C CA . PRO A 1 171 ? -4.391 1.667 -16.594 1 75.19 171 PRO A CA 1
ATOM 1255 C C . PRO A 1 171 ? -5.59 0.975 -17.234 1 75.19 171 PRO A C 1
ATOM 1257 O O . PRO A 1 171 ? -6.613 1.616 -17.5 1 75.19 171 PRO A O 1
ATOM 1260 N N . SER A 1 172 ? -5.531 -0.325 -17.484 1 81.56 172 SER A N 1
ATOM 1261 C CA . SER A 1 172 ? -6.633 -1.046 -18.109 1 81.56 172 SER A CA 1
ATOM 1262 C C . SER A 1 172 ? -7.594 -1.604 -17.078 1 81.56 172 SER A C 1
ATOM 1264 O O . SER A 1 172 ? -8.523 -2.34 -17.406 1 81.56 172 SER A O 1
ATOM 1266 N N . GLY A 1 173 ? -7.352 -1.181 -15.883 1 86.88 173 GLY A N 1
ATOM 1267 C CA . GLY A 1 173 ? -8.172 -1.735 -14.82 1 86.88 173 GLY A CA 1
ATOM 1268 C C . GLY A 1 173 ? -7.75 -3.129 -14.398 1 86.88 173 GLY A C 1
ATOM 1269 O O . GLY A 1 173 ? -6.695 -3.613 -14.812 1 86.88 173 GLY A O 1
ATOM 1270 N N . LEU A 1 174 ? -8.617 -3.742 -13.469 1 91.31 174 LEU A N 1
ATOM 1271 C CA . LEU A 1 174 ? -8.211 -5.02 -12.891 1 91.31 174 LEU A CA 1
ATOM 1272 C C . LEU A 1 174 ? -9.125 -6.145 -13.367 1 91.31 174 LEU A C 1
ATOM 1274 O O . LEU A 1 174 ? -8.914 -7.309 -13.016 1 91.31 174 LEU A O 1
ATOM 1278 N N . SER A 1 175 ? -10.078 -5.84 -14.188 1 84.75 175 SER A N 1
ATOM 1279 C CA . SER A 1 175 ? -11.078 -6.824 -14.586 1 84.75 175 SER A CA 1
ATOM 1280 C C . SER A 1 175 ? -10.438 -8.008 -15.305 1 84.75 175 SER A C 1
ATOM 1282 O O . SER A 1 175 ? -10.867 -9.148 -15.141 1 84.75 175 SER A O 1
ATOM 1284 N N . GLY A 1 176 ? -9.398 -7.816 -16.047 1 86.88 176 GLY A N 1
ATOM 1285 C CA . GLY A 1 176 ? -8.719 -8.867 -16.797 1 86.88 176 GLY A CA 1
ATOM 1286 C C . GLY A 1 176 ? -7.891 -9.781 -15.922 1 86.88 176 GLY A C 1
ATOM 1287 O O . GLY A 1 176 ? -7.434 -10.836 -16.375 1 86.88 176 GLY A O 1
ATOM 1288 N N . CYS A 1 177 ? -7.773 -9.469 -14.633 1 94.12 177 CYS A N 1
ATOM 1289 C CA . CYS A 1 177 ? -6.902 -10.227 -13.742 1 94.12 177 CYS A CA 1
ATOM 1290 C C . CYS A 1 177 ? -7.66 -11.375 -13.078 1 94.12 177 CYS A C 1
ATOM 1292 O O . CYS A 1 177 ? -7.051 -12.328 -12.594 1 94.12 177 CYS A O 1
ATOM 1294 N N . ALA A 1 178 ? -9.008 -11.273 -13.039 1 93.38 178 ALA A N 1
ATOM 1295 C CA . ALA A 1 178 ? -9.805 -12.227 -12.273 1 93.38 178 ALA A CA 1
ATOM 1296 C C . ALA A 1 178 ? -9.625 -13.641 -12.812 1 93.38 178 ALA A C 1
ATOM 1298 O O . ALA A 1 178 ? -9.367 -14.578 -12.055 1 93.38 178 ALA A O 1
ATOM 1299 N N . ALA A 1 179 ? -9.719 -13.805 -14.125 1 91.75 179 ALA A N 1
ATOM 1300 C CA . ALA A 1 179 ? -9.594 -15.133 -14.727 1 91.75 179 ALA A CA 1
ATOM 1301 C C . ALA A 1 179 ? -8.188 -15.688 -14.539 1 91.75 179 ALA A C 1
ATOM 1303 O O . ALA A 1 179 ? -8.016 -16.875 -14.234 1 91.75 179 ALA A O 1
ATOM 1304 N N . ALA A 1 180 ? -7.242 -14.812 -14.727 1 92.31 180 ALA A N 1
ATOM 1305 C CA . ALA A 1 180 ? -5.855 -15.234 -14.562 1 92.31 180 ALA A CA 1
ATOM 1306 C C . ALA A 1 180 ? -5.578 -15.68 -13.133 1 92.31 180 ALA A C 1
ATOM 1308 O O . ALA A 1 180 ? -4.922 -16.703 -12.914 1 92.31 180 ALA A O 1
ATOM 1309 N N . LEU A 1 181 ? -6.105 -14.992 -12.172 1 93.62 181 LEU A N 1
ATOM 1310 C CA . LEU A 1 181 ? -5.922 -15.344 -10.766 1 93.62 181 LEU A CA 1
ATOM 1311 C C . LEU A 1 181 ? -6.617 -16.656 -10.438 1 93.62 181 LEU A C 1
ATOM 1313 O O . LEU A 1 181 ? -6.055 -17.5 -9.734 1 93.62 181 LEU A O 1
ATOM 1317 N N . ALA A 1 182 ? -7.816 -16.781 -10.953 1 92.56 182 ALA A N 1
ATOM 1318 C CA . ALA A 1 182 ? -8.555 -18.016 -10.711 1 92.56 182 ALA A CA 1
ATOM 1319 C C . ALA A 1 182 ? -7.789 -19.219 -11.25 1 92.56 182 ALA A C 1
ATOM 1321 O O . ALA A 1 182 ? -7.691 -20.25 -10.578 1 92.56 182 ALA A O 1
ATOM 1322 N N . ARG A 1 183 ? -7.211 -19.078 -12.43 1 90.75 183 ARG A N 1
ATOM 1323 C CA . ARG A 1 183 ? -6.441 -20.172 -13.031 1 90.75 183 ARG A CA 1
ATOM 1324 C C . ARG A 1 183 ? -5.191 -20.469 -12.219 1 90.75 183 ARG A C 1
ATOM 1326 O O . ARG A 1 183 ? -4.824 -21.641 -12.047 1 90.75 183 ARG A O 1
ATOM 1333 N N . LEU A 1 184 ? -4.625 -19.469 -11.719 1 91.88 184 LEU A N 1
ATOM 1334 C CA . LEU A 1 184 ? -3.412 -19.625 -10.93 1 91.88 184 LEU A CA 1
ATOM 1335 C C . LEU A 1 184 ? -3.693 -20.438 -9.664 1 91.88 184 LEU A C 1
ATOM 1337 O O . LEU A 1 184 ? -2.906 -21.312 -9.289 1 91.88 184 LEU A O 1
ATOM 1341 N N . TYR A 1 185 ? -4.852 -20.172 -9.055 1 92.38 185 TYR A N 1
ATOM 1342 C CA . TYR A 1 185 ? -5.074 -20.734 -7.73 1 92.38 185 TYR A CA 1
ATOM 1343 C C . TYR A 1 185 ? -5.902 -22.016 -7.816 1 92.38 185 TYR A C 1
ATOM 1345 O O . TYR A 1 185 ? -5.969 -22.781 -6.855 1 92.38 185 TYR A O 1
ATOM 1353 N N . GLN A 1 186 ? -6.59 -22.234 -8.875 1 86.31 186 GLN A N 1
ATOM 1354 C CA . GLN A 1 186 ? -7.414 -23.422 -9.008 1 86.31 186 GLN A CA 1
ATOM 1355 C C . GLN A 1 186 ? -6.812 -24.406 -10.008 1 86.31 186 GLN A C 1
ATOM 1357 O O . GLN A 1 186 ? -7.121 -25.594 -9.984 1 86.31 186 GLN A O 1
ATOM 1362 N N . GLY A 1 187 ? -5.883 -24.062 -10.82 1 74.88 187 GLY A N 1
ATOM 1363 C CA . GLY A 1 187 ? -5.367 -24.922 -11.867 1 74.88 187 GLY A CA 1
ATOM 1364 C C . GLY A 1 187 ? -6.199 -24.891 -13.133 1 74.88 187 GLY A C 1
ATOM 1365 O O . GLY A 1 187 ? -7.289 -24.312 -13.148 1 74.88 187 GLY A O 1
ATOM 1366 N N . PRO A 1 188 ? -5.625 -25.172 -14.32 1 62.22 188 PRO A N 1
ATOM 1367 C CA . PRO A 1 188 ? -6.254 -25.062 -15.641 1 62.22 188 PRO A CA 1
ATOM 1368 C C . PRO A 1 188 ? -7.566 -25.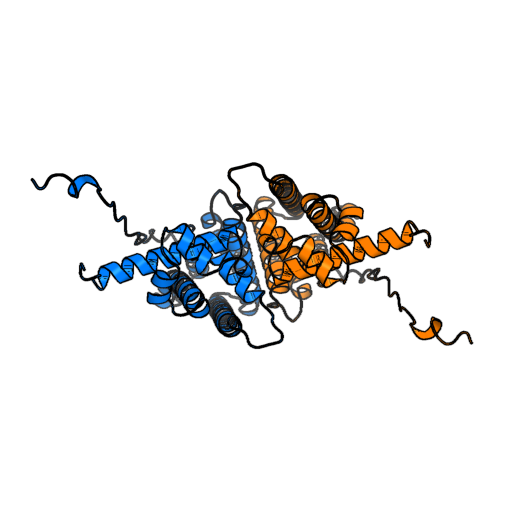844 -15.734 1 62.22 188 PRO A C 1
ATOM 1370 O O . PRO A 1 188 ? -8.375 -25.594 -16.625 1 62.22 188 PRO A O 1
ATOM 1373 N N . ASP A 1 189 ? -7.855 -26.766 -15.008 1 58.03 189 ASP A N 1
ATOM 1374 C CA . ASP A 1 189 ? -8.938 -27.688 -15.344 1 58.03 189 ASP A CA 1
ATOM 1375 C C . ASP A 1 189 ? -10.305 -27.062 -15.055 1 58.03 189 ASP A C 1
ATOM 1377 O O . ASP A 1 189 ? -11.336 -27.719 -15.172 1 58.03 189 ASP A O 1
ATOM 1381 N N . VAL A 1 190 ? -10.32 -25.891 -14.516 1 53.47 190 VAL A N 1
ATOM 1382 C CA . VAL A 1 190 ? -11.695 -25.5 -14.234 1 53.47 190 VAL A CA 1
ATOM 1383 C C . VAL A 1 190 ? -12.281 -24.734 -15.422 1 53.47 190 VAL A C 1
ATOM 1385 O O . VAL A 1 190 ? -11.672 -23.781 -15.906 1 53.47 190 VAL A O 1
ATOM 1388 N N . PRO A 1 191 ? -13.266 -25.125 -16.172 1 51.25 191 PRO A N 1
ATOM 1389 C CA . PRO A 1 191 ? -13.883 -24.438 -17.312 1 51.25 191 PRO A CA 1
ATOM 1390 C C . PRO A 1 191 ? -14.398 -23.047 -16.953 1 51.25 191 PRO A C 1
ATOM 1392 O O . PRO A 1 191 ? -14.836 -22.812 -15.82 1 51.25 191 PRO A O 1
ATOM 1395 N N . PRO A 1 192 ? -13.93 -22.031 -17.641 1 48.81 192 PRO A N 1
ATOM 1396 C CA . PRO A 1 192 ? -14.391 -20.672 -17.344 1 48.81 192 PRO A CA 1
ATOM 1397 C C . PRO A 1 192 ? -15.914 -20.562 -17.344 1 48.81 192 PRO A C 1
ATOM 1399 O O . PRO A 1 192 ? -16.594 -21.234 -18.109 1 48.81 192 PRO A O 1
ATOM 1402 N N . HIS A 1 193 ? -16.562 -20.219 -16.344 1 49.09 193 HIS A N 1
ATOM 1403 C CA . HIS A 1 193 ? -18 -20.016 -16.391 1 49.09 193 HIS A CA 1
ATOM 1404 C C . HIS A 1 193 ? -18.359 -18.781 -17.234 1 49.09 193 HIS A C 1
ATOM 1406 O O . HIS A 1 193 ? -17.594 -17.828 -17.281 1 49.09 193 HIS A O 1
ATOM 1412 N N . PRO A 1 194 ? -19.5 -18.781 -17.906 1 41.56 194 PRO A N 1
ATOM 1413 C CA . PRO A 1 194 ? -19.984 -17.656 -18.703 1 41.56 194 PRO A CA 1
ATOM 1414 C C . PRO A 1 194 ? -20.125 -16.375 -17.891 1 41.56 194 PRO A C 1
ATOM 1416 O O . PRO A 1 194 ? -20.391 -16.422 -16.688 1 41.56 194 PRO A O 1
ATOM 1419 N N . ALA A 1 195 ? -19.609 -15.305 -18.281 1 42.09 195 ALA A N 1
ATOM 1420 C CA . ALA A 1 195 ? -19.562 -13.938 -17.781 1 42.09 195 ALA A CA 1
ATOM 1421 C C . ALA A 1 195 ? -20.891 -13.531 -17.141 1 42.09 195 ALA A C 1
ATOM 1423 O O . ALA A 1 195 ? -21.938 -13.641 -17.781 1 42.09 195 ALA A O 1
ATOM 1424 N N . LEU A 1 196 ? -21.016 -13.492 -15.852 1 40 196 LEU A N 1
ATOM 1425 C CA . LEU A 1 196 ? -22.234 -12.961 -15.234 1 40 196 LEU A CA 1
ATOM 1426 C C . LEU A 1 196 ? -22.484 -11.523 -15.672 1 40 196 LEU A C 1
ATOM 1428 O O . LEU A 1 196 ? -21.547 -10.766 -15.914 1 40 196 LEU A O 1
ATOM 1432 N N . SER A 1 197 ? -23.625 -11.117 -16.016 1 37.62 197 SER A N 1
ATOM 1433 C CA . SER A 1 197 ? -24.188 -9.828 -16.422 1 37.62 197 SER A CA 1
ATOM 1434 C C . SER A 1 197 ? -23.906 -8.758 -15.375 1 37.62 197 SER A C 1
ATOM 1436 O O . SER A 1 197 ? -23.938 -9.031 -14.172 1 37.62 197 SER A O 1
ATOM 1438 N N . THR A 1 198 ? -23.312 -7.676 -15.641 1 39 198 THR A N 1
ATOM 1439 C CA . THR A 1 198 ? -22.891 -6.449 -14.961 1 39 198 THR A CA 1
ATOM 1440 C C . THR A 1 198 ? -24.016 -5.906 -14.094 1 39 198 THR A C 1
ATOM 1442 O O . THR A 1 198 ? -25.109 -5.621 -14.586 1 39 198 THR A O 1
ATOM 1445 N N . ILE A 1 199 ? -24.078 -6.113 -12.836 1 36.94 199 ILE A N 1
ATOM 1446 C CA . ILE A 1 199 ? -25.078 -5.441 -12.008 1 36.94 199 ILE A CA 1
ATOM 1447 C C . ILE A 1 199 ? -24.891 -3.93 -12.109 1 36.94 199 ILE A C 1
ATOM 1449 O O . ILE A 1 199 ? -23.766 -3.424 -12.008 1 36.94 199 ILE A O 1
ATOM 1453 N N . PRO A 1 200 ? -25.922 -3.148 -12.289 1 34 200 PRO A N 1
ATOM 1454 C CA . PRO A 1 200 ? -25.891 -1.694 -12.445 1 34 200 PRO A CA 1
ATOM 1455 C C . PRO A 1 200 ? -25.453 -0.968 -11.18 1 34 200 PRO A C 1
ATOM 1457 O O . PRO A 1 200 ? -25.766 -1.403 -10.07 1 34 200 PRO A O 1
ATOM 1460 N N . SER A 1 201 ? -24.375 -0.344 -11.141 1 36.25 201 SER A N 1
ATOM 1461 C CA . SER A 1 201 ? -23.812 0.49 -10.078 1 36.25 201 SER A CA 1
ATOM 1462 C C . SER A 1 201 ? -24.797 1.547 -9.617 1 36.25 201 SER A C 1
ATOM 1464 O O . SER A 1 201 ? -25.453 2.193 -10.438 1 36.25 201 SER A O 1
ATOM 1466 N N . CYS A 1 202 ? -25.312 1.491 -8.492 1 31.52 202 CYS A N 1
ATOM 1467 C CA . CYS A 1 202 ? -26.188 2.502 -7.91 1 31.52 202 CYS A CA 1
ATOM 1468 C C . CYS A 1 202 ? -25.484 3.854 -7.84 1 31.52 202 CYS A C 1
ATOM 1470 O O . CYS A 1 202 ? -24.906 4.203 -6.812 1 31.52 202 CYS A O 1
ATOM 1472 N N . ARG A 1 203 ? -24.781 4.277 -8.789 1 35.09 203 ARG A N 1
ATOM 1473 C CA . ARG A 1 203 ? -24.391 5.68 -8.688 1 35.09 203 ARG A CA 1
ATOM 1474 C C . ARG A 1 203 ? -25.609 6.594 -8.68 1 35.09 203 ARG A C 1
ATOM 1476 O O . ARG A 1 203 ? -26.422 6.555 -9.602 1 35.09 203 ARG A O 1
ATOM 1483 N N . PRO A 1 204 ? -26.016 7.176 -7.574 1 31.38 204 PRO A N 1
ATOM 1484 C CA . PRO A 1 204 ? -26.969 8.266 -7.77 1 31.38 204 PRO A CA 1
ATOM 1485 C C . PRO A 1 204 ? -26.453 9.336 -8.734 1 31.38 204 PRO A C 1
ATOM 1487 O O . PRO A 1 204 ? -25.344 9.836 -8.57 1 31.38 204 PRO A O 1
ATOM 1490 N N . ASP A 1 205 ? -26.641 9.211 -10.016 1 32.91 205 ASP A N 1
ATOM 1491 C CA . ASP A 1 205 ? -26.469 10.336 -10.93 1 32.91 205 ASP A CA 1
ATOM 1492 C C . ASP A 1 205 ? -27.328 11.523 -10.516 1 32.91 205 ASP A C 1
ATOM 1494 O O . ASP A 1 205 ? -28.5 11.602 -10.883 1 32.91 205 ASP A O 1
ATOM 1498 N N . ALA A 1 206 ? -27.25 12.07 -9.297 1 33.66 206 ALA A N 1
ATOM 1499 C CA . ALA A 1 206 ? -27.906 13.359 -9.078 1 33.66 206 ALA A CA 1
ATOM 1500 C C . ALA A 1 206 ? -27.391 14.414 -10.055 1 33.66 206 ALA A C 1
ATOM 1502 O O . ALA A 1 206 ? -26.25 14.836 -9.969 1 33.66 206 ALA A O 1
ATOM 1503 N N . THR A 1 207 ? -27.766 14.352 -11.281 1 33.16 207 THR A N 1
ATOM 1504 C CA . THR A 1 207 ? -27.719 15.531 -12.148 1 33.16 207 THR A CA 1
ATOM 1505 C C . THR A 1 207 ? -28.422 16.719 -11.484 1 33.16 207 THR A C 1
ATOM 1507 O O . THR A 1 207 ? -29.641 16.703 -11.312 1 33.16 207 THR A O 1
ATOM 1510 N N . PHE A 1 208 ? -27.766 17.375 -10.539 1 29.25 208 PHE A N 1
ATOM 1511 C CA . PHE A 1 208 ? -28.234 18.688 -10.109 1 29.25 208 PHE A CA 1
ATOM 1512 C C . PHE A 1 208 ? -28.406 19.625 -11.305 1 29.25 208 PHE A C 1
ATOM 1514 O O . PHE A 1 208 ? -27.453 19.844 -12.062 1 29.25 208 PHE A O 1
ATOM 1521 N N . ASP A 1 209 ? -29.516 19.516 -11.953 1 30.75 209 ASP A N 1
ATOM 1522 C CA . ASP A 1 209 ? -29.922 20.516 -12.922 1 30.75 209 ASP A CA 1
ATOM 1523 C C . ASP A 1 209 ? -30 21.906 -12.281 1 30.75 209 ASP A C 1
ATOM 1525 O O . ASP A 1 209 ? -30.828 22.125 -11.383 1 30.75 209 ASP A O 1
ATOM 1529 N N . PRO A 1 210 ? -28.984 22.734 -12.211 1 32.84 210 PRO A N 1
ATOM 1530 C CA . PRO A 1 210 ? -28.938 24.094 -11.656 1 32.84 210 PRO A CA 1
ATOM 1531 C C . PRO A 1 210 ? -30.062 24.984 -12.172 1 32.84 210 PRO A C 1
ATOM 1533 O O . PRO A 1 210 ? -30.234 26.109 -11.703 1 32.84 210 PRO A O 1
ATOM 1536 N N . ALA A 1 211 ? -30.719 24.641 -13.258 1 34.66 211 ALA A N 1
ATOM 1537 C CA . ALA A 1 211 ? -31.594 25.594 -13.906 1 34.66 211 ALA A CA 1
ATOM 1538 C C . ALA A 1 211 ? -32.781 25.969 -13 1 34.66 211 ALA A C 1
ATOM 1540 O O . ALA A 1 211 ? -33.562 26.844 -13.328 1 34.66 211 ALA A O 1
ATOM 1541 N N . LEU A 1 212 ? -33.094 24.969 -12.078 1 31.89 212 LEU A N 1
ATOM 1542 C CA . LEU A 1 212 ? -34.406 25.266 -11.508 1 31.89 212 LEU A CA 1
ATOM 1543 C C . LEU A 1 212 ? -34.344 26.484 -10.602 1 31.89 212 LEU A C 1
ATOM 1545 O O . LEU A 1 212 ? -35.344 26.844 -9.961 1 31.89 212 LEU A O 1
ATOM 1549 N N . LEU A 1 213 ? -33.094 26.844 -10.156 1 31.44 213 LEU A N 1
ATOM 1550 C CA . LEU A 1 213 ? -33.25 27.969 -9.234 1 31.44 213 LEU A CA 1
ATOM 1551 C C . LEU A 1 213 ? -33.594 29.25 -9.984 1 31.44 213 LEU A C 1
ATOM 1553 O O . LEU A 1 213 ? -33.438 30.344 -9.438 1 31.44 213 LEU A O 1
ATOM 1557 N N . ARG A 1 214 ? -33.844 29.031 -11.312 1 28.77 214 ARG A N 1
ATOM 1558 C CA . ARG A 1 214 ? -34 30.328 -11.953 1 28.77 214 ARG A CA 1
ATOM 1559 C C . ARG A 1 214 ? -35.094 31.141 -11.258 1 28.77 214 ARG A C 1
ATOM 1561 O O . ARG A 1 214 ? -34.875 32.281 -10.891 1 28.77 214 ARG A O 1
ATOM 1568 N N . ASP A 1 215 ? -36.312 31.078 -11.844 1 26.66 215 ASP A N 1
ATOM 1569 C CA . ASP A 1 215 ? -37.094 32.219 -12.352 1 26.66 215 ASP A CA 1
ATOM 1570 C C . ASP A 1 215 ? -38.094 32.688 -11.32 1 26.66 215 ASP A C 1
ATOM 1572 O O . ASP A 1 215 ? -39.031 33.438 -11.656 1 26.66 215 ASP A O 1
ATOM 1576 N N . THR A 1 216 ? -38.25 32 -10.094 1 28.8 216 THR A N 1
ATOM 1577 C CA . THR A 1 216 ? -39.531 32.562 -9.664 1 28.8 216 THR A CA 1
ATOM 1578 C C . THR A 1 216 ? -39.438 34.094 -9.562 1 28.8 216 THR A C 1
ATOM 1580 O O . THR A 1 216 ? -38.531 34.625 -8.922 1 28.8 216 THR A O 1
ATOM 1583 N N . PRO A 1 217 ? -40.375 34.844 -10.305 1 30.97 217 PRO A N 1
ATOM 1584 C CA . PRO A 1 217 ? -40.562 36.281 -10.109 1 30.97 217 PRO A CA 1
ATOM 1585 C C . PRO A 1 217 ? -40.781 36.656 -8.641 1 30.97 217 PRO A C 1
ATOM 1587 O O . PRO A 1 217 ? -41.188 35.812 -7.844 1 30.97 217 PRO A O 1
ATOM 1590 N N . MET B 1 1 ? 37.688 23.812 16.703 1 43.75 1 MET B N 1
ATOM 1591 C CA . MET B 1 1 ? 36.594 23.297 15.906 1 43.75 1 MET B CA 1
ATOM 1592 C C . MET B 1 1 ? 36.906 21.922 15.344 1 43.75 1 MET B C 1
ATOM 1594 O O . MET B 1 1 ? 37.844 21.75 14.586 1 43.75 1 MET B O 1
ATOM 1598 N N . ALA B 1 2 ? 36.781 20.906 15.945 1 51.12 2 ALA B N 1
ATOM 1599 C CA . ALA B 1 2 ? 37.25 19.562 15.578 1 51.12 2 ALA B CA 1
ATOM 1600 C C . ALA B 1 2 ? 36.875 19.234 14.133 1 51.12 2 ALA B C 1
ATOM 1602 O O . ALA B 1 2 ? 35.75 19.547 13.695 1 51.12 2 ALA B O 1
ATOM 1603 N N . ARG B 1 3 ? 37.656 19.062 13.312 1 53.81 3 ARG B N 1
ATOM 1604 C CA . ARG B 1 3 ? 37.594 18.797 11.883 1 53.81 3 ARG B CA 1
ATOM 1605 C C . ARG B 1 3 ? 36.625 17.641 11.586 1 53.81 3 ARG B C 1
ATOM 1607 O O . ARG B 1 3 ? 36.875 16.5 12.016 1 53.81 3 ARG B O 1
ATOM 1614 N N . HIS B 1 4 ? 35.281 17.938 11.523 1 64.81 4 HIS B N 1
ATOM 1615 C CA . HIS B 1 4 ? 34.281 16.984 11.023 1 64.81 4 HIS B CA 1
ATOM 1616 C C . HIS B 1 4 ? 34.844 16.203 9.828 1 64.81 4 HIS B C 1
ATOM 1618 O O . HIS B 1 4 ? 35.188 16.781 8.805 1 64.81 4 HIS B O 1
ATOM 1624 N N . THR B 1 5 ? 35.531 15.086 10.117 1 75.81 5 THR B N 1
ATOM 1625 C CA . THR B 1 5 ? 36.094 14.227 9.078 1 75.81 5 THR B CA 1
ATOM 1626 C C . THR B 1 5 ? 35 13.727 8.141 1 75.81 5 THR B C 1
ATOM 1628 O O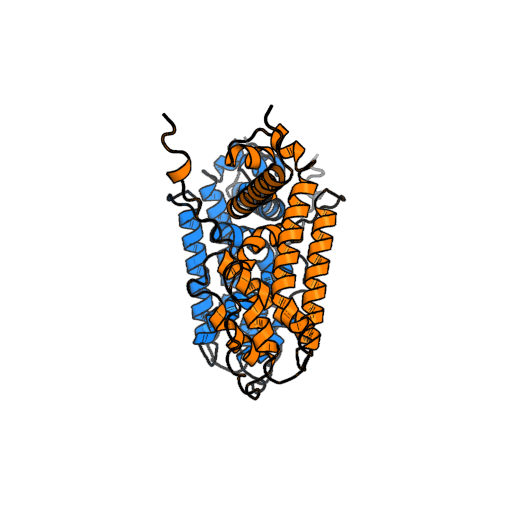 . THR B 1 5 ? 33.812 13.859 8.438 1 75.81 5 THR B O 1
ATOM 1631 N N . ARG B 1 6 ? 35.438 13.492 6.859 1 75.62 6 ARG B N 1
ATOM 1632 C CA . ARG B 1 6 ? 34.562 12.891 5.859 1 75.62 6 ARG B CA 1
ATOM 1633 C C . ARG B 1 6 ? 33.781 11.711 6.445 1 75.62 6 ARG B C 1
ATOM 1635 O O . ARG B 1 6 ? 32.625 11.492 6.102 1 75.62 6 ARG B O 1
ATOM 1642 N N . GLU B 1 7 ? 34.375 11.008 7.379 1 76.62 7 GLU B N 1
ATOM 1643 C CA . GLU B 1 7 ? 33.781 9.844 8.016 1 76.62 7 GLU B CA 1
ATOM 1644 C C . GLU B 1 7 ? 32.625 10.266 8.945 1 76.62 7 GLU B C 1
ATOM 1646 O O . GLU B 1 7 ? 31.578 9.617 8.977 1 76.62 7 GLU B O 1
ATOM 1651 N N . ASP B 1 8 ? 32.906 11.359 9.609 1 83 8 ASP B N 1
ATOM 1652 C CA . ASP B 1 8 ? 31.891 11.867 10.508 1 83 8 ASP B CA 1
ATOM 1653 C C . ASP B 1 8 ? 30.656 12.344 9.734 1 83 8 ASP B C 1
ATOM 1655 O O . ASP B 1 8 ? 29.516 12.109 10.156 1 83 8 ASP B O 1
ATOM 1659 N N . ALA B 1 9 ? 30.969 12.867 8.578 1 86.94 9 ALA B N 1
ATOM 1660 C CA . ALA B 1 9 ? 29.891 13.375 7.742 1 86.94 9 ALA B CA 1
ATOM 1661 C C . ALA B 1 9 ? 29.047 12.234 7.191 1 86.94 9 ALA B C 1
ATOM 1663 O O . ALA B 1 9 ? 27.812 12.344 7.117 1 86.94 9 ALA B O 1
ATOM 1664 N N . ALA B 1 10 ? 29.734 11.18 6.902 1 90 10 ALA B N 1
ATOM 1665 C CA . ALA B 1 10 ? 29.047 10.016 6.363 1 90 10 ALA B CA 1
ATOM 1666 C C . ALA B 1 10 ? 28.156 9.367 7.422 1 90 10 ALA B C 1
ATOM 1668 O O . ALA B 1 10 ? 27.031 8.938 7.125 1 90 10 ALA B O 1
ATOM 1669 N N . VAL B 1 11 ? 28.625 9.312 8.57 1 92.69 11 VAL B N 1
ATOM 1670 C CA . VAL B 1 11 ? 27.859 8.734 9.68 1 92.69 11 VAL B CA 1
ATOM 1671 C C . VAL B 1 11 ? 26.625 9.578 9.961 1 92.69 11 VAL B C 1
ATOM 1673 O O . VAL B 1 11 ? 25.531 9.047 10.141 1 92.69 11 VAL B O 1
ATOM 1676 N N . THR B 1 12 ? 26.781 10.875 9.922 1 94.25 12 THR B N 1
ATOM 1677 C CA . THR B 1 12 ? 25.672 11.781 10.156 1 94.25 12 THR B CA 1
ATOM 1678 C C . THR B 1 12 ? 24.625 11.664 9.047 1 94.25 12 THR B C 1
ATOM 1680 O O . THR B 1 12 ? 23.422 11.656 9.312 1 94.25 12 THR B O 1
ATOM 1683 N N . ARG B 1 13 ? 25.125 11.578 7.879 1 95.81 13 ARG B N 1
ATOM 1684 C CA . ARG B 1 13 ? 24.234 11.438 6.73 1 95.81 13 ARG B CA 1
ATOM 1685 C C . ARG B 1 13 ? 23.375 10.18 6.859 1 95.81 13 ARG B C 1
ATOM 1687 O O . ARG B 1 13 ? 22.156 10.219 6.609 1 95.81 13 ARG B O 1
ATOM 1694 N N . THR B 1 14 ? 23.969 9.133 7.297 1 96.12 14 THR B N 1
ATOM 1695 C CA . THR B 1 14 ? 23.25 7.871 7.484 1 96.12 14 THR B CA 1
ATOM 1696 C C . THR B 1 14 ? 22.219 7.992 8.602 1 96.12 14 THR B C 1
ATOM 1698 O O . THR B 1 14 ? 21.109 7.461 8.484 1 96.12 14 THR B O 1
ATOM 1701 N N . ARG B 1 15 ? 22.562 8.695 9.578 1 96.38 15 ARG B N 1
ATOM 1702 C CA . ARG B 1 15 ? 21.641 8.922 10.688 1 96.38 15 ARG B CA 1
ATOM 1703 C C . ARG B 1 15 ? 20.422 9.719 10.234 1 96.38 15 ARG B C 1
ATOM 1705 O O . ARG B 1 15 ? 19.297 9.414 10.641 1 96.38 15 ARG B O 1
ATOM 1712 N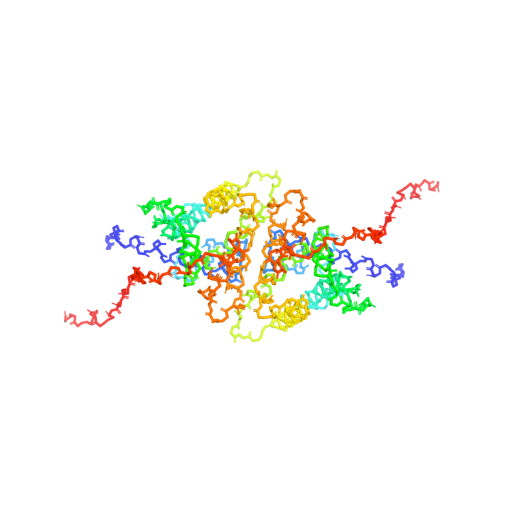 N . ILE B 1 16 ? 20.656 10.68 9.414 1 97.62 16 ILE B N 1
ATOM 1713 C CA . ILE B 1 16 ? 19.578 11.508 8.883 1 97.62 16 ILE B CA 1
ATOM 1714 C C . ILE B 1 16 ? 18.641 10.648 8.031 1 97.62 16 ILE B C 1
ATOM 1716 O O . ILE B 1 16 ? 17.422 10.711 8.188 1 97.62 16 ILE B O 1
ATOM 1720 N N . LEU B 1 17 ? 19.234 9.805 7.215 1 97.94 17 LEU B N 1
ATOM 1721 C CA . LEU B 1 17 ? 18.438 8.969 6.32 1 97.94 17 LEU B CA 1
ATOM 1722 C C . LEU B 1 17 ? 17.625 7.957 7.109 1 97.94 17 LEU B C 1
ATOM 1724 O O . LEU B 1 17 ? 16.438 7.754 6.82 1 97.94 17 LEU B O 1
ATOM 1728 N N . ALA B 1 18 ? 18.234 7.383 8.117 1 97.19 18 ALA B N 1
ATOM 1729 C CA . ALA B 1 18 ? 17.547 6.406 8.945 1 97.19 18 ALA B CA 1
ATOM 1730 C C . ALA B 1 18 ? 16.375 7.051 9.68 1 97.19 18 ALA B C 1
ATOM 1732 O O . ALA B 1 18 ? 15.281 6.477 9.75 1 97.19 18 ALA B O 1
ATOM 1733 N N . SER B 1 19 ? 16.594 8.211 10.172 1 97.19 19 SER B N 1
ATOM 1734 C CA . SER B 1 19 ? 15.539 8.945 10.875 1 97.19 19 SER B CA 1
ATOM 1735 C C . SER B 1 19 ? 14.398 9.312 9.93 1 97.19 19 SER B C 1
ATOM 1737 O O . SER B 1 19 ? 13.227 9.133 10.273 1 97.19 19 SER B O 1
ATOM 1739 N N . ALA B 1 20 ? 14.727 9.805 8.75 1 97.75 20 ALA B N 1
ATOM 1740 C CA . ALA B 1 20 ? 13.727 10.195 7.766 1 97.75 20 ALA B CA 1
ATOM 1741 C C . ALA B 1 20 ? 12.852 9.008 7.367 1 97.75 20 ALA B C 1
ATOM 1743 O O . ALA B 1 20 ? 11.625 9.125 7.324 1 97.75 20 ALA B O 1
ATOM 1744 N N . LEU B 1 21 ? 13.508 7.906 7.141 1 96.69 21 LEU B N 1
ATOM 1745 C CA . LEU B 1 21 ? 12.773 6.715 6.723 1 96.69 21 LEU B CA 1
ATOM 1746 C C . LEU B 1 21 ? 11.828 6.246 7.82 1 96.69 21 LEU B C 1
ATOM 1748 O O . LEU B 1 21 ? 10.68 5.883 7.547 1 96.69 21 LEU B O 1
ATOM 1752 N N . GLN B 1 22 ? 12.289 6.293 9 1 94.06 22 GLN B N 1
ATOM 1753 C CA . GLN B 1 22 ? 11.469 5.891 10.133 1 94.06 22 GLN B CA 1
ATOM 1754 C C . GLN B 1 22 ? 10.258 6.809 10.289 1 94.06 22 GLN B C 1
ATOM 1756 O O . GLN B 1 22 ? 9.141 6.344 10.5 1 94.06 22 GLN B O 1
ATOM 1761 N N . LEU B 1 23 ? 10.453 8.078 10.164 1 93.69 23 LEU B N 1
ATOM 1762 C CA . LEU B 1 23 ? 9.359 9.047 10.289 1 93.69 23 LEU B CA 1
ATOM 1763 C C . LEU B 1 23 ? 8.352 8.867 9.164 1 93.69 23 LEU B C 1
ATOM 1765 O O . LEU B 1 23 ? 7.141 8.93 9.391 1 93.69 23 LEU B O 1
ATOM 1769 N N . ILE B 1 24 ? 8.859 8.602 8.016 1 93.56 24 ILE B N 1
ATOM 1770 C CA . ILE B 1 24 ? 7.977 8.414 6.871 1 93.56 24 ILE B CA 1
ATOM 1771 C C . ILE B 1 24 ? 7.148 7.148 7.055 1 93.56 24 ILE B C 1
ATOM 1773 O O . ILE B 1 24 ? 5.957 7.125 6.742 1 93.56 24 ILE B O 1
ATOM 1777 N N . ARG B 1 25 ? 7.758 6.152 7.578 1 90.06 25 ARG B N 1
ATOM 1778 C CA . ARG B 1 25 ? 7.055 4.902 7.836 1 90.06 25 ARG B CA 1
ATOM 1779 C C . ARG B 1 25 ? 5.918 5.105 8.836 1 90.06 25 ARG B C 1
ATOM 1781 O O . ARG B 1 25 ? 4.848 4.512 8.695 1 90.06 25 ARG B O 1
ATOM 1788 N N . HIS B 1 26 ? 6.109 6.012 9.711 1 85.62 26 HIS B N 1
ATOM 1789 C CA . HIS B 1 26 ? 5.16 6.172 10.805 1 85.62 26 HIS B CA 1
ATOM 1790 C C . HIS B 1 26 ? 4.129 7.25 10.492 1 85.62 26 HIS B C 1
ATOM 1792 O O . HIS B 1 26 ? 2.949 7.105 10.82 1 85.62 26 HIS B O 1
ATOM 1798 N N . ARG B 1 27 ? 4.555 8.281 9.773 1 86.44 27 ARG B N 1
ATOM 1799 C CA . ARG B 1 27 ? 3.691 9.445 9.656 1 86.44 27 ARG B CA 1
ATOM 1800 C C . ARG B 1 27 ? 3.264 9.672 8.211 1 86.44 27 ARG B C 1
ATOM 1802 O O . ARG B 1 27 ? 2.318 10.422 7.945 1 86.44 27 ARG B O 1
ATOM 1809 N N . GLY B 1 28 ? 3.979 9.047 7.359 1 88.88 28 GLY B N 1
ATOM 1810 C CA . GLY B 1 28 ? 3.709 9.305 5.953 1 88.88 28 GLY B CA 1
ATOM 1811 C C . GLY B 1 28 ? 4.637 10.344 5.352 1 88.88 28 GLY B C 1
ATOM 1812 O O . GLY B 1 28 ? 5.074 11.266 6.043 1 88.88 28 GLY B O 1
ATOM 1813 N N . LEU B 1 29 ? 4.848 10.273 4.094 1 91 29 LEU B N 1
ATOM 1814 C CA . LEU B 1 29 ? 5.809 11.086 3.352 1 91 29 LEU B CA 1
ATOM 1815 C C . LEU B 1 29 ? 5.438 12.562 3.42 1 91 29 LEU B C 1
ATOM 1817 O O . LEU B 1 29 ? 6.293 13.406 3.676 1 91 29 LEU B O 1
ATOM 1821 N N . HIS B 1 30 ? 4.184 12.805 3.26 1 86.69 30 HIS B N 1
ATOM 1822 C CA . HIS B 1 30 ? 3.736 14.188 3.121 1 86.69 30 HIS B CA 1
ATOM 1823 C C . HIS B 1 30 ? 3.762 14.914 4.461 1 86.69 30 HIS B C 1
ATOM 1825 O O . HIS B 1 30 ? 3.818 16.141 4.508 1 86.69 30 HIS B O 1
ATOM 1831 N N . CYS B 1 31 ? 3.863 14.18 5.504 1 86.88 31 CYS B N 1
ATOM 1832 C CA . CYS B 1 31 ? 3.807 14.773 6.836 1 86.88 31 CYS B CA 1
ATOM 1833 C C . CYS B 1 31 ? 5.207 15 7.395 1 86.88 31 CYS B C 1
ATOM 1835 O O . CYS B 1 31 ? 5.367 15.617 8.445 1 86.88 31 CYS B O 1
ATOM 1837 N N . VAL B 1 32 ? 6.152 14.539 6.715 1 92 32 VAL B N 1
ATOM 1838 C CA . VAL B 1 32 ? 7.5 14.594 7.266 1 92 32 VAL B CA 1
ATOM 1839 C C . VAL B 1 32 ? 8.281 15.727 6.602 1 92 32 VAL B C 1
ATOM 1841 O O . VAL B 1 32 ? 8.391 15.781 5.375 1 92 32 VAL B O 1
ATOM 1844 N N . THR B 1 33 ? 8.797 16.594 7.43 1 92.81 33 THR B N 1
ATOM 1845 C CA . THR B 1 33 ? 9.633 17.688 6.961 1 92.81 33 THR B CA 1
ATOM 1846 C C . THR B 1 33 ? 11.086 17.484 7.387 1 92.81 33 THR B C 1
ATOM 1848 O O . THR B 1 33 ? 11.383 16.609 8.211 1 92.81 33 THR B O 1
ATOM 1851 N N . VAL B 1 34 ? 11.898 18.312 6.781 1 95.06 34 VAL B N 1
ATOM 1852 C CA . VAL B 1 34 ? 13.305 18.266 7.164 1 95.06 34 VAL B CA 1
ATOM 1853 C C . VAL B 1 34 ? 13.453 18.656 8.633 1 95.06 34 VAL B C 1
ATOM 1855 O O . VAL B 1 34 ? 14.273 18.094 9.352 1 95.06 34 VAL B O 1
ATOM 1858 N N . ASP B 1 35 ? 12.617 19.547 9.117 1 95 35 ASP B N 1
ATOM 1859 C CA . ASP B 1 35 ? 12.625 19.953 10.516 1 95 35 ASP B CA 1
ATOM 1860 C C . ASP B 1 35 ? 12.266 18.797 11.43 1 95 35 ASP B C 1
ATOM 1862 O O . ASP B 1 35 ? 12.883 18.609 12.484 1 95 35 ASP B O 1
ATOM 1866 N N . ASP B 1 36 ? 11.328 18.031 11.078 1 94.81 36 ASP B N 1
ATOM 1867 C CA . ASP B 1 36 ? 10.945 16.859 11.852 1 94.81 36 ASP B CA 1
ATOM 1868 C C . ASP B 1 36 ? 12.109 15.875 11.984 1 94.81 36 ASP B C 1
ATOM 1870 O O . ASP B 1 36 ? 12.352 15.336 13.062 1 94.81 36 ASP B O 1
ATOM 1874 N N . VAL B 1 37 ? 12.781 15.664 10.883 1 97.12 37 VAL B N 1
ATOM 1875 C CA . VAL B 1 37 ? 13.898 14.727 10.836 1 97.12 37 VAL B CA 1
ATOM 1876 C C . VAL B 1 37 ? 15.031 15.219 11.734 1 97.12 37 VAL B C 1
ATOM 1878 O O . VAL B 1 37 ? 15.578 14.453 12.531 1 97.12 37 VAL B O 1
ATOM 1881 N N . ALA B 1 38 ? 15.328 16.484 11.617 1 97.06 38 ALA B N 1
ATOM 1882 C CA . ALA B 1 38 ? 16.375 17.094 12.43 1 97.06 38 ALA B CA 1
ATOM 1883 C C . ALA B 1 38 ? 16.062 16.953 13.922 1 97.06 38 ALA B C 1
ATOM 1885 O O . ALA B 1 38 ? 16.906 16.5 14.695 1 97.06 38 ALA B O 1
ATOM 1886 N N . ARG B 1 39 ? 14.883 17.281 14.297 1 96.69 39 ARG B N 1
ATOM 1887 C CA . ARG B 1 39 ? 14.453 17.234 15.688 1 96.69 39 ARG B CA 1
ATOM 1888 C C . ARG B 1 39 ? 14.516 15.812 16.234 1 96.69 39 ARG B C 1
ATOM 1890 O O . ARG B 1 39 ? 14.93 15.602 17.375 1 96.69 39 ARG B O 1
ATOM 1897 N N . ALA B 1 40 ? 14.25 14.875 15.477 1 95.88 40 ALA B N 1
ATOM 1898 C CA . ALA B 1 40 ? 14.188 13.477 15.906 1 95.88 40 ALA B CA 1
ATOM 1899 C C . ALA B 1 40 ? 15.57 12.961 16.297 1 95.88 40 ALA B C 1
ATOM 1901 O O . ALA B 1 40 ? 15.695 12.062 17.125 1 95.88 40 ALA B O 1
ATOM 1902 N N . ILE B 1 41 ? 16.562 13.531 15.727 1 96.62 41 ILE B N 1
ATOM 1903 C CA . ILE B 1 41 ? 17.891 13.016 16 1 96.62 41 ILE B CA 1
ATOM 1904 C C . ILE B 1 41 ? 18.719 14.078 16.719 1 96.62 41 ILE B C 1
ATOM 1906 O O . ILE B 1 41 ? 19.953 14.008 16.75 1 96.62 41 ILE B O 1
ATOM 1910 N N . GLY B 1 42 ? 18.078 15.164 17.172 1 97.12 42 GLY B N 1
ATOM 1911 C CA . GLY B 1 42 ? 18.719 16.172 17.984 1 97.12 42 GLY B CA 1
ATOM 1912 C C . GLY B 1 42 ? 19.656 17.078 17.203 1 97.12 42 GLY B C 1
ATOM 1913 O O . GLY B 1 42 ? 20.703 17.484 17.703 1 97.12 42 GLY B O 1
ATOM 1914 N N . MET B 1 43 ? 19.344 17.312 16.031 1 96 43 MET B N 1
ATOM 1915 C CA . MET B 1 43 ? 20.125 18.203 15.188 1 96 43 MET B CA 1
ATOM 1916 C C . MET B 1 43 ? 19.328 19.469 14.844 1 96 43 MET B C 1
ATOM 1918 O O . MET B 1 43 ? 18.094 19.469 14.945 1 96 43 MET B O 1
ATOM 1922 N N . THR B 1 44 ? 20.078 20.5 14.422 1 94.44 44 THR B N 1
ATOM 1923 C CA . THR B 1 44 ? 19.422 21.688 13.906 1 94.44 44 THR B CA 1
ATOM 1924 C C . THR B 1 44 ? 19.031 21.516 12.445 1 94.44 44 THR B C 1
ATOM 1926 O O . THR B 1 44 ? 19.656 20.703 11.734 1 94.44 44 THR B O 1
ATOM 1929 N N . ARG B 1 45 ? 17.984 22.25 12.094 1 92.25 45 ARG B N 1
ATOM 1930 C CA . ARG B 1 45 ? 17.594 22.266 10.688 1 92.25 45 ARG B CA 1
ATOM 1931 C C . ARG B 1 45 ? 18.781 22.625 9.797 1 92.25 45 ARG B C 1
ATOM 1933 O O . ARG B 1 45 ? 18.984 22.016 8.75 1 92.25 45 ARG B O 1
ATOM 1940 N N . GLY B 1 46 ? 19.609 23.516 10.234 1 93.56 46 GLY B N 1
ATOM 1941 C CA . GLY B 1 46 ? 20.781 23.953 9.492 1 93.56 46 GLY B CA 1
ATOM 1942 C C . GLY B 1 46 ? 21.812 22.859 9.297 1 93.56 46 GLY B C 1
ATOM 1943 O O . GLY B 1 46 ? 22.391 22.719 8.211 1 93.56 46 GLY B O 1
ATOM 1944 N N . ALA B 1 47 ? 22.031 22.125 10.258 1 93.94 47 ALA B N 1
ATOM 1945 C CA . ALA B 1 47 ? 22.984 21.031 10.195 1 93.94 47 ALA B CA 1
ATOM 1946 C C . ALA B 1 47 ? 22.562 19.984 9.164 1 93.94 47 ALA B C 1
ATOM 1948 O O . ALA B 1 47 ? 23.406 19.422 8.461 1 93.94 47 ALA B O 1
ATOM 1949 N N . VAL B 1 48 ? 21.25 19.734 9.102 1 95.5 48 VAL B N 1
ATOM 1950 C CA . VAL B 1 48 ? 20.75 18.766 8.133 1 95.5 48 VAL B CA 1
ATOM 1951 C C . VAL B 1 48 ? 20.891 19.328 6.723 1 95.5 48 VAL B C 1
ATOM 1953 O O . VAL B 1 48 ? 21.25 18.594 5.793 1 95.5 48 VAL B O 1
ATOM 1956 N N . TYR B 1 49 ? 20.688 20.578 6.574 1 94.19 49 TYR B N 1
ATOM 1957 C CA . TYR B 1 49 ? 20.797 21.203 5.266 1 94.19 49 TYR B CA 1
ATOM 1958 C C . TYR B 1 49 ? 22.234 21.25 4.785 1 94.19 49 TYR B C 1
ATOM 1960 O O . TYR B 1 49 ? 22.5 21.422 3.594 1 94.19 49 TYR B O 1
ATOM 1968 N N . GLY B 1 50 ? 23.172 21.109 5.684 1 94.62 50 GLY B N 1
ATOM 1969 C CA . GLY B 1 50 ? 24.562 20.906 5.289 1 94.62 50 GLY B CA 1
ATOM 1970 C C . GLY B 1 50 ? 24.797 19.594 4.562 1 94.62 50 GLY B C 1
ATOM 1971 O O . GLY B 1 50 ? 25.703 19.484 3.738 1 94.62 50 GLY B O 1
ATOM 1972 N N . HIS B 1 51 ? 23.953 18.688 4.785 1 95.62 51 HIS B N 1
ATOM 1973 C CA . HIS B 1 51 ? 24.062 17.359 4.188 1 95.62 51 HIS B CA 1
ATOM 1974 C C . HIS B 1 51 ? 23.094 17.203 3.014 1 95.62 51 HIS B C 1
ATOM 1976 O O . HIS B 1 51 ? 23.406 16.5 2.045 1 95.62 51 HIS B O 1
ATOM 1982 N N . PHE B 1 52 ? 21.891 17.812 3.176 1 96.56 52 PHE B N 1
ATOM 1983 C CA . PHE B 1 52 ? 20.859 17.781 2.15 1 96.56 52 PHE B CA 1
ATOM 1984 C C . PHE B 1 52 ? 20.312 19.188 1.899 1 96.56 52 PHE B C 1
ATOM 1986 O O . PHE B 1 52 ? 19.656 19.766 2.764 1 96.56 52 PHE B O 1
ATOM 1993 N N . ARG B 1 53 ? 20.406 19.578 0.683 1 93.62 53 ARG B N 1
ATOM 1994 C CA . ARG B 1 53 ? 20.109 20.984 0.365 1 93.62 53 ARG B CA 1
ATOM 1995 C C . ARG B 1 53 ? 18.609 21.219 0.257 1 93.62 53 ARG B C 1
ATOM 1997 O O . ARG B 1 53 ? 18.172 22.375 0.21 1 93.62 53 ARG B O 1
ATOM 2004 N N . SER B 1 54 ? 17.891 20.109 0.16 1 93.12 54 SER B N 1
ATOM 2005 C CA . SER B 1 54 ? 16.453 20.219 0.021 1 93.12 54 SER B CA 1
ATOM 2006 C C . SER B 1 54 ? 15.75 18.922 0.437 1 93.12 54 SER B C 1
ATOM 2008 O O . SER B 1 54 ? 16.391 17.875 0.559 1 93.12 54 SER B O 1
ATOM 2010 N N . ARG B 1 55 ? 14.5 19.047 0.676 1 93.56 55 ARG B N 1
ATOM 2011 C CA . ARG B 1 55 ? 13.695 17.859 0.951 1 93.56 55 ARG B CA 1
ATOM 2012 C C . ARG B 1 55 ? 13.742 16.891 -0.215 1 93.56 55 ARG B C 1
ATOM 2014 O O . ARG B 1 55 ? 13.805 15.672 -0.008 1 93.56 55 ARG B O 1
ATOM 2021 N N . ALA B 1 56 ? 13.805 17.406 -1.42 1 94 56 ALA B N 1
ATOM 2022 C CA . ALA B 1 56 ? 13.875 16.578 -2.615 1 94 56 ALA B CA 1
ATOM 2023 C C . ALA B 1 56 ? 15.172 15.773 -2.641 1 94 56 ALA B C 1
ATOM 2025 O O . ALA B 1 56 ? 15.172 14.594 -2.996 1 94 56 ALA B O 1
ATOM 2026 N N . GLU B 1 57 ? 16.203 16.422 -2.279 1 96.44 57 GLU B N 1
ATOM 2027 C CA . GLU B 1 57 ? 17.484 15.727 -2.242 1 96.44 57 GLU B CA 1
ATOM 2028 C C . GLU B 1 57 ? 17.484 14.633 -1.183 1 96.44 57 GLU B C 1
ATOM 2030 O O . GLU B 1 57 ? 18.016 13.539 -1.415 1 96.44 57 GLU B O 1
ATOM 2035 N N . LEU B 1 58 ? 16.938 14.938 -0.052 1 97.44 58 LEU B N 1
ATOM 2036 C CA . LEU B 1 58 ? 16.828 13.945 1.01 1 97.44 58 LEU B CA 1
ATOM 2037 C C . LEU B 1 58 ? 16 12.742 0.546 1 97.44 58 LEU B C 1
ATOM 2039 O O . LEU B 1 58 ? 16.438 11.602 0.692 1 97.44 58 LEU B O 1
ATOM 2043 N N . LEU B 1 59 ? 14.898 12.992 -0.082 1 97.62 59 LEU B N 1
ATOM 2044 C CA . LEU B 1 59 ? 14.023 11.93 -0.568 1 97.62 59 LEU B CA 1
ATOM 2045 C C . LEU B 1 59 ? 14.688 11.148 -1.69 1 97.62 59 LEU B C 1
ATOM 2047 O O . LEU B 1 59 ? 14.531 9.93 -1.781 1 97.62 59 LEU B O 1
ATOM 2051 N N . GLY B 1 60 ? 15.391 11.859 -2.514 1 98 60 GLY B N 1
ATOM 2052 C CA . GLY B 1 60 ? 16.156 11.195 -3.561 1 98 60 GLY B CA 1
ATOM 2053 C C . GLY B 1 60 ? 17.188 10.219 -3.021 1 98 60 GLY B C 1
ATOM 2054 O O . GLY B 1 60 ? 17.375 9.141 -3.582 1 98 60 GLY B O 1
ATOM 2055 N N . ALA B 1 61 ? 17.797 10.641 -1.953 1 98.31 61 ALA B N 1
ATOM 2056 C CA . ALA B 1 61 ? 18.781 9.773 -1.317 1 98.31 61 ALA B CA 1
ATOM 2057 C C . ALA B 1 61 ? 18.125 8.547 -0.703 1 98.31 61 ALA B C 1
ATOM 2059 O O . ALA B 1 61 ? 18.656 7.441 -0.787 1 98.31 61 ALA B O 1
ATOM 2060 N N . LEU B 1 62 ? 17.016 8.703 -0.103 1 98.25 62 LEU B N 1
ATOM 2061 C CA . LEU B 1 62 ? 16.25 7.57 0.422 1 98.25 62 LEU B CA 1
ATOM 2062 C C . LEU B 1 62 ? 15.875 6.605 -0.696 1 98.25 62 LEU B C 1
ATOM 2064 O O . LEU B 1 62 ? 15.984 5.387 -0.534 1 98.25 62 LEU B O 1
ATOM 2068 N N . LEU B 1 63 ? 15.469 7.176 -1.805 1 98.25 63 LEU B N 1
ATOM 2069 C CA . LEU B 1 63 ? 15.094 6.352 -2.947 1 98.25 63 LEU B CA 1
ATOM 2070 C C . LEU B 1 63 ? 16.297 5.586 -3.488 1 98.25 63 LEU B C 1
ATOM 2072 O O . LEU B 1 63 ? 16.188 4.414 -3.855 1 98.25 63 LEU B O 1
ATOM 2076 N N . SER B 1 64 ? 17.422 6.238 -3.479 1 98.38 64 SER B N 1
ATOM 2077 C CA . SER B 1 64 ? 18.641 5.57 -3.922 1 98.38 64 SER B CA 1
ATOM 2078 C C . SER B 1 64 ? 18.969 4.383 -3.027 1 98.38 64 SER B C 1
ATOM 2080 O O . SER B 1 64 ? 19.438 3.346 -3.51 1 98.38 64 SER B O 1
ATOM 2082 N N . CYS B 1 65 ? 18.75 4.523 -1.752 1 97.38 65 CYS B N 1
ATOM 2083 C CA . CYS B 1 65 ? 18.938 3.408 -0.831 1 97.38 65 CYS B CA 1
ATOM 2084 C C . CYS B 1 65 ? 18 2.254 -1.175 1 97.38 65 CYS B C 1
ATOM 2086 O O . CYS B 1 65 ? 18.422 1.096 -1.205 1 97.38 65 CYS B O 1
ATOM 2088 N N . ALA B 1 66 ? 16.766 2.549 -1.436 1 97.5 66 ALA B N 1
ATOM 2089 C CA . ALA B 1 66 ? 15.789 1.529 -1.82 1 97.5 66 ALA B CA 1
ATOM 2090 C C . ALA B 1 66 ? 16.219 0.819 -3.102 1 97.5 66 ALA B C 1
ATOM 2092 O O . ALA B 1 66 ? 16.188 -0.411 -3.176 1 97.5 66 ALA B O 1
ATOM 2093 N N . GLU B 1 67 ? 16.578 1.615 -4.055 1 97 67 GLU B N 1
ATOM 2094 C CA . GLU B 1 67 ? 17.031 1.075 -5.332 1 97 67 GLU B CA 1
ATOM 2095 C C . GLU B 1 67 ? 18.219 0.146 -5.152 1 97 67 GLU B C 1
ATOM 2097 O O . GLU B 1 67 ? 18.281 -0.925 -5.762 1 97 67 GLU B O 1
ATOM 2102 N N . ALA B 1 68 ? 19.109 0.563 -4.32 1 96.31 68 ALA B N 1
ATOM 2103 C CA . ALA B 1 68 ? 20.297 -0.24 -4.059 1 96.31 68 ALA B CA 1
ATOM 2104 C C . ALA B 1 68 ? 19.922 -1.554 -3.373 1 96.31 68 ALA B C 1
ATOM 2106 O O . ALA B 1 68 ? 20.484 -2.607 -3.705 1 96.31 68 ALA B O 1
ATOM 2107 N N . ASP B 1 69 ? 19.078 -1.521 -2.408 1 95.31 69 ASP B N 1
ATOM 2108 C CA . ASP B 1 69 ? 18.656 -2.719 -1.691 1 95.31 69 ASP B CA 1
ATOM 2109 C C . ASP B 1 69 ? 17.969 -3.711 -2.637 1 95.31 69 ASP B C 1
ATOM 2111 O O . ASP B 1 69 ? 18.25 -4.914 -2.576 1 95.31 69 ASP B O 1
ATOM 2115 N N . PHE B 1 70 ? 17.125 -3.252 -3.549 1 94.69 70 PHE B N 1
ATOM 2116 C CA . PHE B 1 70 ? 16.453 -4.117 -4.516 1 94.69 70 PHE B CA 1
ATOM 2117 C C . PHE B 1 70 ? 17.469 -4.719 -5.488 1 94.69 70 PHE B C 1
ATOM 2119 O O . PHE B 1 70 ? 17.422 -5.914 -5.781 1 94.69 70 PHE B O 1
ATOM 2126 N N . ALA B 1 71 ? 18.359 -3.844 -5.953 1 93.19 71 ALA B N 1
ATOM 2127 C CA . ALA B 1 71 ? 19.375 -4.301 -6.891 1 93.19 71 ALA B CA 1
ATOM 2128 C C . ALA B 1 71 ? 20.25 -5.387 -6.266 1 93.19 71 ALA B C 1
ATOM 2130 O O . ALA B 1 71 ? 20.578 -6.375 -6.922 1 93.19 71 ALA B O 1
ATOM 2131 N N . ALA B 1 72 ? 20.547 -5.211 -5.035 1 93.25 72 ALA B N 1
ATOM 2132 C CA . ALA B 1 72 ? 21.391 -6.176 -4.332 1 93.25 72 ALA B CA 1
ATOM 2133 C C . ALA B 1 72 ? 20.703 -7.531 -4.234 1 93.25 72 ALA B C 1
ATOM 2135 O O . ALA B 1 72 ? 21.359 -8.578 -4.32 1 93.25 72 ALA B O 1
ATOM 2136 N N . ARG B 1 73 ? 19.422 -7.531 -4.082 1 91.69 73 ARG B N 1
ATOM 2137 C CA . ARG B 1 73 ? 18.656 -8.773 -3.965 1 91.69 73 ARG B CA 1
ATOM 2138 C C . ARG B 1 73 ? 18.594 -9.5 -5.305 1 91.69 73 ARG B C 1
ATOM 2140 O O . ARG B 1 73 ? 18.547 -10.727 -5.348 1 91.69 73 ARG B O 1
ATOM 2147 N N . LEU B 1 74 ? 18.641 -8.773 -6.387 1 87.56 74 LEU B N 1
ATOM 2148 C CA . LEU B 1 74 ? 18.469 -9.375 -7.707 1 87.56 74 LEU B CA 1
ATOM 2149 C C . LEU B 1 74 ? 19.812 -9.633 -8.367 1 87.56 74 LEU B C 1
ATOM 2151 O O . LEU B 1 74 ? 19.891 -10.32 -9.391 1 87.56 74 LEU B O 1
ATOM 2155 N N . ALA B 1 75 ? 20.875 -9.109 -7.855 1 86.44 75 ALA B N 1
ATOM 2156 C CA . ALA B 1 75 ? 22.219 -9.172 -8.43 1 86.44 75 ALA B CA 1
ATOM 2157 C C . ALA B 1 75 ? 22.641 -10.609 -8.711 1 86.44 75 ALA B C 1
ATOM 2159 O O . ALA B 1 75 ? 23.172 -10.914 -9.781 1 86.44 75 ALA B O 1
ATOM 2160 N N . PRO B 1 76 ? 22.359 -11.5 -7.766 1 77.31 76 PRO B N 1
ATOM 2161 C CA . PRO B 1 76 ? 22.781 -12.875 -8.031 1 77.31 76 PRO B CA 1
ATOM 2162 C C . PRO B 1 76 ? 22.125 -13.469 -9.273 1 77.31 76 PRO B C 1
ATOM 2164 O O . PRO B 1 76 ? 22.688 -14.359 -9.914 1 77.31 76 PRO B O 1
ATOM 2167 N N . LEU B 1 77 ? 20.938 -13.047 -9.539 1 74.62 77 LEU B N 1
ATOM 2168 C CA . LEU B 1 77 ? 20.25 -13.523 -10.727 1 74.62 77 LEU B CA 1
ATOM 2169 C C . LEU B 1 77 ? 20.922 -13.039 -11.992 1 74.62 77 LEU B C 1
ATOM 2171 O O . LEU B 1 77 ? 20.953 -13.75 -13 1 74.62 77 LEU B O 1
ATOM 2175 N N . ALA B 1 78 ? 21.438 -11.789 -11.883 1 67.25 78 ALA B N 1
ATOM 2176 C CA . ALA B 1 78 ? 22.109 -11.188 -13.031 1 67.25 78 ALA B CA 1
ATOM 2177 C C . ALA B 1 78 ? 23.453 -11.859 -13.289 1 67.25 78 ALA B C 1
ATOM 2179 O O . ALA B 1 78 ? 23.891 -11.969 -14.438 1 67.25 78 ALA B O 1
ATOM 2180 N N . GLN B 1 79 ? 24.266 -12.023 -12.109 1 62.25 79 GLN B N 1
ATOM 2181 C CA . GLN B 1 79 ? 25.594 -12.609 -12.227 1 62.25 79 GLN B CA 1
ATOM 2182 C C . GLN B 1 79 ? 25.516 -14.078 -12.625 1 62.25 79 GLN B C 1
ATOM 2184 O O . GLN B 1 79 ? 26.453 -14.617 -13.227 1 62.25 79 GLN B O 1
ATOM 2189 N N . GLY B 1 80 ? 24.656 -14.797 -11.969 1 57.06 80 GLY B N 1
ATOM 2190 C CA . GLY B 1 80 ? 24.469 -16.188 -12.344 1 57.06 80 GLY B CA 1
ATOM 2191 C C . GLY B 1 80 ? 23.625 -16.359 -13.602 1 57.06 80 GLY B C 1
ATOM 2192 O O . GLY B 1 80 ? 22.875 -15.461 -13.977 1 57.06 80 GLY B O 1
ATOM 2193 N N . ARG B 1 81 ? 24.219 -17.062 -14.641 1 48.44 81 ARG B N 1
ATOM 2194 C CA . ARG B 1 81 ? 23.531 -17.344 -15.891 1 48.44 81 ARG B CA 1
ATOM 2195 C C . ARG B 1 81 ? 22.031 -17.5 -15.656 1 48.44 81 ARG B C 1
ATOM 2197 O O . ARG B 1 81 ? 21.609 -18.156 -14.703 1 48.44 81 ARG B O 1
ATOM 2204 N N . ALA B 1 82 ? 20.953 -16.406 -15.969 1 48.31 82 ALA B N 1
ATOM 2205 C CA . ALA B 1 82 ? 19.594 -16.641 -16.406 1 48.31 82 ALA B CA 1
ATOM 2206 C C . ALA B 1 82 ? 19.359 -18.125 -16.719 1 48.31 82 ALA B C 1
ATOM 2208 O O . ALA B 1 82 ? 19.406 -18.531 -17.875 1 48.31 82 ALA B O 1
ATOM 2209 N N . ALA B 1 83 ? 20.25 -18.828 -16.25 1 47.28 83 ALA B N 1
ATOM 2210 C CA . ALA B 1 83 ? 19.938 -20.188 -16.672 1 47.28 83 ALA B CA 1
ATOM 2211 C C . ALA B 1 83 ? 18.469 -20.531 -16.391 1 47.28 83 ALA B C 1
ATOM 2213 O O . ALA B 1 83 ? 18.016 -20.438 -15.242 1 47.28 83 ALA B O 1
ATOM 2214 N N . ASN B 1 84 ? 17.641 -19.953 -17.188 1 54.78 84 ASN B N 1
ATOM 2215 C CA . ASN B 1 84 ? 16.25 -20.328 -17.3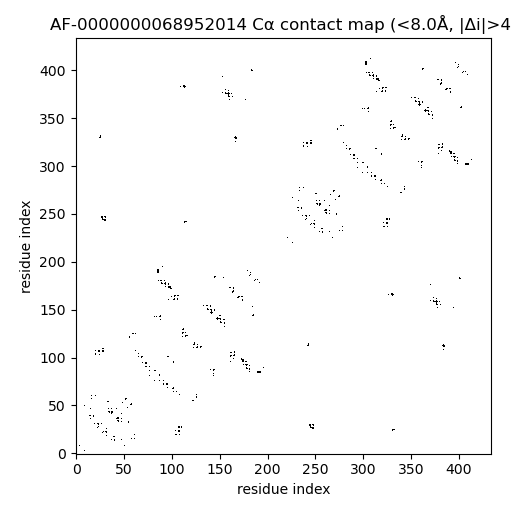91 1 54.78 84 ASN B CA 1
ATOM 2216 C C . ASN B 1 84 ? 15.977 -21.75 -16.875 1 54.78 84 ASN B C 1
ATOM 2218 O O . ASN B 1 84 ? 15.195 -22.484 -17.484 1 54.78 84 ASN B O 1
ATOM 2222 N N . GLY B 1 85 ? 16.984 -22.094 -15.898 1 58 85 GLY B N 1
ATOM 2223 C CA . GLY B 1 85 ? 16.719 -23.469 -15.469 1 58 85 GLY B CA 1
ATOM 2224 C C . GLY B 1 85 ? 15.602 -23.562 -14.445 1 58 85 GLY B C 1
ATOM 2225 O O . GLY B 1 85 ? 15.07 -22.547 -14 1 58 85 GLY B O 1
ATOM 2226 N N . PRO B 1 86 ? 15.25 -24.75 -14.219 1 64.06 86 PRO B N 1
ATOM 2227 C CA . PRO B 1 86 ? 14.273 -25.047 -13.172 1 64.06 86 PRO B CA 1
ATOM 2228 C C . PRO B 1 86 ? 14.664 -24.453 -11.82 1 64.06 86 PRO B C 1
ATOM 2230 O O . PRO B 1 86 ? 15.836 -24.5 -11.445 1 64.06 86 PRO B O 1
ATOM 2233 N N . GLY B 1 87 ? 13.953 -23.562 -11.172 1 81.25 87 GLY B N 1
ATOM 2234 C CA . GLY B 1 87 ? 14.188 -23.078 -9.82 1 81.25 87 GLY B CA 1
ATOM 2235 C C . GLY B 1 87 ? 14.625 -21.625 -9.773 1 81.25 87 GLY B C 1
ATOM 2236 O O . GLY B 1 87 ? 14.672 -21.016 -8.695 1 81.25 87 GLY B O 1
ATOM 2237 N N . THR B 1 88 ? 15.07 -21.141 -10.953 1 85.94 88 THR B N 1
ATOM 2238 C CA . THR B 1 88 ? 15.57 -19.766 -10.992 1 85.94 88 THR B CA 1
ATOM 2239 C C . THR B 1 88 ? 14.523 -18.797 -10.469 1 85.94 88 THR B C 1
ATOM 2241 O O . THR B 1 88 ? 14.852 -17.859 -9.719 1 85.94 88 THR B O 1
ATOM 2244 N N . LEU B 1 89 ? 13.312 -19.047 -10.836 1 90.75 89 LEU B N 1
ATOM 2245 C CA . LEU B 1 89 ? 12.25 -18.156 -10.359 1 90.75 89 LEU B CA 1
ATOM 2246 C C . LEU B 1 89 ? 12.141 -18.219 -8.844 1 90.75 89 LEU B C 1
ATOM 2248 O O . LEU B 1 89 ? 12.062 -17.172 -8.18 1 90.75 89 LEU B O 1
ATOM 2252 N N . GLU B 1 90 ? 12.18 -19.422 -8.312 1 90.94 90 GLU B N 1
ATOM 2253 C CA . GLU B 1 90 ? 12.062 -19.578 -6.867 1 90.94 90 GLU B CA 1
ATOM 2254 C C . GLU B 1 90 ? 13.219 -18.891 -6.145 1 90.94 90 GLU B C 1
ATOM 2256 O O . GLU B 1 90 ? 13.008 -18.25 -5.102 1 90.94 90 GLU B O 1
ATOM 2261 N N . GLN B 1 91 ? 14.367 -18.984 -6.68 1 89 91 GLN B N 1
ATOM 2262 C CA . GLN B 1 91 ? 15.531 -18.344 -6.082 1 89 91 GLN B CA 1
ATOM 2263 C C . GLN B 1 91 ? 15.391 -16.812 -6.105 1 89 91 GLN B C 1
ATOM 2265 O O . GLN B 1 91 ? 15.703 -16.141 -5.121 1 89 91 GLN B O 1
ATOM 2270 N N . ALA B 1 92 ? 14.969 -16.328 -7.207 1 91.19 92 ALA B N 1
ATOM 2271 C CA . ALA B 1 92 ? 14.75 -14.883 -7.336 1 91.19 92 ALA B CA 1
ATOM 2272 C C . ALA B 1 92 ? 13.703 -14.391 -6.336 1 91.19 92 ALA B C 1
ATOM 2274 O O . ALA B 1 92 ? 13.906 -13.375 -5.668 1 91.19 92 ALA B O 1
ATOM 2275 N N . LEU B 1 93 ? 12.68 -15.148 -6.23 1 93.81 93 LEU B N 1
ATOM 2276 C CA . LEU B 1 93 ? 11.602 -14.805 -5.309 1 93.81 93 LEU B CA 1
ATOM 2277 C C . LEU B 1 93 ? 12.078 -14.891 -3.861 1 93.81 93 LEU B C 1
ATOM 2279 O O . LEU B 1 93 ? 11.773 -14.016 -3.049 1 93.81 93 LEU B O 1
ATOM 2283 N N . ALA B 1 94 ? 12.82 -15.922 -3.566 1 92 94 ALA B N 1
ATOM 2284 C CA . ALA B 1 94 ? 13.367 -16.094 -2.221 1 92 94 ALA B CA 1
ATOM 2285 C C . ALA B 1 94 ? 14.289 -14.93 -1.854 1 92 94 ALA B C 1
ATOM 2287 O O . ALA B 1 94 ? 14.258 -14.445 -0.723 1 92 94 ALA B O 1
ATOM 2288 N N . ALA B 1 95 ? 15.039 -14.5 -2.768 1 91.19 95 ALA B N 1
ATOM 2289 C CA . ALA B 1 95 ? 15.945 -13.383 -2.533 1 91.19 95 ALA B CA 1
ATOM 2290 C C . ALA B 1 95 ? 15.18 -12.102 -2.236 1 91.19 95 ALA B C 1
ATOM 2292 O O . ALA B 1 95 ? 15.516 -11.367 -1.308 1 91.19 95 ALA B O 1
ATOM 2293 N N . LEU B 1 96 ? 14.164 -11.883 -2.963 1 93.12 96 LEU B N 1
ATOM 2294 C CA . LEU B 1 96 ? 13.391 -10.648 -2.822 1 93.12 96 LEU B CA 1
ATOM 2295 C C . LEU B 1 96 ? 12.57 -10.664 -1.534 1 93.12 96 LEU B C 1
ATOM 2297 O O . LEU B 1 96 ? 12.367 -9.625 -0.913 1 93.12 96 LEU B O 1
ATOM 2301 N N . LEU B 1 97 ? 12.18 -11.844 -1.149 1 94.31 97 LEU B N 1
ATOM 2302 C CA . LEU B 1 97 ? 11.258 -11.945 -0.024 1 94.31 97 LEU B CA 1
ATOM 2303 C C . LEU B 1 97 ? 12.008 -12.281 1.263 1 94.31 97 LEU B C 1
ATOM 2305 O O . LEU B 1 97 ? 11.391 -12.445 2.318 1 94.31 97 LEU B O 1
ATOM 2309 N N . ASP B 1 98 ? 13.328 -12.289 1.17 1 90.75 98 ASP B N 1
ATOM 2310 C CA . ASP B 1 98 ? 14.156 -12.633 2.324 1 90.75 98 ASP B CA 1
ATOM 2311 C C . ASP B 1 98 ? 14.297 -11.438 3.266 1 90.75 98 ASP B C 1
ATOM 2313 O O . ASP B 1 98 ? 14.648 -10.336 2.836 1 90.75 98 ASP B O 1
ATOM 2317 N N . GLY B 1 99 ? 13.945 -11.695 4.512 1 88.38 99 GLY B N 1
ATOM 2318 C CA . GLY B 1 99 ? 14.195 -10.688 5.535 1 88.38 99 GLY B CA 1
ATOM 2319 C C . GLY B 1 99 ? 13.195 -9.555 5.508 1 88.38 99 GLY B C 1
ATOM 2320 O O . GLY B 1 99 ? 12.117 -9.672 4.918 1 88.38 99 GLY B O 1
ATOM 2321 N N . ASP B 1 100 ? 13.633 -8.422 6.223 1 86.56 100 ASP B N 1
ATOM 2322 C CA . ASP B 1 100 ? 12.703 -7.32 6.457 1 86.56 100 ASP B CA 1
ATOM 2323 C C . ASP B 1 100 ? 13.18 -6.047 5.758 1 86.56 100 ASP B C 1
ATOM 2325 O O . ASP B 1 100 ? 12.469 -5.039 5.75 1 86.56 100 ASP B O 1
ATOM 2329 N N . ASP B 1 101 ? 14.164 -6.133 5.035 1 89.75 101 ASP B N 1
ATOM 2330 C CA . ASP B 1 101 ? 14.859 -4.934 4.578 1 89.75 101 ASP B CA 1
ATOM 2331 C C . ASP B 1 101 ? 14.047 -4.203 3.508 1 89.75 101 ASP B C 1
ATOM 2333 O O . ASP B 1 101 ? 13.992 -2.973 3.498 1 89.75 101 ASP B O 1
ATOM 2337 N N . LEU B 1 102 ? 13.398 -4.98 2.662 1 93.81 102 LEU B N 1
ATOM 2338 C CA . LEU B 1 102 ? 12.703 -4.32 1.565 1 93.81 102 LEU B CA 1
ATOM 2339 C C . LEU B 1 102 ? 11.383 -3.715 2.043 1 93.81 102 LEU B C 1
ATOM 2341 O O . LEU B 1 102 ? 10.93 -2.707 1.501 1 93.81 102 LEU B O 1
ATOM 2345 N N . ALA B 1 103 ? 10.844 -4.289 3.09 1 92.44 103 ALA B N 1
ATOM 2346 C CA . ALA B 1 103 ? 9.562 -3.822 3.609 1 92.44 103 ALA B CA 1
ATOM 2347 C C . ALA B 1 103 ? 9.672 -2.395 4.141 1 92.44 103 ALA B C 1
ATOM 2349 O O . ALA B 1 103 ? 8.703 -1.635 4.102 1 92.44 103 ALA B O 1
ATOM 2350 N N . ARG B 1 104 ? 10.852 -1.973 4.574 1 93.06 104 ARG B N 1
ATOM 2351 C CA . ARG B 1 104 ? 11.039 -0.653 5.168 1 93.06 104 ARG B CA 1
ATOM 2352 C C . ARG B 1 104 ? 10.867 0.447 4.129 1 93.06 104 ARG B C 1
ATOM 2354 O O . ARG B 1 104 ? 10.688 1.616 4.477 1 93.06 104 ARG B O 1
ATOM 2361 N N . HIS B 1 105 ? 10.953 0.091 2.85 1 96.38 105 HIS B N 1
ATOM 2362 C CA . HIS B 1 105 ? 10.891 1.079 1.778 1 96.38 105 HIS B CA 1
ATOM 2363 C C . HIS B 1 105 ? 9.461 1.236 1.258 1 96.38 105 HIS B C 1
ATOM 2365 O O . HIS B 1 105 ? 9.18 2.158 0.492 1 96.38 105 HIS B O 1
ATOM 2371 N N . VAL B 1 106 ? 8.547 0.389 1.662 1 95.44 106 VAL B N 1
ATOM 2372 C CA . VAL B 1 106 ? 7.227 0.265 1.056 1 95.44 106 VAL B CA 1
ATOM 2373 C C . VAL B 1 106 ? 6.457 1.576 1.216 1 95.44 106 VAL B C 1
ATOM 2375 O O . VAL B 1 106 ? 5.844 2.062 0.263 1 95.44 106 VAL B O 1
ATOM 2378 N N . SER B 1 107 ? 6.543 2.148 2.404 1 93.12 107 SER B N 1
ATOM 2379 C CA . SER B 1 107 ? 5.797 3.375 2.664 1 93.12 107 SER B CA 1
ATOM 2380 C C . SER B 1 107 ? 6.262 4.508 1.754 1 93.12 107 SER B C 1
ATOM 2382 O O . SER B 1 107 ? 5.441 5.238 1.196 1 93.12 107 SER B O 1
ATOM 2384 N N . LEU B 1 108 ? 7.539 4.645 1.594 1 95.44 108 LEU B N 1
ATOM 2385 C CA . LEU B 1 108 ? 8.094 5.68 0.733 1 95.44 108 LEU B CA 1
ATOM 2386 C C . LEU B 1 108 ? 7.703 5.449 -0.722 1 95.44 108 LEU B C 1
ATOM 2388 O O . LEU B 1 108 ? 7.223 6.363 -1.394 1 95.44 108 LEU B O 1
ATOM 2392 N N . LEU B 1 109 ? 7.824 4.246 -1.192 1 96.44 109 LEU B N 1
ATOM 2393 C CA . LEU B 1 109 ? 7.555 3.908 -2.586 1 96.44 109 LEU B CA 1
ATOM 2394 C C . LEU B 1 109 ? 6.074 4.078 -2.908 1 96.44 109 LEU B C 1
ATOM 2396 O O . LEU B 1 109 ? 5.719 4.629 -3.953 1 96.44 109 LEU B O 1
ATOM 2400 N N . ALA B 1 110 ? 5.281 3.625 -2.008 1 94 110 ALA B N 1
ATOM 2401 C CA . ALA B 1 110 ? 3.84 3.76 -2.201 1 94 110 ALA B CA 1
ATOM 2402 C C . ALA B 1 110 ? 3.432 5.227 -2.275 1 94 110 ALA B C 1
ATOM 2404 O O . ALA B 1 110 ? 2.641 5.617 -3.139 1 94 110 ALA B O 1
ATOM 2405 N N . ALA B 1 111 ? 3.969 6.031 -1.399 1 92.06 111 ALA B N 1
ATOM 2406 C CA . ALA B 1 111 ? 3.635 7.453 -1.36 1 92.06 111 ALA B CA 1
ATOM 2407 C C . ALA B 1 111 ? 4.066 8.156 -2.645 1 92.06 111 ALA B C 1
ATOM 2409 O O . ALA B 1 111 ? 3.336 8.992 -3.182 1 92.06 111 ALA B O 1
ATOM 2410 N N . LEU B 1 112 ? 5.219 7.801 -3.121 1 93.94 112 LEU B N 1
ATOM 2411 C CA . LEU B 1 112 ? 5.711 8.406 -4.355 1 93.94 112 LEU B CA 1
ATOM 2412 C C . LEU B 1 112 ? 4.848 8 -5.543 1 93.94 112 LEU B C 1
ATOM 2414 O O . LEU B 1 112 ? 4.512 8.828 -6.387 1 93.94 112 LEU B O 1
ATOM 2418 N N . LEU B 1 113 ? 4.414 6.793 -5.566 1 93.19 113 LEU B N 1
ATOM 2419 C CA . LEU B 1 113 ? 3.615 6.293 -6.68 1 93.19 113 LEU B CA 1
ATOM 2420 C C . LEU B 1 113 ? 2.207 6.871 -6.645 1 93.19 113 LEU B C 1
ATOM 2422 O O . LEU B 1 113 ? 1.591 7.082 -7.695 1 93.19 113 LEU B O 1
ATOM 2426 N N . GLN B 1 114 ? 1.768 7.102 -5.48 1 88.5 114 GLN B N 1
ATOM 2427 C CA . GLN B 1 114 ? 0.419 7.637 -5.324 1 88.5 114 GLN B CA 1
ATOM 2428 C C . GLN B 1 114 ? 0.384 9.133 -5.621 1 88.5 114 GLN B C 1
ATOM 2430 O O . GLN B 1 114 ? -0.676 9.688 -5.922 1 88.5 114 GLN B O 1
ATOM 2435 N N . HIS B 1 115 ? 1.548 9.695 -5.52 1 83.31 115 HIS B N 1
ATOM 2436 C CA . HIS B 1 115 ? 1.611 11.133 -5.738 1 83.31 115 HIS B CA 1
ATOM 2437 C C . HIS B 1 115 ? 1.248 11.492 -7.176 1 83.31 115 HIS B C 1
ATOM 2439 O O . HIS B 1 115 ? 1.856 10.977 -8.117 1 83.31 115 HIS B O 1
ATOM 2445 N N . LYS B 1 116 ? 0.127 12.109 -7.352 1 72.75 116 LYS B N 1
ATOM 2446 C CA . LYS B 1 116 ? -0.244 12.633 -8.664 1 72.75 116 LYS B CA 1
ATOM 2447 C C . LYS B 1 116 ? -0.547 14.125 -8.602 1 72.75 116 LYS B C 1
ATOM 2449 O O . LYS B 1 116 ? -1.44 14.547 -7.863 1 72.75 116 LYS B O 1
ATOM 2454 N N . CYS B 1 117 ? 0.39 14.805 -9.062 1 72.56 117 CYS B N 1
ATOM 2455 C CA . CYS B 1 117 ? 0.133 16.25 -9.078 1 72.56 117 CYS B CA 1
ATOM 2456 C C . CYS B 1 117 ? 0.033 16.766 -10.508 1 72.56 117 CYS B C 1
ATOM 2458 O O . CYS B 1 117 ? 0.432 16.078 -11.453 1 72.56 117 CYS B O 1
ATOM 2460 N N . GLY B 1 118 ? -0.982 17.562 -10.727 1 62.19 118 GLY B N 1
ATOM 2461 C CA . GLY B 1 118 ? -1.166 18.234 -12.008 1 62.19 118 GLY B CA 1
ATOM 2462 C C . GLY B 1 118 ? 0.03 19.062 -12.422 1 62.19 118 GLY B C 1
ATOM 2463 O O . GLY B 1 118 ? 0.189 19.391 -13.602 1 62.19 118 GLY B O 1
ATOM 2464 N N . ASP B 1 119 ? 0.868 19.438 -11.469 1 67.88 119 ASP B N 1
ATOM 2465 C CA . ASP B 1 119 ? 2.02 20.297 -11.734 1 67.88 119 ASP B CA 1
ATOM 2466 C C . ASP B 1 119 ? 3.324 19.594 -11.367 1 67.88 119 ASP B C 1
ATOM 2468 O O . ASP B 1 119 ? 3.332 18.672 -10.547 1 67.88 119 ASP B O 1
ATOM 2472 N N . ASP B 1 120 ? 4.312 19.656 -12.211 1 70.81 120 ASP B N 1
ATOM 2473 C CA . ASP B 1 120 ? 5.629 19.109 -11.906 1 70.81 120 ASP B CA 1
ATOM 2474 C C . ASP B 1 120 ? 6.148 19.641 -10.57 1 70.81 120 ASP B C 1
ATOM 2476 O O . ASP B 1 120 ? 6.336 20.859 -10.414 1 70.81 120 ASP B O 1
ATOM 2480 N N . CYS B 1 121 ? 6.109 18.766 -9.562 1 85.69 121 CYS B N 1
ATOM 2481 C CA . CYS B 1 121 ? 6.633 19.172 -8.258 1 85.69 121 CYS B CA 1
ATOM 2482 C C . CYS B 1 121 ? 7.855 18.344 -7.887 1 85.69 121 CYS B C 1
ATOM 2484 O O . CYS B 1 121 ? 8.367 17.578 -8.711 1 85.69 121 CYS B O 1
ATOM 2486 N N . GLU B 1 122 ? 8.398 18.531 -6.742 1 87.94 122 GLU B N 1
ATOM 2487 C CA . GLU B 1 122 ? 9.648 17.938 -6.289 1 87.94 122 GLU B CA 1
ATOM 2488 C C . GLU B 1 122 ? 9.562 16.422 -6.266 1 87.94 122 GLU B C 1
ATOM 2490 O O . GLU B 1 122 ? 10.578 15.727 -6.348 1 87.94 122 GLU B O 1
ATOM 2495 N N . LEU B 1 123 ? 8.344 15.914 -6.285 1 91.31 123 LEU B N 1
ATOM 2496 C CA . LEU B 1 123 ? 8.164 14.477 -6.141 1 91.31 123 LEU B CA 1
ATOM 2497 C C . LEU B 1 123 ? 8.031 13.805 -7.504 1 91.31 123 LEU B C 1
ATOM 2499 O O . LEU B 1 123 ? 8.203 12.586 -7.617 1 91.31 123 LEU B O 1
ATOM 2503 N N . CYS B 1 124 ? 7.75 14.531 -8.523 1 92.62 124 CYS B N 1
ATOM 2504 C CA . CYS B 1 124 ? 7.434 13.977 -9.844 1 92.62 124 CYS B CA 1
ATOM 2505 C C . CYS B 1 124 ? 8.625 13.211 -10.406 1 92.62 124 CYS B C 1
ATOM 2507 O O . CYS B 1 124 ? 8.469 12.086 -10.883 1 92.62 124 CYS B O 1
ATOM 2509 N N . PRO B 1 125 ? 9.805 13.828 -10.305 1 94.25 125 PRO B N 1
ATOM 2510 C CA . PRO B 1 125 ? 10.953 13.07 -10.797 1 94.25 125 PRO B CA 1
ATOM 2511 C C . PRO B 1 125 ? 11.211 11.797 -9.992 1 94.25 125 PRO B C 1
ATOM 2513 O O . PRO B 1 125 ? 11.672 10.789 -10.547 1 94.25 125 PRO B O 1
ATOM 2516 N N . LEU B 1 126 ? 10.977 11.828 -8.742 1 96.31 126 LEU B N 1
ATOM 2517 C CA . LEU B 1 126 ? 11.164 10.656 -7.898 1 96.31 126 LEU B CA 1
ATOM 2518 C C . LEU B 1 126 ? 10.133 9.578 -8.234 1 96.31 126 LEU B C 1
ATOM 2520 O O . LEU B 1 126 ? 10.469 8.391 -8.266 1 96.31 126 LEU B O 1
ATOM 2524 N N . ARG B 1 127 ? 8.93 9.969 -8.5 1 94.69 127 ARG B N 1
ATOM 2525 C CA . ARG B 1 127 ? 7.902 9.031 -8.945 1 94.69 127 ARG B CA 1
ATOM 2526 C C . ARG B 1 127 ? 8.328 8.328 -10.234 1 94.69 127 ARG B C 1
ATOM 2528 O O . ARG B 1 127 ? 8.148 7.113 -10.375 1 94.69 127 ARG B O 1
ATOM 2535 N N . ALA B 1 128 ? 8.867 9.117 -11.148 1 94.88 128 ALA B N 1
ATOM 2536 C CA . ALA B 1 128 ? 9.328 8.555 -12.414 1 94.88 128 ALA B CA 1
ATOM 2537 C C . ALA B 1 128 ? 10.398 7.492 -12.195 1 94.88 128 ALA B C 1
ATOM 2539 O O . ALA B 1 128 ? 10.422 6.473 -12.891 1 94.88 128 ALA B O 1
ATOM 2540 N N . ARG B 1 129 ? 11.242 7.73 -11.211 1 96.81 129 ARG B N 1
ATOM 2541 C CA . ARG B 1 129 ? 12.281 6.762 -10.875 1 96.81 129 ARG B CA 1
ATOM 2542 C C . ARG B 1 129 ? 11.672 5.469 -10.344 1 96.81 129 ARG B C 1
ATOM 2544 O O . ARG B 1 129 ? 12.102 4.375 -10.711 1 96.81 129 ARG B O 1
ATOM 2551 N N . VAL B 1 130 ? 10.711 5.637 -9.5 1 97.12 130 VAL B N 1
ATOM 2552 C CA . VAL B 1 130 ? 10.055 4.453 -8.953 1 97.12 130 VAL B CA 1
ATOM 2553 C C . VAL B 1 130 ? 9.359 3.68 -10.07 1 97.12 130 VAL B C 1
ATOM 2555 O O . VAL B 1 130 ? 9.469 2.453 -10.141 1 97.12 130 VAL B O 1
ATOM 2558 N N . LEU B 1 131 ? 8.695 4.363 -10.977 1 95.56 131 LEU B N 1
ATOM 2559 C CA . LEU B 1 131 ? 8.008 3.74 -12.102 1 95.56 131 LEU B CA 1
ATOM 2560 C C . LEU B 1 131 ? 8.984 2.971 -12.984 1 95.56 131 LEU B C 1
ATOM 2562 O O . LEU B 1 131 ? 8.688 1.854 -13.414 1 95.56 131 LEU B O 1
ATOM 2566 N N . ALA B 1 132 ? 10.117 3.572 -13.18 1 96.81 132 ALA B N 1
ATOM 2567 C CA . ALA B 1 132 ? 11.148 2.898 -13.961 1 96.81 132 ALA B CA 1
ATOM 2568 C C . ALA B 1 132 ? 11.617 1.62 -13.273 1 96.81 132 ALA B C 1
ATOM 2570 O O . ALA B 1 132 ? 11.875 0.611 -13.93 1 96.81 132 ALA B O 1
ATOM 2571 N N . GLY B 1 133 ? 11.727 1.643 -11.953 1 96.19 133 GLY B N 1
ATOM 2572 C CA . GLY B 1 133 ? 12.078 0.459 -11.188 1 96.19 133 GLY B CA 1
ATOM 2573 C C . GLY B 1 133 ? 11.047 -0.649 -11.289 1 96.19 133 GLY B C 1
ATOM 2574 O O . GLY B 1 133 ? 11.398 -1.821 -11.438 1 96.19 133 GLY B O 1
ATOM 2575 N N . VAL B 1 134 ? 9.828 -0.3 -11.266 1 95.75 134 VAL B N 1
ATOM 2576 C CA . VAL B 1 134 ? 8.734 -1.263 -11.398 1 95.75 134 VAL B CA 1
ATOM 2577 C C . VAL B 1 134 ? 8.805 -1.93 -12.773 1 95.75 134 VAL B C 1
ATOM 2579 O O . VAL B 1 134 ? 8.664 -3.15 -12.883 1 95.75 134 VAL B O 1
ATOM 2582 N N . GLU B 1 135 ? 9.047 -1.137 -13.773 1 95.25 135 GLU B N 1
ATOM 2583 C CA . GLU B 1 135 ? 9.125 -1.664 -15.133 1 95.25 135 GLU B CA 1
ATOM 2584 C C . GLU B 1 135 ? 10.328 -2.59 -15.297 1 95.25 135 GLU B C 1
ATOM 2586 O O . GLU B 1 135 ? 10.234 -3.625 -15.953 1 95.25 135 GLU B O 1
ATOM 2591 N N . THR B 1 136 ? 11.383 -2.215 -14.672 1 93.88 136 THR B N 1
ATOM 2592 C CA . THR B 1 136 ? 12.57 -3.062 -14.703 1 93.88 136 THR B CA 1
ATOM 2593 C C . THR B 1 136 ? 12.297 -4.402 -14.023 1 93.88 136 THR B C 1
ATOM 2595 O O . THR B 1 136 ? 12.68 -5.453 -14.539 1 93.88 136 THR B O 1
ATOM 2598 N N . LEU B 1 137 ? 11.625 -4.387 -12.938 1 94.19 137 LEU B N 1
ATOM 2599 C CA . LEU B 1 137 ? 11.266 -5.605 -12.219 1 94.19 137 LEU B CA 1
ATOM 2600 C C . LEU B 1 137 ? 10.336 -6.473 -13.062 1 94.19 137 LEU B C 1
ATOM 2602 O O . LEU B 1 137 ? 10.531 -7.688 -13.148 1 94.19 137 LEU B O 1
ATOM 2606 N N . ARG B 1 138 ? 9.383 -5.84 -13.695 1 94.5 138 ARG B N 1
ATOM 2607 C CA . ARG B 1 138 ? 8.445 -6.551 -14.562 1 94.5 138 ARG B CA 1
ATOM 2608 C C . ARG B 1 138 ? 9.188 -7.25 -15.703 1 94.5 138 ARG B C 1
ATOM 2610 O O . ARG B 1 138 ? 8.914 -8.414 -16 1 94.5 138 ARG B O 1
ATOM 2617 N N . ALA B 1 139 ? 10.102 -6.547 -16.281 1 93.44 139 ALA B N 1
ATOM 2618 C CA . ALA B 1 139 ? 10.875 -7.094 -17.406 1 93.44 139 ALA B CA 1
ATOM 2619 C C . ALA B 1 139 ? 11.734 -8.273 -16.953 1 93.44 139 ALA B C 1
ATOM 2621 O O . ALA B 1 139 ? 11.836 -9.281 -17.641 1 93.44 139 ALA B O 1
ATOM 2622 N N . THR B 1 140 ? 12.312 -8.117 -15.773 1 90.38 140 THR B N 1
ATOM 2623 C CA . THR B 1 140 ? 13.141 -9.18 -15.219 1 90.38 140 THR B CA 1
ATOM 2624 C C . THR B 1 140 ? 12.32 -10.453 -15.016 1 90.38 140 THR B C 1
ATOM 2626 O O . THR B 1 140 ? 12.719 -11.531 -15.453 1 90.38 140 THR B O 1
ATOM 2629 N N . PHE B 1 141 ? 11.164 -10.32 -14.539 1 92.81 141 PHE B N 1
ATOM 2630 C CA . PHE B 1 141 ? 10.359 -11.5 -14.234 1 92.81 141 PHE B CA 1
ATOM 2631 C C . PHE B 1 141 ? 9.688 -12.031 -15.492 1 92.81 141 PHE B C 1
ATOM 2633 O O . PHE B 1 141 ? 9.398 -13.234 -15.586 1 92.81 141 PHE B O 1
ATOM 2640 N N . ALA B 1 142 ? 9.445 -11.133 -16.438 1 93.25 142 ALA B N 1
ATOM 2641 C CA . ALA B 1 142 ? 8.93 -11.602 -17.719 1 93.25 142 ALA B CA 1
ATOM 2642 C C . ALA B 1 142 ? 9.867 -12.625 -18.359 1 93.25 142 ALA B C 1
ATOM 2644 O O . ALA B 1 142 ? 9.422 -13.602 -18.969 1 93.25 142 ALA B O 1
ATOM 2645 N N . GLY B 1 143 ? 11.117 -12.438 -18.125 1 89.56 143 GLY B N 1
ATOM 2646 C CA . GLY B 1 143 ? 12.117 -13.344 -18.672 1 89.56 143 GLY B CA 1
ATOM 2647 C C . GLY B 1 143 ? 12.234 -14.641 -17.906 1 89.56 143 GLY B C 1
ATOM 2648 O O . GLY B 1 143 ? 12.797 -15.617 -18.406 1 89.56 143 GLY B O 1
ATOM 2649 N N . LEU B 1 144 ? 11.617 -14.727 -16.75 1 89 144 LEU B N 1
ATOM 2650 C CA . LEU B 1 144 ? 11.766 -15.891 -15.883 1 89 144 LEU B CA 1
ATOM 2651 C C . LEU B 1 144 ? 10.492 -16.734 -15.891 1 89 144 LEU B C 1
ATOM 2653 O O . LEU B 1 144 ? 10.477 -17.844 -15.344 1 89 144 LEU B O 1
ATOM 2657 N N . LEU B 1 145 ? 9.484 -16.219 -16.5 1 91.12 145 LEU B N 1
ATOM 2658 C CA . LEU B 1 145 ? 8.203 -16.906 -16.469 1 91.12 145 LEU B CA 1
ATOM 2659 C C . LEU B 1 145 ? 7.926 -17.625 -17.781 1 91.12 145 LEU B C 1
ATOM 2661 O O . LEU B 1 145 ? 8.305 -17.141 -18.844 1 91.12 145 LEU B O 1
ATOM 2665 N N . PRO B 1 146 ? 7.289 -18.828 -17.703 1 88.69 146 PRO B N 1
ATOM 2666 C CA . PRO B 1 146 ? 6.859 -19.469 -18.938 1 88.69 146 PRO B CA 1
ATOM 2667 C C . PRO B 1 146 ? 5.922 -18.594 -19.766 1 88.69 146 PRO B C 1
ATOM 2669 O O . PRO B 1 146 ? 5.98 -18.625 -21 1 88.69 146 PRO B O 1
ATOM 2672 N N . ALA B 1 147 ? 5.043 -17.844 -19.141 1 91.25 147 ALA B N 1
ATOM 2673 C CA . ALA B 1 147 ? 4.148 -16.875 -19.766 1 91.25 147 ALA B CA 1
ATOM 2674 C C . ALA B 1 147 ? 4.531 -15.445 -19.375 1 91.25 147 ALA B C 1
ATOM 2676 O O . ALA B 1 147 ? 4.066 -14.93 -18.359 1 91.25 147 ALA B O 1
ATOM 2677 N N . PRO B 1 148 ? 5.312 -14.805 -20.172 1 92.44 148 PRO B N 1
ATOM 2678 C CA . PRO B 1 148 ? 5.836 -13.477 -19.828 1 92.44 148 PRO B CA 1
ATOM 2679 C C . PRO B 1 148 ? 4.73 -12.477 -19.531 1 92.44 148 PRO B C 1
ATOM 2681 O O . PRO B 1 148 ? 4.945 -11.531 -18.766 1 92.44 148 PRO B O 1
ATOM 2684 N N . GLY B 1 149 ? 3.553 -12.727 -20.109 1 91.94 149 GLY B N 1
ATOM 2685 C CA . GLY B 1 149 ? 2.436 -11.812 -19.906 1 91.94 149 GLY B CA 1
ATOM 2686 C C . GLY B 1 149 ? 1.938 -11.781 -18.484 1 91.94 149 GLY B C 1
ATOM 2687 O O . GLY B 1 149 ? 1.196 -10.875 -18.094 1 91.94 149 GLY B O 1
ATOM 2688 N N . MET B 1 150 ? 2.457 -12.688 -17.641 1 93.62 150 MET B N 1
ATOM 2689 C CA . MET B 1 150 ? 2.006 -12.781 -16.25 1 93.62 150 MET B CA 1
ATOM 2690 C C . MET B 1 150 ? 2.926 -11.992 -15.328 1 93.62 150 MET B C 1
ATOM 2692 O O . MET B 1 150 ? 2.676 -11.906 -14.125 1 93.62 150 MET B O 1
ATOM 2696 N N . ALA B 1 151 ? 3.932 -11.352 -15.875 1 94.62 151 ALA B N 1
ATOM 2697 C CA . ALA B 1 151 ? 4.922 -10.672 -15.039 1 94.62 151 ALA B CA 1
ATOM 2698 C C . ALA B 1 151 ? 4.285 -9.539 -14.242 1 94.62 151 ALA B C 1
ATOM 2700 O O . ALA B 1 151 ? 4.637 -9.32 -13.078 1 94.62 151 ALA B O 1
ATOM 2701 N N . GLY B 1 152 ? 3.381 -8.82 -14.891 1 94.69 152 GLY B N 1
ATOM 2702 C CA . GLY B 1 152 ? 2.684 -7.77 -14.172 1 94.69 152 GLY B CA 1
ATOM 2703 C C . GLY B 1 152 ? 1.901 -8.281 -12.977 1 94.69 152 GLY B C 1
ATOM 2704 O O . GLY B 1 152 ? 1.899 -7.652 -11.914 1 94.69 152 GLY B O 1
ATOM 2705 N N . LEU B 1 153 ? 1.288 -9.398 -13.164 1 94.75 153 LEU B N 1
ATOM 2706 C CA . LEU B 1 153 ? 0.53 -10.031 -12.094 1 94.75 153 LEU B CA 1
ATOM 2707 C C . LEU B 1 153 ? 1.452 -10.461 -10.953 1 94.75 153 LEU B C 1
ATOM 2709 O O . LEU B 1 153 ? 1.127 -10.273 -9.781 1 94.75 153 LEU B O 1
ATOM 2713 N N . LEU B 1 154 ? 2.57 -10.984 -11.281 1 95.88 154 LEU B N 1
ATOM 2714 C CA . LEU B 1 154 ? 3.539 -11.406 -10.281 1 95.88 154 LEU B CA 1
ATOM 2715 C C . LEU B 1 154 ? 4.086 -10.211 -9.508 1 95.88 154 LEU B C 1
ATOM 2717 O O . LEU B 1 154 ? 4.207 -10.258 -8.289 1 95.88 154 LEU B O 1
ATOM 2721 N N . VAL B 1 155 ? 4.383 -9.164 -10.188 1 96.56 155 VAL B N 1
ATOM 2722 C CA . VAL B 1 155 ? 4.914 -7.965 -9.547 1 96.56 155 VAL B CA 1
ATOM 2723 C C . VAL B 1 155 ? 3.881 -7.398 -8.578 1 96.56 155 VAL B C 1
ATOM 2725 O O . VAL B 1 155 ? 4.223 -6.977 -7.469 1 96.56 155 VAL B O 1
ATOM 2728 N N . ALA B 1 156 ? 2.637 -7.43 -8.977 1 96.44 156 ALA B N 1
ATOM 2729 C CA . ALA B 1 156 ? 1.57 -7.004 -8.07 1 96.44 156 ALA B CA 1
ATOM 2730 C C . ALA B 1 156 ? 1.503 -7.906 -6.844 1 96.44 156 ALA B C 1
ATOM 2732 O O . ALA B 1 156 ? 1.247 -7.43 -5.734 1 96.44 156 ALA B O 1
ATOM 2733 N N . HIS B 1 157 ? 1.715 -9.156 -7.043 1 96.69 157 HIS B N 1
ATOM 2734 C CA . HIS B 1 157 ? 1.729 -10.109 -5.934 1 96.69 157 HIS B CA 1
ATOM 2735 C C . HIS B 1 157 ? 2.869 -9.805 -4.969 1 96.69 157 HIS B C 1
ATOM 2737 O O . HIS B 1 157 ? 2.666 -9.781 -3.752 1 96.69 157 HIS B O 1
ATOM 2743 N N . LEU B 1 158 ? 3.98 -9.57 -5.508 1 96.44 158 LEU B N 1
ATOM 2744 C CA . LEU B 1 158 ? 5.141 -9.242 -4.688 1 96.44 158 LEU B CA 1
ATOM 2745 C C . LEU B 1 158 ? 4.902 -7.961 -3.896 1 96.44 158 LEU B C 1
ATOM 2747 O O . LEU B 1 158 ? 5.242 -7.883 -2.713 1 96.44 158 LEU B O 1
ATOM 2751 N N . TRP B 1 159 ? 4.348 -7.016 -4.551 1 96.69 159 TRP B N 1
ATOM 2752 C CA . TRP B 1 159 ? 3.99 -5.781 -3.859 1 96.69 159 TRP B CA 1
ATOM 2753 C C . TRP B 1 159 ? 3.029 -6.059 -2.707 1 96.69 159 TRP B C 1
ATOM 2755 O O . TRP B 1 159 ? 3.193 -5.523 -1.61 1 96.69 159 TRP B O 1
ATOM 2765 N N . GLY B 1 160 ? 2.033 -6.855 -2.982 1 96.94 160 GLY B N 1
ATOM 2766 C CA . GLY B 1 160 ? 1.092 -7.219 -1.936 1 96.94 160 GLY B CA 1
ATOM 2767 C C . GLY B 1 160 ? 1.753 -7.887 -0.744 1 96.94 160 GLY B C 1
ATOM 2768 O O . GLY B 1 160 ? 1.428 -7.578 0.405 1 96.94 160 GLY B O 1
ATOM 2769 N N . LEU B 1 161 ? 2.68 -8.75 -0.973 1 96.5 161 LEU B N 1
ATOM 2770 C CA . LEU B 1 161 ? 3.371 -9.469 0.092 1 96.5 161 LEU B CA 1
ATOM 2771 C C . LEU B 1 161 ? 4.27 -8.531 0.888 1 96.5 161 LEU B C 1
ATOM 2773 O O . LEU B 1 161 ? 4.25 -8.539 2.121 1 96.5 161 LEU B O 1
ATOM 2777 N N . LEU B 1 162 ? 4.961 -7.715 0.169 1 95.75 162 LEU B N 1
ATOM 2778 C CA . LEU B 1 162 ? 5.836 -6.762 0.85 1 95.75 162 LEU B CA 1
ATOM 2779 C C . LEU B 1 162 ? 5.02 -5.773 1.674 1 95.75 162 LEU B C 1
ATOM 2781 O O . LEU B 1 162 ? 5.406 -5.422 2.791 1 95.75 162 LEU B O 1
ATOM 2785 N N . SER B 1 163 ? 3.953 -5.34 1.136 1 95.75 163 SER B N 1
ATOM 2786 C CA . SER B 1 163 ? 3.061 -4.441 1.858 1 95.75 163 SER B CA 1
ATOM 2787 C C . SER B 1 163 ? 2.494 -5.109 3.107 1 95.75 163 SER B C 1
ATOM 2789 O O . SER B 1 163 ? 2.447 -4.496 4.176 1 95.75 163 SER B O 1
ATOM 2791 N N . ALA B 1 164 ? 2.066 -6.344 2.965 1 94.69 164 ALA B N 1
ATOM 2792 C CA . ALA B 1 164 ? 1.553 -7.078 4.117 1 94.69 164 ALA B CA 1
ATOM 2793 C C . ALA B 1 164 ? 2.604 -7.172 5.223 1 94.69 164 ALA B C 1
ATOM 2795 O O . ALA B 1 164 ? 2.287 -7.012 6.402 1 94.69 164 ALA B O 1
ATOM 2796 N N . HIS B 1 165 ? 3.791 -7.402 4.816 1 93.81 165 HIS B N 1
ATOM 2797 C CA . HIS B 1 165 ? 4.883 -7.465 5.781 1 93.81 165 HIS B CA 1
ATOM 2798 C C . HIS B 1 165 ? 5.105 -6.113 6.453 1 93.81 165 HIS B C 1
ATOM 2800 O O . HIS B 1 165 ? 5.266 -6.039 7.672 1 93.81 165 HIS B O 1
ATOM 2806 N N . ALA B 1 166 ? 5.109 -5.078 5.641 1 92.44 166 ALA B N 1
ATOM 2807 C CA . ALA B 1 166 ? 5.305 -3.727 6.156 1 92.44 166 ALA B CA 1
ATOM 2808 C C . ALA B 1 166 ? 4.203 -3.355 7.148 1 92.44 166 ALA B C 1
ATOM 2810 O O . ALA B 1 166 ? 4.438 -2.588 8.086 1 92.44 166 ALA B O 1
ATOM 2811 N N . MET B 1 167 ? 3.027 -3.93 6.938 1 91.62 167 MET B N 1
ATOM 2812 C CA . MET B 1 167 ? 1.876 -3.668 7.797 1 91.62 167 MET B CA 1
ATOM 2813 C C . MET B 1 167 ? 1.807 -4.676 8.938 1 91.62 167 MET B C 1
ATOM 2815 O O . MET B 1 167 ? 0.786 -4.777 9.617 1 91.62 167 MET B O 1
ATOM 2819 N N . HIS B 1 168 ? 2.779 -5.555 9.055 1 88.19 168 HIS B N 1
ATOM 2820 C CA . HIS B 1 168 ? 2.922 -6.543 10.117 1 88.19 168 HIS B CA 1
ATOM 2821 C C . HIS B 1 168 ? 1.813 -7.59 10.047 1 88.19 168 HIS B C 1
ATOM 2823 O O . HIS B 1 168 ? 1.34 -8.062 11.086 1 88.19 168 HIS B O 1
ATOM 2829 N N . LEU B 1 169 ? 1.396 -7.863 8.836 1 89.12 169 LEU B N 1
ATOM 2830 C CA . LEU B 1 169 ? 0.353 -8.867 8.633 1 89.12 169 LEU B CA 1
ATOM 2831 C C . LEU B 1 169 ? 0.96 -10.219 8.281 1 89.12 169 LEU B C 1
ATOM 2833 O O . LEU B 1 169 ? 0.234 -11.188 8.062 1 89.12 169 LEU B O 1
ATOM 2837 N N . ALA B 1 170 ? 2.266 -10.305 8.211 1 85.94 170 ALA B N 1
ATOM 2838 C CA . ALA B 1 170 ? 3.008 -11.539 7.961 1 85.94 170 ALA B CA 1
ATOM 2839 C C . ALA B 1 170 ? 4.008 -11.812 9.078 1 85.94 170 ALA B C 1
ATOM 2841 O O . ALA B 1 170 ? 5.219 -11.711 8.875 1 85.94 170 ALA B O 1
ATOM 2842 N N . PRO B 1 171 ? 3.518 -12.25 10.211 1 75.12 171 PRO B N 1
ATOM 2843 C CA . PRO B 1 171 ? 4.391 -12.375 11.383 1 75.12 171 PRO B CA 1
ATOM 2844 C C . PRO B 1 171 ? 5.496 -13.406 11.188 1 75.12 171 PRO B C 1
ATOM 2846 O O . PRO B 1 171 ? 6.562 -13.297 11.797 1 75.12 171 PRO B O 1
ATOM 2849 N N . SER B 1 172 ? 5.301 -14.398 10.328 1 81.69 172 SER B N 1
ATOM 2850 C CA . SER B 1 172 ? 6.309 -15.43 10.109 1 81.69 172 SER B CA 1
ATOM 2851 C C . SER B 1 172 ? 7.258 -15.047 8.984 1 81.69 172 SER B C 1
ATOM 2853 O O . SER B 1 172 ? 8.109 -15.844 8.578 1 81.69 172 SER B O 1
ATOM 2855 N N . GLY B 1 173 ? 7.098 -13.836 8.578 1 86.75 173 GLY B N 1
ATOM 2856 C CA . GLY B 1 173 ? 7.914 -13.422 7.453 1 86.75 173 GLY B CA 1
ATOM 2857 C C . GLY B 1 173 ? 7.383 -13.914 6.117 1 86.75 173 GLY B C 1
ATOM 2858 O O . GLY B 1 173 ? 6.273 -14.445 6.043 1 86.75 173 GLY B O 1
ATOM 2859 N N . LEU B 1 174 ? 8.227 -13.633 5.027 1 91.38 174 LEU B N 1
ATOM 2860 C CA . LEU B 1 174 ? 7.73 -13.93 3.686 1 91.38 174 LEU B CA 1
ATOM 2861 C C . LEU B 1 174 ? 8.516 -15.078 3.059 1 91.38 174 LEU B C 1
ATOM 2863 O O . LEU B 1 174 ? 8.227 -15.5 1.939 1 91.38 174 LEU B O 1
ATOM 2867 N N . SER B 1 175 ? 9.461 -15.625 3.762 1 84.56 175 SER B N 1
ATOM 2868 C CA . SER B 1 175 ? 10.352 -16.625 3.191 1 84.56 175 SER B CA 1
ATOM 2869 C C . SER B 1 175 ? 9.578 -17.859 2.744 1 84.56 175 SER B C 1
ATOM 2871 O O . SER B 1 175 ? 9.922 -18.484 1.731 1 84.56 175 SER B O 1
ATOM 2873 N N . GLY B 1 176 ? 8.523 -18.219 3.402 1 86.75 176 GLY B N 1
ATOM 2874 C CA . GLY B 1 176 ? 7.73 -19.391 3.074 1 86.75 176 GLY B CA 1
ATOM 2875 C C . GLY B 1 176 ? 6.863 -19.203 1.845 1 86.75 176 GLY B C 1
ATOM 2876 O O . GLY B 1 176 ? 6.289 -20.172 1.329 1 86.75 176 GLY B O 1
ATOM 2877 N N . CYS B 1 177 ? 6.828 -18 1.294 1 94.06 177 CYS B N 1
ATOM 2878 C CA . CYS B 1 177 ? 5.93 -17.688 0.186 1 94.06 177 CYS B CA 1
ATOM 2879 C C . CYS B 1 177 ? 6.609 -17.953 -1.154 1 94.06 177 CYS B C 1
ATOM 2881 O O . CYS B 1 177 ? 5.938 -18.109 -2.174 1 94.06 177 CYS B O 1
ATOM 2883 N N . ALA B 1 178 ? 7.973 -17.953 -1.163 1 93.38 178 ALA B N 1
ATOM 2884 C CA . ALA B 1 178 ? 8.711 -18.016 -2.424 1 93.38 178 ALA B CA 1
ATOM 2885 C C . ALA B 1 178 ? 8.391 -19.297 -3.189 1 93.38 178 ALA B C 1
ATOM 2887 O O . ALA B 1 178 ? 8.078 -19.25 -4.383 1 93.38 178 ALA B O 1
ATOM 2888 N N . ALA B 1 179 ? 8.414 -20.422 -2.506 1 91.62 179 ALA B N 1
ATOM 2889 C CA . ALA B 1 179 ? 8.148 -21.703 -3.158 1 91.62 179 ALA B CA 1
ATOM 2890 C C . ALA B 1 179 ? 6.707 -21.781 -3.656 1 91.62 179 ALA B C 1
ATOM 2892 O O . ALA B 1 179 ? 6.449 -22.25 -4.766 1 91.62 179 ALA B O 1
ATOM 2893 N N . ALA B 1 180 ? 5.824 -21.297 -2.816 1 92.25 180 ALA B N 1
ATOM 2894 C CA . ALA B 1 180 ? 4.414 -21.312 -3.191 1 92.25 180 ALA B CA 1
ATOM 2895 C C . ALA B 1 180 ? 4.16 -20.453 -4.418 1 92.25 180 ALA B C 1
ATOM 2897 O O . ALA B 1 180 ? 3.432 -20.844 -5.332 1 92.25 180 ALA B O 1
ATOM 2898 N N . LEU B 1 181 ? 4.789 -19.312 -4.5 1 93.62 181 LEU B N 1
ATOM 2899 C CA . LEU B 1 181 ? 4.637 -18.422 -5.637 1 93.62 181 LEU B CA 1
ATOM 2900 C C . LEU B 1 181 ? 5.23 -19.031 -6.898 1 93.62 181 LEU B C 1
ATOM 2902 O O . LEU B 1 181 ? 4.629 -18.953 -7.973 1 93.62 181 LEU B O 1
ATOM 2906 N N . ALA B 1 182 ? 6.383 -19.609 -6.723 1 92.56 182 ALA B N 1
ATOM 2907 C CA . ALA B 1 182 ? 7.02 -20.25 -7.875 1 92.56 182 ALA B CA 1
ATOM 2908 C C . ALA B 1 182 ? 6.133 -21.344 -8.453 1 92.56 182 ALA B C 1
ATOM 2910 O O . ALA B 1 182 ? 5.977 -21.438 -9.672 1 92.56 182 ALA B O 1
ATOM 2911 N N . ARG B 1 183 ? 5.52 -22.125 -7.59 1 90.81 183 ARG B N 1
ATOM 2912 C CA . ARG B 1 183 ? 4.637 -23.203 -8.031 1 90.81 183 ARG B CA 1
ATOM 2913 C C . ARG B 1 183 ? 3.398 -22.641 -8.727 1 90.81 183 ARG B C 1
ATOM 2915 O O . ARG B 1 183 ? 2.936 -23.188 -9.727 1 90.81 183 ARG B O 1
ATOM 2922 N N . LEU B 1 184 ? 2.947 -21.594 -8.211 1 91.81 184 LEU B N 1
ATOM 2923 C CA . LEU B 1 184 ? 1.758 -20.969 -8.781 1 91.81 184 LEU B CA 1
ATOM 2924 C C . LEU B 1 184 ? 2.023 -20.5 -10.211 1 91.81 184 LEU B C 1
ATOM 2926 O O . LEU B 1 184 ? 1.181 -20.672 -11.094 1 91.81 184 LEU B O 1
ATOM 2930 N N . TYR B 1 185 ? 3.227 -19.953 -10.422 1 92.38 185 TYR B N 1
ATOM 2931 C CA . TYR B 1 185 ? 3.461 -19.281 -11.695 1 92.38 185 TYR B CA 1
ATOM 2932 C C . TYR B 1 185 ? 4.164 -20.219 -12.68 1 92.38 185 TYR B C 1
ATOM 2934 O O . TYR B 1 185 ? 4.203 -19.938 -13.883 1 92.38 185 TYR B O 1
ATOM 2942 N N . GLN B 1 186 ? 4.789 -21.234 -12.227 1 86.38 186 GLN B N 1
ATOM 2943 C CA . GLN B 1 186 ? 5.5 -22.141 -13.117 1 86.38 186 GLN B CA 1
ATOM 2944 C C . GLN B 1 186 ? 4.773 -23.484 -13.227 1 86.38 186 GLN B C 1
ATOM 2946 O O . GLN B 1 186 ? 4.977 -24.219 -14.188 1 86.38 186 GLN B O 1
ATOM 2951 N N . GLY B 1 187 ? 3.838 -23.812 -12.422 1 75.06 187 GLY B N 1
ATOM 2952 C CA . GLY B 1 187 ? 3.205 -25.125 -12.43 1 75.06 187 GLY B CA 1
ATOM 2953 C C . GLY B 1 187 ? 3.982 -26.172 -11.648 1 75.06 187 GLY B C 1
ATOM 2954 O O . GLY B 1 187 ? 5.113 -25.922 -11.227 1 75.06 187 GLY B O 1
ATOM 2955 N N . PRO B 1 188 ? 3.34 -27.234 -11.109 1 62.06 188 PRO B N 1
ATOM 2956 C CA . PRO B 1 188 ? 3.916 -28.25 -10.234 1 62.06 188 PRO B CA 1
ATOM 2957 C C . PRO B 1 188 ? 5.152 -28.922 -10.844 1 62.06 188 PRO B C 1
ATOM 2959 O O . PRO B 1 188 ? 5.941 -29.531 -10.125 1 62.06 188 PRO B O 1
ATOM 2962 N N . ASP B 1 189 ? 5.371 -28.938 -12.023 1 58.12 189 ASP B N 1
ATOM 2963 C CA . ASP B 1 189 ? 6.352 -29.859 -12.586 1 58.12 189 ASP B CA 1
ATOM 2964 C C . ASP B 1 189 ? 7.773 -29.375 -12.352 1 58.12 189 ASP B C 1
ATOM 2966 O O . ASP B 1 189 ? 8.734 -29.953 -12.859 1 58.12 189 ASP B O 1
ATOM 2970 N N . VAL B 1 190 ? 7.918 -28.234 -11.75 1 53.59 190 VAL B N 1
ATOM 2971 C CA . VAL B 1 190 ? 9.336 -27.891 -11.688 1 53.59 190 VAL B CA 1
ATOM 2972 C C . VAL B 1 190 ? 9.945 -28.422 -10.391 1 53.59 190 VAL B C 1
ATOM 2974 O O . VAL B 1 190 ? 9.414 -28.172 -9.305 1 53.59 190 VAL B O 1
ATOM 2977 N N . PRO B 1 191 ? 10.852 -29.328 -10.289 1 51.44 191 PRO B N 1
ATOM 2978 C CA . PRO B 1 191 ? 11.484 -29.859 -9.086 1 51.44 191 PRO B CA 1
ATOM 2979 C C . PRO B 1 191 ? 12.141 -28.781 -8.234 1 51.44 191 PRO B C 1
ATOM 2981 O O . PRO B 1 191 ? 12.641 -27.797 -8.773 1 51.44 191 PRO B O 1
ATOM 2984 N N . PRO B 1 192 ? 11.734 -28.672 -6.996 1 48.78 192 PRO B N 1
ATOM 2985 C CA . PRO B 1 192 ? 12.336 -27.656 -6.125 1 48.78 192 PRO B CA 1
ATOM 2986 C C . PRO B 1 192 ? 13.859 -27.703 -6.125 1 48.78 192 PRO B C 1
ATOM 2988 O O . PRO B 1 192 ? 14.445 -28.781 -6.219 1 48.78 192 PRO B O 1
ATOM 2991 N N . HIS B 1 193 ? 14.555 -26.781 -6.5 1 49.06 193 HIS B N 1
ATOM 2992 C CA . HIS B 1 193 ? 16.016 -26.812 -6.398 1 49.06 193 HIS B CA 1
ATOM 2993 C C . HIS B 1 193 ? 16.469 -26.766 -4.941 1 49.06 193 HIS B C 1
ATOM 2995 O O . HIS B 1 193 ? 15.789 -26.172 -4.094 1 49.06 193 HIS B O 1
ATOM 3001 N N . PRO B 1 194 ? 17.578 -27.391 -4.598 1 42.16 194 PRO B N 1
ATOM 3002 C CA . PRO B 1 194 ? 18.141 -27.406 -3.246 1 42.16 194 PRO B CA 1
ATOM 3003 C C . PRO B 1 194 ? 18.406 -26 -2.713 1 42.16 194 PRO B C 1
ATOM 3005 O O . PRO B 1 194 ? 18.703 -25.078 -3.492 1 42.16 194 PRO B O 1
ATOM 3008 N N . ALA B 1 195 ? 17.984 -25.625 -1.602 1 42.12 195 ALA B N 1
ATOM 3009 C CA . ALA B 1 195 ? 18.078 -24.406 -0.804 1 42.12 195 ALA B CA 1
ATOM 3010 C C . ALA B 1 195 ? 19.438 -23.75 -0.96 1 42.12 195 ALA B C 1
ATOM 3012 O O . ALA B 1 195 ? 20.469 -24.391 -0.752 1 42.12 195 ALA B O 1
ATOM 3013 N N . LEU B 1 196 ? 19.578 -22.703 -1.695 1 40.28 196 LEU B N 1
ATOM 3014 C CA . LEU B 1 196 ? 20.844 -21.953 -1.742 1 40.28 196 LEU B CA 1
ATOM 3015 C C . LEU B 1 196 ? 21.266 -21.516 -0.346 1 40.28 196 LEU B C 1
ATOM 3017 O O . LEU B 1 196 ? 20.406 -21.188 0.49 1 40.28 196 LEU B O 1
ATOM 3021 N N . SER B 1 197 ? 22.422 -21.656 0.078 1 38.06 197 SER B N 1
ATOM 3022 C CA . SER B 1 197 ? 23.125 -21.266 1.302 1 38.06 197 SER B CA 1
ATOM 3023 C C . SER B 1 197 ? 22.984 -19.766 1.564 1 38.06 197 SER B C 1
ATOM 3025 O O . SER B 1 197 ? 23.016 -18.953 0.632 1 38.06 197 SER B O 1
ATOM 3027 N N . THR B 1 198 ? 22.453 -19.312 2.617 1 39.09 198 THR B N 1
ATOM 3028 C CA . THR B 1 198 ? 22.219 -18 3.219 1 39.09 198 THR B CA 1
ATOM 3029 C C . THR B 1 198 ? 23.438 -17.094 3.055 1 39.09 198 THR B C 1
ATOM 3031 O O . THR B 1 198 ? 24.531 -17.438 3.486 1 39.09 198 THR B O 1
ATOM 3034 N N . ILE B 1 199 ? 23.5 -16.219 2.145 1 37.16 199 ILE B N 1
ATOM 3035 C CA . ILE B 1 199 ? 24.594 -15.258 2.104 1 37.16 199 ILE B CA 1
ATOM 3036 C C . ILE B 1 199 ? 24.609 -14.438 3.393 1 37.16 199 ILE B C 1
ATOM 3038 O O . ILE B 1 199 ? 23.562 -13.961 3.842 1 37.16 199 ILE B O 1
ATOM 3042 N N . PRO B 1 200 ? 25.703 -14.258 4.055 1 34.25 200 PRO B N 1
ATOM 3043 C CA . PRO B 1 200 ? 25.859 -13.539 5.32 1 34.25 200 PRO B CA 1
ATOM 3044 C C . PRO B 1 200 ? 25.547 -12.047 5.191 1 34.25 200 PRO B C 1
ATOM 3046 O O . PRO B 1 200 ? 25.828 -11.445 4.156 1 34.25 200 PRO B O 1
ATOM 3049 N N . SER B 1 201 ? 24.562 -11.555 5.758 1 35.5 201 SER B N 1
ATOM 3050 C CA . SER B 1 201 ? 24.141 -10.164 5.855 1 35.5 201 SER B CA 1
ATOM 3051 C C . SER B 1 201 ? 25.281 -9.281 6.352 1 35.5 201 SER B C 1
ATOM 3053 O O . SER B 1 201 ? 25.969 -9.617 7.324 1 35.5 201 SER B O 1
ATOM 3055 N N . CYS B 1 202 ? 25.891 -8.5 5.566 1 30.97 202 CYS B N 1
ATOM 3056 C CA . CYS B 1 202 ? 26.906 -7.535 5.973 1 30.97 202 CYS B CA 1
ATOM 3057 C C . CYS B 1 202 ? 26.344 -6.559 7.004 1 30.97 202 CYS B C 1
ATOM 3059 O O . CYS B 1 202 ? 25.906 -5.465 6.648 1 30.97 202 CYS B O 1
ATOM 3061 N N . ARG B 1 203 ? 25.594 -6.941 7.906 1 34.31 203 ARG B N 1
ATOM 3062 C CA . ARG B 1 203 ? 25.344 -5.938 8.938 1 34.31 203 ARG B CA 1
ATOM 3063 C C . ARG B 1 203 ? 26.641 -5.531 9.625 1 34.31 203 ARG B C 1
ATOM 3065 O O . ARG B 1 203 ? 27.375 -6.379 10.148 1 34.31 203 ARG B O 1
ATOM 3072 N N . PRO B 1 204 ? 27.188 -4.359 9.383 1 31.25 204 PRO B N 1
ATOM 3073 C CA . PRO B 1 204 ? 28.25 -3.965 10.32 1 31.25 204 PRO B CA 1
ATOM 3074 C C . PRO B 1 204 ? 27.797 -4.039 11.781 1 31.25 204 PRO B C 1
ATOM 3076 O O . PRO B 1 204 ? 26.734 -3.51 12.125 1 31.25 204 PRO B O 1
ATOM 3079 N N . ASP B 1 205 ? 27.922 -5.129 12.461 1 32.75 205 ASP B N 1
ATOM 3080 C CA . ASP B 1 205 ? 27.812 -5.164 13.914 1 32.75 205 ASP B CA 1
ATOM 3081 C C . ASP B 1 205 ? 28.734 -4.137 14.555 1 32.75 205 ASP B C 1
ATOM 3083 O O . ASP B 1 205 ? 29.938 -4.398 14.75 1 32.75 205 ASP B O 1
ATOM 3087 N N . ALA B 1 206 ? 28.625 -2.818 14.258 1 33.84 206 ALA B N 1
ATOM 3088 C CA . ALA B 1 206 ? 29.359 -1.881 15.117 1 33.84 206 ALA B CA 1
ATOM 3089 C C . ALA B 1 206 ? 28.969 -2.064 16.578 1 33.84 206 ALA B C 1
ATOM 3091 O O . ALA B 1 206 ? 27.844 -1.743 16.984 1 33.84 206 ALA B O 1
ATOM 3092 N N . THR B 1 207 ? 29.375 -3.109 17.188 1 33.97 207 THR B N 1
ATOM 3093 C CA . THR B 1 207 ? 29.453 -3.15 18.641 1 33.97 207 THR B CA 1
ATOM 3094 C C . THR B 1 207 ? 30.172 -1.917 19.188 1 33.97 207 THR B C 1
ATOM 3096 O O . THR B 1 207 ? 31.375 -1.77 19.016 1 33.97 207 THR B O 1
ATOM 3099 N N . PHE B 1 208 ? 29.5 -0.763 19.156 1 29.72 208 PHE B N 1
ATOM 3100 C CA . PHE B 1 208 ? 30.016 0.35 19.953 1 29.72 208 PHE B CA 1
ATOM 3101 C C . PHE B 1 208 ? 30.234 -0.065 21.406 1 29.72 208 PHE B C 1
ATOM 3103 O O . PHE B 1 208 ? 29.297 -0.541 22.062 1 29.72 208 PHE B O 1
ATOM 3110 N N . ASP B 1 209 ? 31.344 -0.654 21.641 1 31.61 209 ASP B N 1
ATOM 3111 C CA . ASP B 1 209 ? 31.781 -0.843 23.016 1 31.61 209 ASP B CA 1
ATOM 3112 C C . ASP B 1 209 ? 31.875 0.492 23.75 1 31.61 209 ASP B C 1
ATOM 3114 O O . ASP B 1 209 ? 32.688 1.348 23.391 1 31.61 209 ASP B O 1
ATOM 3118 N N . PRO B 1 210 ? 30.859 1.019 24.359 1 32.22 210 PRO B N 1
ATOM 3119 C CA . PRO B 1 210 ? 30.797 2.27 25.109 1 32.22 210 PRO B CA 1
ATOM 3120 C C . PRO B 1 210 ? 31.906 2.375 26.156 1 32.22 210 PRO B C 1
ATOM 3122 O O . PRO B 1 210 ? 32.062 3.412 26.812 1 32.22 210 PRO B O 1
ATOM 3125 N N . ALA B 1 211 ? 32.594 1.309 26.516 1 34.56 211 ALA B N 1
ATOM 3126 C CA . ALA B 1 211 ? 33.469 1.363 27.688 1 34.56 211 ALA B CA 1
ATOM 3127 C C . ALA B 1 211 ? 34.625 2.359 27.469 1 34.56 211 ALA B C 1
ATOM 3129 O O . ALA B 1 211 ? 35.406 2.604 28.375 1 34.56 211 ALA B O 1
ATOM 3130 N N . LEU B 1 212 ? 34.969 2.584 26.141 1 31.77 212 LEU B N 1
ATOM 3131 C CA . LEU B 1 212 ? 36.25 3.295 26.047 1 31.77 212 LEU B CA 1
ATOM 3132 C C . LEU B 1 212 ? 36.094 4.727 26.562 1 31.77 212 LEU B C 1
ATOM 3134 O O . LEU B 1 212 ? 37.062 5.5 26.516 1 31.77 212 LEU B O 1
ATOM 3138 N N . LEU B 1 213 ? 34.844 5.25 26.531 1 31.14 213 LEU B N 1
ATOM 3139 C CA . LEU B 1 213 ? 34.969 6.656 26.891 1 31.14 213 LEU B CA 1
ATOM 3140 C C . LEU B 1 213 ? 35.219 6.805 28.391 1 31.14 213 LEU B C 1
ATOM 3142 O O . LEU B 1 213 ? 35 7.879 28.953 1 31.14 213 LEU B O 1
ATOM 3146 N N . ARG B 1 214 ? 35.469 5.57 28.984 1 28.5 214 ARG B N 1
ATOM 3147 C CA . ARG B 1 214 ? 35.562 5.832 30.422 1 28.5 214 ARG B CA 1
ATOM 3148 C C . ARG B 1 214 ? 36.562 6.945 30.719 1 28.5 214 ARG B C 1
ATOM 3150 O O . ARG B 1 214 ? 37.344 7.332 29.859 1 28.5 214 ARG B O 1
ATOM 3157 N N . ASP B 1 215 ? 37.344 6.68 31.766 1 27.02 215 ASP B N 1
ATOM 3158 C CA . ASP B 1 215 ? 37.812 7.34 32.969 1 27.02 215 ASP B CA 1
ATOM 3159 C C . ASP B 1 215 ? 39.156 8.016 32.75 1 27.02 215 ASP B C 1
ATOM 3161 O O . ASP B 1 215 ? 40.188 7.605 33.312 1 27.02 215 ASP B O 1
ATOM 3165 N N . THR B 1 216 ? 39.531 8.383 31.391 1 28.11 216 THR B N 1
ATOM 3166 C CA . THR B 1 216 ? 40.844 8.922 31.703 1 28.11 216 THR B CA 1
ATOM 3167 C C . THR B 1 216 ? 40.781 9.906 32.844 1 28.11 216 THR B C 1
ATOM 3169 O O . THR B 1 216 ? 39.969 10.836 32.844 1 28.11 216 THR B O 1
ATOM 3172 N N . PRO B 1 217 ? 41.625 9.617 33.938 1 31.06 217 PRO B N 1
ATOM 3173 C CA . PRO B 1 217 ? 41.781 10.57 35.062 1 31.06 217 PRO B CA 1
ATOM 3174 C C . PRO B 1 217 ? 42.094 11.984 34.562 1 31.06 217 PRO B C 1
ATOM 3176 O O . PRO B 1 217 ? 42.594 12.164 33.469 1 31.06 217 PRO B O 1
#